Protein AF-0000000083255936 (afdb_homodimer)

Nearest PDB structures (foldseek):
  6nwj-assembly1_B  TM=8.992E-01  e=6.544E-13  Clostridium perfringens str. 13
  6nwo-assembly1_A  TM=8.900E-01  e=3.441E-11  Clostridium perfringens str. 13
  4e2g-assembly2_D  TM=7.682E-01  e=2.817E-06  Sphaerobacter thermophilus DSM 20745
  4e2g-assembly2_C  TM=7.758E-01  e=3.545E-06  Sphaerobacter thermophilus DSM 20745
  9bwf-assembly1_A  TM=7.142E-01  e=1.578E-05  metagenome

Radius of gyration: 27.93 Å; Cα contacts (8 Å, |Δi|>4): 1061; chains: 2; bounding box: 60×82×75 Å

Foldseek 3Di:
DPPDWDKDKFAAPEDDDPQAKWWGIKIKTQDAAFDKDDQDFAQWKKKKAWQAAWKWKDWPRDIDTDGHQKMFMGHGPTGIMMTAHRVTGTIMMMITMGGPCVVVLLVLLVCDSVRGMAGQPVCRVVLVVLSVQLNVLRVVHDNCSGVSNRVSVSVNSVSSNCSVCVVVPPPPCPPPVLVVLLVQLVVVLLVCLLPPDDLCNVCVVVVHDSVVNQVSNCVVPVHGSVVVSLVSLLVQLLVCLQPPVPDDLCRSCNRRNHNDSVVSQVSNCVVPVDGSVVSSVVNVVD/DPPDWDKDKFAAPEDDDPQAKWWGIKIKTQDAAFDKDDQDFAQWKKKKAWQAAWKWKDWPRDIDTDGHQKMFMGHGPTGIMMTAHRVTGTIMMMITMGGPCVVVLLVLLVDDSVRGMAGQPVCRVVLVVLSVQLNVLRVVHDNCSGVSNRVSVSVNSVSSNCSVCVVVPPPPCPDPVLVVLLVQLVVVLLVCLLPPDDLCNVCVVVVHDSVVNQVSNCVVPVHGSVVVSLVSLLVQLLVCLQPPVPDDLCRSCNRRNHNDSVVSQVSNCVVPVDGSVVSSVVNVVD

Organism: NCBI:txid582686

InterPro domains:
  IPR003313 AraC-type arabinose-binding/dimerisation domain [PF02311] (25-136)
  IPR009057 Homedomain-like superfamily [SSF46689] (181-230)
  IPR009057 Homedomain-like superfamily [SSF46689] (232-284)
  IPR018060 AraC-like, DNA binding HTH domain [PF12833] (202-281)
  IPR018060 AraC-like, DNA binding HTH domain [PS01124] (183-282)
  IPR018060 AraC-like, DNA binding HTH domain [SM00342] (196-280)
  IPR018062 HTH domain AraC-type, conserved site [PS00041] (233-276)
  IPR020449 Transcription regulator HTH, AraC- type, HTH domain [PR00032] (249-264)
  IPR020449 Transcription regulator HTH, AraC- type, HTH domain [PR00032] (264-280)
  IPR037923 Transcription regulator HTH-like [SSF51215] (11-160)

Structure (mmCIF, N/CA/C/O backbone):
data_AF-0000000083255936-model_v1
#
loop_
_entity.id
_entity.type
_entity.pdbx_description
1 polymer 'AraC-like protein'
#
loop_
_atom_site.group_PDB
_atom_site.id
_atom_site.type_symbol
_atom_site.label_atom_id
_atom_site.label_alt_id
_atom_site.label_comp_id
_atom_site.label_asym_id
_atom_site.label_entity_id
_atom_site.label_seq_id
_atom_site.pdbx_PDB_ins_code
_atom_site.Cartn_x
_atom_site.Cartn_y
_atom_site.Cartn_z
_atom_site.occupancy
_atom_site.B_iso_or_equiv
_atom_site.auth_seq_id
_atom_site.auth_comp_id
_atom_site.auth_asym_id
_atom_site.auth_atom_id
_atom_site.pdbx_PDB_model_num
ATOM 1 N N . MET A 1 1 ? -10.68 -15.164 -34.875 1 42.31 1 MET A N 1
ATOM 2 C CA . MET A 1 1 ? -9.312 -15.648 -34.969 1 42.31 1 MET A CA 1
ATOM 3 C C . MET A 1 1 ? -8.805 -16.156 -33.625 1 42.31 1 MET A C 1
ATOM 5 O O . MET A 1 1 ? -8.984 -15.484 -32.594 1 42.31 1 MET A O 1
ATOM 9 N N . GLU A 1 2 ? -8.492 -17.516 -33.5 1 59.28 2 GLU A N 1
ATOM 10 C CA . GLU A 1 2 ? -8.109 -18.219 -32.281 1 59.28 2 GLU A CA 1
ATOM 11 C C . GLU A 1 2 ? -6.883 -17.594 -31.641 1 59.28 2 GLU A C 1
ATOM 13 O O . GLU A 1 2 ? -5.875 -17.344 -32.312 1 59.28 2 GLU A O 1
ATOM 18 N N . ARG A 1 3 ? -6.969 -16.906 -30.688 1 68.56 3 ARG A N 1
ATOM 19 C CA . ARG A 1 3 ? -5.805 -16.312 -30.047 1 68.56 3 ARG A CA 1
ATOM 20 C C . ARG A 1 3 ? -4.781 -17.375 -29.672 1 68.56 3 ARG A C 1
ATOM 22 O O . ARG A 1 3 ? -5.129 -18.391 -29.047 1 68.56 3 ARG A O 1
ATOM 29 N N . PRO A 1 4 ? -3.617 -17.188 -30.109 1 80.94 4 PRO A N 1
ATOM 30 C CA . PRO A 1 4 ? -2.588 -18.188 -29.781 1 80.94 4 PRO A CA 1
ATOM 31 C C . PRO A 1 4 ? -2.365 -18.328 -28.281 1 80.94 4 PRO A C 1
ATOM 33 O O . PRO A 1 4 ? -2.477 -17.359 -27.531 1 80.94 4 PRO A O 1
ATOM 36 N N . PHE A 1 5 ? -2.219 -19.625 -27.891 1 82.38 5 PHE A N 1
ATOM 37 C CA . PHE A 1 5 ? -1.904 -19.922 -26.5 1 82.38 5 PHE A CA 1
ATOM 38 C C . PHE A 1 5 ? -0.624 -19.219 -26.062 1 82.38 5 PHE A C 1
ATOM 40 O O . PHE A 1 5 ? 0.341 -19.156 -26.828 1 82.38 5 PHE A O 1
ATOM 47 N N . SER A 1 6 ? -0.711 -18.547 -24.906 1 81.75 6 SER A N 1
ATOM 48 C CA . SER A 1 6 ? 0.437 -17.812 -24.375 1 81.75 6 SER A CA 1
ATOM 49 C C . SER A 1 6 ? 0.506 -17.906 -22.859 1 81.75 6 SER A C 1
ATOM 51 O O . SER A 1 6 ? -0.51 -18.141 -22.203 1 81.75 6 SER A O 1
ATOM 53 N N . TYR A 1 7 ? 1.753 -17.938 -22.359 1 80.31 7 TYR A N 1
ATOM 54 C CA . TYR A 1 7 ? 2.018 -17.938 -20.922 1 80.31 7 TYR A CA 1
ATOM 55 C C . TYR A 1 7 ? 3.227 -17.062 -20.578 1 80.31 7 TYR A C 1
ATOM 57 O O . TYR A 1 7 ? 4.316 -17.281 -21.125 1 80.31 7 TYR A O 1
ATOM 65 N N . THR A 1 8 ? 3 -15.984 -19.828 1 80.81 8 THR A N 1
ATOM 66 C CA . THR A 1 8 ? 4.078 -15.117 -19.359 1 80.81 8 THR A CA 1
ATOM 67 C C . THR A 1 8 ? 3.965 -14.883 -17.859 1 80.81 8 THR A C 1
ATOM 69 O O . THR A 1 8 ? 2.871 -14.648 -17.328 1 80.81 8 THR A O 1
ATOM 72 N N . VAL A 1 9 ? 5.137 -15.031 -17.141 1 78.88 9 VAL A N 1
ATOM 73 C CA . VAL A 1 9 ? 5.191 -14.789 -15.703 1 78.88 9 VAL A CA 1
ATOM 74 C C . VAL A 1 9 ? 6.445 -13.984 -15.359 1 78.88 9 VAL A C 1
ATOM 76 O O . VAL A 1 9 ? 7.512 -14.219 -15.93 1 78.88 9 VAL A O 1
ATOM 79 N N . VAL A 1 10 ? 6.281 -12.945 -14.617 1 78.31 10 VAL A N 1
ATOM 80 C CA . VAL A 1 10 ? 7.391 -12.109 -14.172 1 78.31 10 VAL A CA 1
ATOM 81 C C . VAL A 1 10 ? 7.406 -12.047 -12.641 1 78.31 10 VAL A C 1
ATOM 83 O O . VAL A 1 10 ? 6.348 -12.023 -12.008 1 78.31 10 VAL A O 1
ATOM 86 N N . SER A 1 11 ? 8.648 -11.977 -12.031 1 78.56 11 SER A N 1
ATOM 87 C CA . SER A 1 11 ? 8.805 -11.984 -10.586 1 78.56 11 SER A CA 1
ATOM 88 C C . SER A 1 11 ? 9.203 -10.609 -10.055 1 78.56 11 SER A C 1
ATOM 90 O O . SER A 1 11 ? 9.828 -9.828 -10.773 1 78.56 11 SER A O 1
ATOM 92 N N . ASN A 1 12 ? 8.789 -10.391 -8.805 1 82.62 12 ASN A N 1
ATOM 93 C CA . ASN A 1 12 ? 9.305 -9.234 -8.086 1 82.62 12 ASN A CA 1
ATOM 94 C C . ASN A 1 12 ? 10.828 -9.266 -7.988 1 82.62 12 ASN A C 1
ATOM 96 O O . ASN A 1 12 ? 11.398 -10.219 -7.465 1 82.62 12 ASN A O 1
ATOM 100 N N . PRO A 1 13 ? 11.523 -8.328 -8.523 1 69.94 13 PRO A N 1
ATOM 101 C CA . PRO A 1 13 ? 12.984 -8.352 -8.523 1 69.94 13 PRO A CA 1
ATOM 102 C C . PRO A 1 13 ? 13.586 -7.969 -7.172 1 69.94 13 PRO A C 1
ATOM 104 O O . PRO A 1 13 ? 14.789 -8.094 -6.969 1 69.94 13 PRO A O 1
ATOM 107 N N . VAL A 1 14 ? 12.734 -7.477 -6.246 1 74.94 14 VAL A N 1
ATOM 108 C CA . VAL A 1 14 ? 13.211 -6.996 -4.957 1 74.94 14 VAL A CA 1
ATOM 109 C C . VAL A 1 14 ? 12.758 -7.949 -3.852 1 74.94 14 VAL A C 1
ATOM 111 O O . VAL A 1 14 ? 11.594 -8.344 -3.797 1 74.94 14 VAL A O 1
ATOM 114 N N . PRO A 1 15 ? 13.711 -8.406 -3.051 1 72.88 15 PRO A N 1
ATOM 115 C CA . PRO A 1 15 ? 13.32 -9.305 -1.965 1 72.88 15 PRO A CA 1
ATOM 116 C C . PRO A 1 15 ? 12.344 -8.664 -0.984 1 72.88 15 PRO A C 1
ATOM 118 O O . PRO A 1 15 ? 12.328 -7.438 -0.839 1 72.88 15 PRO A O 1
ATOM 121 N N . ASN A 1 16 ? 11.523 -9.547 -0.411 1 73.25 16 ASN A N 1
ATOM 122 C CA . ASN A 1 16 ? 10.586 -9.086 0.616 1 73.25 16 ASN A CA 1
ATOM 123 C C . ASN A 1 16 ? 11.32 -8.68 1.893 1 73.25 16 ASN A C 1
ATOM 125 O O . ASN A 1 16 ? 11.922 -9.516 2.564 1 73.25 16 ASN A O 1
ATOM 129 N N . SER A 1 17 ? 11.234 -7.469 2.256 1 65.5 17 SER A N 1
ATOM 130 C CA . SER A 1 17 ? 12.016 -7.016 3.402 1 65.5 17 SER A CA 1
ATOM 131 C C . SER A 1 17 ? 11.133 -6.848 4.637 1 65.5 17 SER A C 1
ATOM 133 O O . SER A 1 17 ? 11.602 -7.02 5.766 1 65.5 17 SER A O 1
ATOM 135 N N . HIS A 1 18 ? 9.914 -6.602 4.488 1 64.38 18 HIS A N 1
ATOM 136 C CA . HIS A 1 18 ? 9.18 -6.191 5.68 1 64.38 18 HIS A CA 1
ATOM 137 C C . HIS A 1 18 ? 7.996 -7.113 5.941 1 64.38 18 HIS A C 1
ATOM 139 O O . HIS A 1 18 ? 7.418 -7.094 7.031 1 64.38 18 HIS A O 1
ATOM 145 N N . GLY A 1 19 ? 7.688 -7.891 5.035 1 69.06 19 GLY A N 1
ATOM 146 C CA . GLY A 1 19 ? 6.73 -8.969 5.246 1 69.06 19 GLY A CA 1
ATOM 147 C C . GLY A 1 19 ? 5.297 -8.484 5.324 1 69.06 19 GLY A C 1
ATOM 148 O O . GLY A 1 19 ? 4.402 -9.242 5.707 1 69.06 19 GLY A O 1
ATOM 149 N N . ASP A 1 20 ? 4.941 -7.277 5.141 1 79.06 20 ASP A N 1
ATOM 150 C CA . ASP A 1 20 ? 3.578 -6.785 5.301 1 79.06 20 ASP A CA 1
ATOM 151 C C . ASP A 1 20 ? 2.725 -7.121 4.082 1 79.06 20 ASP A C 1
ATOM 153 O O . ASP A 1 20 ? 1.913 -8.047 4.117 1 79.06 20 ASP A O 1
ATOM 157 N N . LEU A 1 21 ? 2.83 -6.465 2.994 1 87.75 21 LEU A N 1
ATOM 158 C CA . LEU A 1 21 ? 2.199 -6.805 1.723 1 87.75 21 LEU A CA 1
ATOM 159 C C . LEU A 1 21 ? 3.229 -6.848 0.599 1 87.75 21 LEU A C 1
ATOM 161 O O . LEU A 1 21 ? 3.855 -5.832 0.287 1 87.75 21 LEU A O 1
ATOM 165 N N . TYR A 1 22 ? 3.365 -8.016 0.071 1 92.19 22 TYR A N 1
ATOM 166 C CA . TYR A 1 22 ? 4.449 -8.242 -0.88 1 92.19 22 TYR A CA 1
ATOM 167 C C . TYR A 1 22 ? 3.961 -9.047 -2.076 1 92.19 22 TYR A C 1
ATOM 169 O O . TYR A 1 22 ? 3.471 -10.172 -1.918 1 92.19 22 TYR A O 1
ATOM 177 N N . VAL A 1 23 ? 4.129 -8.438 -3.238 1 95.25 23 VAL A N 1
ATOM 178 C CA . VAL A 1 23 ? 3.771 -9.148 -4.465 1 95.25 23 VAL A CA 1
ATOM 179 C C . VAL A 1 23 ? 4.934 -10.031 -4.906 1 95.25 23 VAL A C 1
ATOM 181 O O . VAL A 1 23 ? 6.059 -9.555 -5.07 1 95.25 23 VAL A O 1
ATOM 184 N N . LEU A 1 24 ? 4.645 -11.258 -5.074 1 92.81 24 LEU A N 1
ATOM 185 C CA . LEU A 1 24 ? 5.68 -12.227 -5.422 1 92.81 24 LEU A CA 1
ATOM 186 C C . LEU A 1 24 ? 5.934 -12.234 -6.922 1 92.81 24 LEU A C 1
ATOM 188 O O . LEU A 1 24 ? 7.082 -12.125 -7.363 1 92.81 24 LEU A O 1
ATOM 192 N N . PHE A 1 25 ? 4.941 -12.398 -7.66 1 92 25 PHE A N 1
ATOM 193 C CA . PHE A 1 25 ? 5.023 -12.453 -9.117 1 92 25 PHE A CA 1
ATOM 194 C C . PHE A 1 25 ? 3.662 -12.195 -9.742 1 92 25 PHE A C 1
ATOM 196 O O . PHE A 1 25 ? 2.646 -12.164 -9.047 1 92 25 PHE A O 1
ATOM 203 N N . SER A 1 26 ? 3.654 -11.945 -10.977 1 94.38 26 SER A N 1
ATOM 204 C CA . SER A 1 26 ? 2.449 -11.727 -11.773 1 94.38 26 SER A CA 1
ATOM 205 C C . SER A 1 26 ? 2.584 -12.344 -13.156 1 94.38 26 SER A C 1
ATOM 207 O O . SER A 1 26 ? 3.693 -12.633 -13.609 1 94.38 26 SER A O 1
ATOM 209 N N . GLY A 1 27 ? 1.403 -12.625 -13.742 1 92.94 27 GLY A N 1
ATOM 210 C CA . GLY A 1 27 ? 1.456 -13.242 -15.062 1 92.94 27 GLY A CA 1
ATOM 211 C C . GLY A 1 27 ? 0.159 -13.102 -15.836 1 92.94 27 GLY A C 1
ATOM 212 O O . GLY A 1 27 ? -0.789 -12.477 -15.359 1 92.94 27 GLY A O 1
ATOM 213 N N . GLU A 1 28 ? 0.229 -13.539 -17.016 1 94.06 28 GLU A N 1
ATOM 214 C CA . GLU A 1 28 ? -0.889 -13.562 -17.953 1 94.06 28 GLU A CA 1
ATOM 215 C C . GLU A 1 28 ? -0.847 -14.812 -18.828 1 94.06 28 GLU A C 1
ATOM 217 O O . GLU A 1 28 ? 0.232 -15.289 -19.188 1 94.06 28 GLU A O 1
ATOM 222 N N . SER A 1 29 ? -2.055 -15.383 -19.141 1 94.69 29 SER A N 1
ATOM 223 C CA . SER A 1 29 ? -2.082 -16.578 -19.984 1 94.69 29 SER A CA 1
ATOM 224 C C . SER A 1 29 ? -3.344 -16.609 -20.828 1 94.69 29 SER A C 1
ATOM 226 O O . SER A 1 29 ? -4.438 -16.312 -20.359 1 94.69 29 SER A O 1
ATOM 228 N N . GLN A 1 30 ? -3.15 -16.859 -22.062 1 96.19 30 GLN A N 1
ATOM 229 C CA . GLN A 1 30 ? -4.211 -17.438 -22.875 1 96.19 30 GLN A CA 1
ATOM 230 C C . GLN A 1 30 ? -4.152 -18.969 -22.844 1 96.19 30 GLN A C 1
ATOM 232 O O . GLN A 1 30 ? -3.248 -19.562 -23.422 1 96.19 30 GLN A O 1
ATOM 237 N N . THR A 1 31 ? -5.117 -19.562 -22.219 1 95 31 THR A N 1
ATOM 238 C CA . THR A 1 31 ? -5.023 -21 -21.938 1 95 31 THR A CA 1
ATOM 239 C C . THR A 1 31 ? -5.516 -21.812 -23.125 1 95 31 THR A C 1
ATOM 241 O O . THR A 1 31 ? -6.203 -21.281 -24 1 95 31 THR A O 1
ATOM 244 N N . LYS A 1 32 ? -5.078 -23.047 -23.188 1 94.5 32 LYS A N 1
ATOM 245 C CA . LYS A 1 32 ? -5.605 -24 -24.156 1 94.5 32 LYS A CA 1
ATOM 246 C C . LYS A 1 32 ? -7.012 -24.453 -23.766 1 94.5 32 LYS A C 1
ATOM 248 O O . LYS A 1 32 ? -7.414 -24.328 -22.609 1 94.5 32 LYS A O 1
ATOM 253 N N . PRO A 1 33 ? -7.742 -24.938 -24.797 1 95.19 33 PRO A N 1
ATOM 254 C CA . PRO A 1 33 ? -9.031 -25.547 -24.469 1 95.19 33 PRO A CA 1
ATOM 255 C C . PRO A 1 33 ? -8.93 -26.625 -23.391 1 95.19 33 PRO A C 1
ATOM 257 O O . PRO A 1 33 ? -8.023 -27.469 -23.438 1 95.19 33 PRO A O 1
ATOM 260 N N . ALA A 1 34 ? -9.711 -26.516 -22.375 1 94.31 34 ALA A N 1
ATOM 261 C CA . ALA A 1 34 ? -9.859 -27.531 -21.328 1 94.31 34 ALA A CA 1
ATOM 262 C C . ALA A 1 34 ? -8.594 -27.641 -20.469 1 94.31 34 ALA A C 1
ATOM 264 O O . ALA A 1 34 ? -8.367 -28.641 -19.812 1 94.31 34 ALA A O 1
ATOM 265 N N . HIS A 1 35 ? -7.82 -26.609 -20.578 1 93.69 35 HIS A N 1
ATOM 266 C CA . HIS A 1 35 ? -6.68 -26.547 -19.672 1 93.69 35 HIS A CA 1
ATOM 267 C C . HIS A 1 35 ? -7.125 -26.609 -18.219 1 93.69 35 HIS A C 1
ATOM 269 O O . HIS A 1 35 ? -8.055 -25.891 -17.812 1 93.69 35 HIS A O 1
ATOM 275 N N . ARG A 1 36 ? -6.43 -27.531 -17.453 1 94.12 36 ARG A N 1
ATOM 276 C CA . ARG A 1 36 ? -6.871 -27.734 -16.078 1 94.12 36 ARG A CA 1
ATOM 277 C C . ARG A 1 36 ? -5.699 -27.625 -15.117 1 94.12 36 ARG A C 1
ATOM 279 O O . ARG A 1 36 ? -4.605 -28.125 -15.391 1 94.12 36 ARG A O 1
ATOM 286 N N . ILE A 1 37 ? -5.984 -27 -14.008 1 93.31 37 ILE A N 1
ATOM 287 C CA . ILE A 1 37 ? -5.039 -26.875 -12.906 1 93.31 37 ILE A CA 1
ATOM 288 C C . ILE A 1 37 ? -5.633 -27.484 -11.641 1 93.31 37 ILE A C 1
ATOM 290 O O . ILE A 1 37 ? -6.781 -27.203 -11.289 1 93.31 37 ILE A O 1
ATOM 294 N N . GLY A 1 38 ? -4.715 -28.375 -10.938 1 91.56 38 GLY A N 1
ATOM 295 C CA . GLY A 1 38 ? -5.145 -28.938 -9.664 1 91.56 38 GLY A CA 1
ATOM 296 C C . GLY A 1 38 ? -5.848 -30.266 -9.812 1 91.56 38 GLY A C 1
ATOM 297 O O . GLY A 1 38 ? -5.891 -30.844 -10.906 1 91.56 38 GLY A O 1
ATOM 298 N N . PRO A 1 39 ? -6.371 -30.688 -8.797 1 94.56 39 PRO A N 1
ATOM 299 C CA . PRO A 1 39 ? -6.43 -30.125 -7.453 1 94.56 39 PRO A CA 1
ATOM 300 C C . PRO A 1 39 ? -5.051 -29.891 -6.844 1 94.56 39 PRO A C 1
ATOM 302 O O . PRO A 1 39 ? -4.16 -30.734 -6.992 1 94.56 39 PRO A O 1
ATOM 305 N N . LYS A 1 40 ? -4.852 -28.734 -6.285 1 94.31 40 LYS A N 1
ATOM 306 C CA . LYS A 1 40 ? -3.594 -28.406 -5.617 1 94.31 40 LYS A CA 1
ATOM 307 C C . LYS A 1 40 ? -3.77 -27.266 -4.629 1 94.31 40 LYS A C 1
ATOM 309 O O . LYS A 1 40 ? -4.828 -26.641 -4.578 1 94.31 40 LYS A O 1
ATOM 314 N N . VAL A 1 41 ? -2.775 -27.094 -3.791 1 94.25 41 VAL A N 1
ATOM 315 C CA . VAL A 1 41 ? -2.768 -25.984 -2.832 1 94.25 41 VAL A CA 1
ATOM 316 C C . VAL A 1 41 ? -1.595 -25.062 -3.123 1 94.25 41 VAL A C 1
ATOM 318 O O . VAL A 1 41 ? -0.6 -25.469 -3.723 1 94.25 41 VAL A O 1
ATOM 321 N N . TYR A 1 42 ? -1.748 -23.859 -2.859 1 93.19 42 TYR A N 1
ATOM 322 C CA . TYR A 1 42 ? -0.673 -22.875 -2.869 1 93.19 42 TYR A CA 1
ATOM 323 C C . TYR A 1 42 ? -0.346 -22.422 -1.454 1 93.19 42 TYR A C 1
ATOM 325 O O . TYR A 1 42 ? -1.157 -22.578 -0.539 1 93.19 42 TYR A O 1
ATOM 333 N N . ASP A 1 43 ? 0.874 -21.859 -1.23 1 92 43 ASP A N 1
ATOM 334 C CA . ASP A 1 43 ? 1.243 -21.328 0.083 1 92 43 ASP A CA 1
ATOM 335 C C . ASP A 1 43 ? 1.234 -19.812 0.091 1 92 43 ASP A C 1
ATOM 337 O O . ASP A 1 43 ? 1.776 -19.188 1.006 1 92 43 ASP A O 1
ATOM 341 N N . TYR A 1 44 ? 0.706 -19.203 -0.864 1 93 44 TYR A N 1
ATOM 342 C CA . TYR A 1 44 ? 0.522 -17.766 -1.008 1 93 44 TYR A CA 1
ATOM 343 C C . TYR A 1 44 ? -0.869 -17.453 -1.542 1 93 44 TYR A C 1
ATOM 345 O O . TYR A 1 44 ? -1.595 -18.344 -1.979 1 93 44 TYR A O 1
ATOM 353 N N . PHE A 1 45 ? -1.257 -16.141 -1.427 1 96.31 45 PHE A N 1
ATOM 354 C CA . PHE A 1 45 ? -2.488 -15.695 -2.07 1 96.31 45 PHE A CA 1
ATOM 355 C C . PHE A 1 45 ? -2.309 -15.609 -3.58 1 96.31 45 PHE A C 1
ATOM 357 O O . PHE A 1 45 ? -1.259 -15.18 -4.062 1 96.31 45 PHE A O 1
ATOM 364 N N . LEU A 1 46 ? -3.285 -16.031 -4.273 1 97.06 46 LEU A N 1
ATOM 365 C CA . LEU A 1 46 ? -3.258 -15.969 -5.73 1 97.06 46 LEU A CA 1
ATOM 366 C C . LEU A 1 46 ? -4.578 -15.438 -6.277 1 97.06 46 LEU A C 1
ATOM 368 O O . LEU A 1 46 ? -5.625 -16.062 -6.098 1 97.06 46 LEU A O 1
ATOM 372 N N . MET A 1 47 ? -4.48 -14.25 -6.902 1 97.69 47 MET A N 1
ATOM 373 C CA . MET A 1 47 ? -5.676 -13.602 -7.438 1 97.69 47 MET A CA 1
ATOM 374 C C . MET A 1 47 ? -5.668 -13.617 -8.961 1 97.69 47 MET A C 1
ATOM 376 O O . MET A 1 47 ? -4.688 -13.219 -9.586 1 97.69 47 MET A O 1
ATOM 380 N N . HIS A 1 48 ? -6.75 -14.109 -9.555 1 97.75 48 HIS A N 1
ATOM 381 C CA . HIS A 1 48 ? -6.906 -14.133 -11 1 97.75 48 HIS A CA 1
ATOM 382 C C . HIS A 1 48 ? -7.988 -13.164 -11.461 1 97.75 48 HIS A C 1
ATOM 384 O O . HIS A 1 48 ? -9.008 -13.008 -10.789 1 97.75 48 HIS A O 1
ATOM 390 N N . HIS A 1 49 ? -7.793 -12.516 -12.57 1 97.38 49 HIS A N 1
ATOM 391 C CA . HIS A 1 49 ? -8.805 -11.719 -13.258 1 97.38 49 HIS A CA 1
ATOM 392 C C . HIS A 1 49 ? -9.008 -12.188 -14.688 1 97.38 49 HIS A C 1
ATOM 394 O O . HIS A 1 49 ? -8.062 -12.203 -15.484 1 97.38 49 HIS A O 1
ATOM 400 N N . VAL A 1 50 ? -10.258 -12.539 -14.969 1 97.5 50 VAL A N 1
ATOM 401 C CA . VAL A 1 50 ? -10.57 -13.086 -16.281 1 97.5 50 VAL A CA 1
ATOM 402 C C . VAL A 1 50 ? -10.781 -11.945 -17.281 1 97.5 50 VAL A C 1
ATOM 404 O O . VAL A 1 50 ? -11.664 -11.102 -17.078 1 97.5 50 VAL A O 1
ATOM 407 N N . LEU A 1 51 ? -10 -11.906 -18.312 1 95.94 51 LEU A N 1
ATOM 408 C CA . LEU A 1 51 ? -10.055 -10.852 -19.328 1 95.94 51 LEU A CA 1
ATOM 409 C C . LEU A 1 51 ? -11.039 -11.203 -20.438 1 95.94 51 LEU A C 1
ATOM 411 O O . LEU A 1 51 ? -11.75 -10.336 -20.938 1 95.94 51 LEU A O 1
ATOM 415 N N . SER A 1 52 ? -11.062 -12.375 -20.844 1 96.19 52 SER A N 1
ATOM 416 C CA . SER A 1 52 ? -11.945 -12.914 -21.875 1 96.19 52 SER A CA 1
ATOM 417 C C . SER A 1 52 ? -12.117 -14.422 -21.719 1 96.19 52 SER A C 1
ATOM 419 O O . SER A 1 52 ? -11.352 -15.07 -20.984 1 96.19 52 SER A O 1
ATOM 421 N N . GLY A 1 53 ? -13.203 -14.938 -22.391 1 96.94 53 GLY A N 1
ATOM 422 C CA . GLY A 1 53 ? -13.477 -16.359 -22.297 1 96.94 53 GLY A CA 1
ATOM 423 C C . GLY A 1 53 ? -14.148 -16.766 -21 1 96.94 53 GLY A C 1
ATOM 424 O O . GLY A 1 53 ? -14.742 -15.93 -20.312 1 96.94 53 GLY A O 1
ATOM 425 N N . SER A 1 54 ? -14.109 -18.109 -20.812 1 97.81 54 SER A N 1
ATOM 426 C CA . SER A 1 54 ? -14.805 -18.609 -19.625 1 97.81 54 SER A CA 1
ATOM 427 C C . SER A 1 54 ? -14.133 -19.859 -19.062 1 97.81 54 SER A C 1
ATOM 429 O O . SER A 1 54 ? -13.289 -20.453 -19.734 1 97.81 54 SER A O 1
ATOM 431 N N . GLY A 1 55 ? -14.5 -20.156 -17.844 1 98.12 55 GLY A N 1
ATOM 432 C CA . GLY A 1 55 ? -14.008 -21.328 -17.125 1 98.12 55 GLY A CA 1
ATOM 433 C C . GLY A 1 55 ? -14.711 -21.578 -15.812 1 98.12 55 GLY A C 1
ATOM 434 O O . GLY A 1 55 ? -15.797 -21.047 -15.578 1 98.12 55 GLY A O 1
ATOM 435 N N . THR A 1 56 ? -14.148 -22.531 -15.094 1 98.44 56 THR A N 1
ATOM 436 C CA . THR A 1 56 ? -14.719 -22.875 -13.797 1 98.44 56 THR A CA 1
ATOM 437 C C . THR A 1 56 ? -13.641 -22.859 -12.711 1 98.44 56 THR A C 1
ATOM 439 O O . THR A 1 56 ? -12.477 -23.141 -12.977 1 98.44 56 THR A O 1
ATOM 442 N N . PHE A 1 57 ? -14.008 -22.469 -11.562 1 98.25 57 PHE A N 1
ATOM 443 C CA . PHE A 1 57 ? -13.164 -22.453 -10.375 1 98.25 57 PHE A CA 1
ATOM 444 C C . PHE A 1 57 ? -13.828 -23.234 -9.242 1 98.25 57 PHE A C 1
ATOM 446 O O . PHE A 1 57 ? -14.992 -23 -8.922 1 98.25 57 PHE A O 1
ATOM 453 N N . THR A 1 58 ? -13.125 -24.188 -8.75 1 97.19 58 THR A N 1
ATOM 454 C CA . THR A 1 58 ? -13.656 -25 -7.66 1 97.19 58 THR A CA 1
ATOM 455 C C . THR A 1 58 ? -12.844 -24.797 -6.383 1 97.19 58 THR A C 1
ATOM 457 O O . THR A 1 58 ? -11.625 -24.969 -6.383 1 97.19 58 THR A O 1
ATOM 460 N N . ALA A 1 59 ? -13.484 -24.453 -5.332 1 95.25 59 ALA A N 1
ATOM 461 C CA . ALA A 1 59 ? -12.914 -24.266 -4 1 95.25 59 ALA A CA 1
ATOM 462 C C . ALA A 1 59 ? -13.93 -24.609 -2.918 1 95.25 59 ALA A C 1
ATOM 464 O O . ALA A 1 59 ? -15.109 -24.266 -3.039 1 95.25 59 ALA A O 1
ATOM 465 N N . GLY A 1 60 ? -13.445 -25.25 -1.824 1 88.81 60 GLY A N 1
ATOM 466 C CA . GLY A 1 60 ? -14.312 -25.594 -0.709 1 88.81 60 GLY A CA 1
ATOM 467 C C . GLY A 1 60 ? -15.5 -26.438 -1.115 1 88.81 60 GLY A C 1
ATOM 468 O O . GLY A 1 60 ? -16.609 -26.25 -0.608 1 88.81 60 GLY A O 1
ATOM 469 N N . GLY A 1 61 ? -15.312 -27.172 -2.082 1 88.62 61 GLY A N 1
ATOM 470 C CA . GLY A 1 61 ? -16.375 -28.062 -2.508 1 88.62 61 GLY A CA 1
ATOM 471 C C . GLY A 1 61 ? -17.391 -27.391 -3.42 1 88.62 61 GLY A C 1
ATOM 472 O O . GLY A 1 61 ? -18.344 -28.031 -3.877 1 88.62 61 GLY A O 1
ATOM 473 N N . GLU A 1 62 ? -17.25 -26.172 -3.672 1 95.12 62 GLU A N 1
ATOM 474 C CA . GLU A 1 62 ? -18.141 -25.438 -4.547 1 95.12 62 GLU A CA 1
ATOM 475 C C . GLU A 1 62 ? -17.469 -25.078 -5.867 1 95.12 62 GLU A C 1
ATOM 477 O O . GLU A 1 62 ? -16.266 -24.812 -5.898 1 95.12 62 GLU A O 1
ATOM 482 N N . THR A 1 63 ? -18.297 -25.141 -6.918 1 97.44 63 THR A N 1
ATOM 483 C CA . THR A 1 63 ? -17.781 -24.797 -8.234 1 97.44 63 THR A CA 1
ATOM 484 C C . THR A 1 63 ? -18.438 -23.516 -8.75 1 97.44 63 THR A C 1
ATOM 486 O O . THR A 1 63 ? -19.672 -23.391 -8.727 1 97.44 63 THR A O 1
ATOM 489 N N . TYR A 1 64 ? -17.625 -22.609 -9.281 1 97.38 64 TYR A N 1
ATOM 490 C CA . TYR A 1 64 ? -18.078 -21.312 -9.758 1 97.38 64 TYR A CA 1
ATOM 491 C C . TYR A 1 64 ? -17.812 -21.156 -11.25 1 97.38 64 TYR A C 1
ATOM 493 O O . TYR A 1 64 ? -16.672 -21.156 -11.695 1 97.38 64 TYR A O 1
ATOM 501 N N . PRO A 1 65 ? -18.891 -21.047 -12.016 1 97.81 65 PRO A N 1
ATOM 502 C CA . PRO A 1 65 ? -18.641 -20.641 -13.406 1 97.81 65 PRO A CA 1
ATOM 503 C C . PRO A 1 65 ? -18.156 -19.188 -13.523 1 97.81 65 PRO A C 1
ATOM 505 O O . PRO A 1 65 ? -18.734 -18.297 -12.898 1 97.81 65 PRO A O 1
ATOM 508 N N . LEU A 1 66 ? -17.109 -18.969 -14.266 1 97.5 66 LEU A N 1
ATOM 509 C CA . LEU A 1 66 ? -16.516 -17.641 -14.359 1 97.5 66 LEU A CA 1
ATOM 510 C C . LEU A 1 66 ? -16.391 -17.203 -15.812 1 97.5 66 LEU A C 1
ATOM 512 O O . LEU A 1 66 ? -16.312 -18.031 -16.719 1 97.5 66 LEU A O 1
ATOM 516 N N . GLY A 1 67 ? -16.422 -15.938 -16.047 1 96.38 67 GLY A N 1
ATOM 517 C CA . GLY A 1 67 ? -16.234 -15.297 -17.344 1 96.38 67 GLY A CA 1
ATOM 518 C C . GLY A 1 67 ? -15.562 -13.945 -17.234 1 96.38 67 GLY A C 1
ATOM 519 O O . GLY A 1 67 ? -15.039 -13.578 -16.188 1 96.38 67 GLY A O 1
ATOM 520 N N . ALA A 1 68 ? -15.555 -13.25 -18.422 1 95.69 68 ALA A N 1
ATOM 521 C CA . ALA A 1 68 ? -14.898 -11.945 -18.484 1 95.69 68 ALA A CA 1
ATOM 522 C C . ALA A 1 68 ? -15.414 -11.016 -17.391 1 95.69 68 ALA A C 1
ATOM 524 O O . ALA A 1 68 ? -16.625 -10.898 -17.188 1 95.69 68 ALA A O 1
ATOM 525 N N . GLY A 1 69 ? -14.453 -10.422 -16.641 1 94.56 69 GLY A N 1
ATOM 526 C CA . GLY A 1 69 ? -14.828 -9.477 -15.609 1 94.56 69 GLY A CA 1
ATOM 527 C C . GLY A 1 69 ? -14.844 -10.078 -14.219 1 94.56 69 GLY A C 1
ATOM 528 O O . GLY A 1 69 ? -14.875 -9.359 -13.219 1 94.56 69 GLY A O 1
ATOM 529 N N . HIS A 1 70 ? -14.758 -11.391 -14.164 1 95.88 70 HIS A N 1
ATOM 530 C CA . HIS A 1 70 ? -14.711 -12.039 -12.859 1 95.88 70 HIS A CA 1
ATOM 531 C C . HIS A 1 70 ? -13.289 -12.062 -12.305 1 95.88 70 HIS A C 1
ATOM 533 O O . HIS A 1 70 ? -12.328 -12.242 -13.055 1 95.88 70 HIS A O 1
ATOM 539 N N . THR A 1 71 ? -13.211 -11.789 -11.047 1 96.75 71 THR A N 1
ATOM 54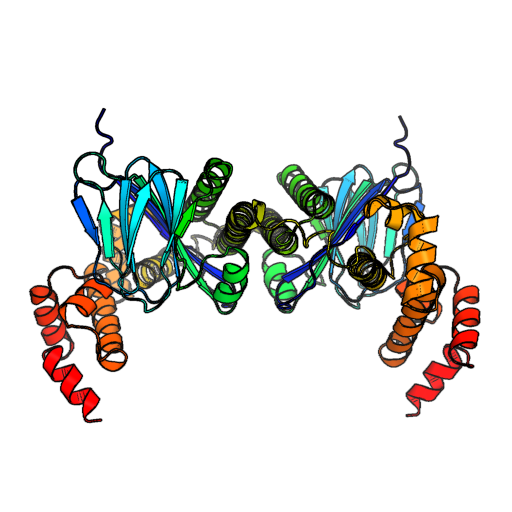0 C CA . THR A 1 71 ? -11.992 -11.984 -10.273 1 96.75 71 THR A CA 1
ATOM 541 C C . THR A 1 71 ? -12.188 -13.07 -9.211 1 96.75 71 THR A C 1
ATOM 543 O O . THR A 1 71 ? -13.227 -13.109 -8.547 1 96.75 71 THR A O 1
ATOM 546 N N . PHE A 1 72 ? -11.242 -14.008 -9.125 1 97.38 72 PHE A N 1
ATOM 547 C CA . PHE A 1 72 ? -11.344 -15.008 -8.07 1 97.38 72 PHE A CA 1
ATOM 548 C C . PHE A 1 72 ? -10.047 -15.102 -7.277 1 97.38 72 PHE A C 1
ATOM 550 O O . PHE A 1 72 ? -8.961 -14.891 -7.828 1 97.38 72 PHE A O 1
ATOM 557 N N . LEU A 1 73 ? -10.203 -15.398 -6.027 1 97.69 73 LEU A N 1
ATOM 558 C CA . LEU A 1 73 ? -9.086 -15.406 -5.094 1 97.69 73 LEU A CA 1
ATOM 559 C C . LEU A 1 73 ? -8.852 -16.812 -4.535 1 97.69 73 LEU A C 1
ATOM 561 O O . LEU A 1 73 ? -9.789 -17.453 -4.055 1 97.69 73 LEU A O 1
ATOM 565 N N . ILE A 1 74 ? -7.668 -17.25 -4.652 1 96.62 74 ILE A N 1
ATOM 566 C CA . ILE A 1 74 ? -7.203 -18.469 -4.023 1 96.62 74 ILE A CA 1
ATOM 567 C C . ILE A 1 74 ? -6.449 -18.141 -2.74 1 96.62 74 ILE A C 1
ATOM 569 O O . ILE A 1 74 ? -5.504 -17.359 -2.754 1 96.62 74 ILE A O 1
ATOM 573 N N . ARG A 1 75 ? -6.832 -18.719 -1.65 1 95.19 75 ARG A N 1
ATOM 574 C CA . ARG A 1 75 ? -6.184 -18.5 -0.359 1 95.19 75 ARG A CA 1
ATOM 575 C C . ARG A 1 75 ? -5.137 -19.578 -0.086 1 95.19 75 ARG A C 1
ATOM 577 O O . ARG A 1 75 ? -5.219 -20.688 -0.622 1 95.19 75 ARG A O 1
ATOM 584 N N . PRO A 1 76 ? -4.129 -19.172 0.737 1 93.69 76 PRO A N 1
ATOM 585 C CA . PRO A 1 76 ? -3.105 -20.156 1.063 1 93.69 76 PRO A CA 1
ATOM 586 C C . PRO A 1 76 ? -3.684 -21.406 1.723 1 93.69 76 PRO A C 1
ATOM 588 O O . PRO A 1 76 ? -4.605 -21.312 2.539 1 93.69 76 PRO A O 1
ATOM 591 N N . GLU A 1 77 ? -3.193 -22.547 1.203 1 91.06 77 GLU A N 1
ATOM 592 C CA . GLU A 1 77 ? -3.436 -23.859 1.821 1 91.06 77 GLU A CA 1
ATOM 593 C C . GLU A 1 77 ? -4.848 -24.359 1.521 1 91.06 77 GLU A C 1
ATOM 595 O O . GLU A 1 77 ? -5.293 -25.344 2.092 1 91.06 77 GLU A O 1
ATOM 600 N N . GLN A 1 78 ? -5.5 -23.688 0.719 1 92.12 78 GLN A N 1
ATOM 601 C CA . GLN A 1 78 ? -6.816 -24.141 0.274 1 92.12 78 GLN A CA 1
ATOM 602 C C . GLN A 1 78 ? -6.703 -25.031 -0.964 1 92.12 78 GLN A C 1
ATOM 604 O O . GLN A 1 78 ? -6.039 -24.656 -1.936 1 92.12 78 GLN A O 1
ATOM 609 N N . LEU A 1 79 ? -7.363 -26.188 -0.864 1 94.5 79 LEU A N 1
ATOM 610 C CA . LEU A 1 79 ? -7.391 -27.062 -2.025 1 94.5 79 LEU A CA 1
ATOM 611 C C . LEU A 1 79 ? -8.297 -26.5 -3.117 1 94.5 79 LEU A C 1
ATOM 613 O O . LEU A 1 79 ? -9.477 -26.234 -2.875 1 94.5 79 LEU A O 1
ATOM 617 N N . ILE A 1 80 ? -7.715 -26.375 -4.348 1 95.88 80 ILE A N 1
ATOM 618 C CA . ILE A 1 80 ? -8.484 -25.719 -5.398 1 95.88 80 ILE A CA 1
ATOM 619 C C . ILE A 1 80 ? -8.25 -26.438 -6.727 1 95.88 80 ILE A C 1
ATOM 621 O O . ILE A 1 80 ? -7.301 -27.219 -6.863 1 95.88 80 ILE A O 1
ATOM 625 N N . SER A 1 81 ? -9.172 -26.219 -7.656 1 96.88 81 SER A N 1
ATOM 626 C CA . SER A 1 81 ? -8.992 -26.531 -9.07 1 96.88 81 SER A CA 1
ATOM 627 C C . SER A 1 81 ? -9.672 -25.5 -9.961 1 96.88 81 SER A C 1
ATOM 629 O O . SER A 1 81 ? -10.641 -24.859 -9.547 1 96.88 81 SER A O 1
ATOM 631 N N . TYR A 1 82 ? -9.117 -25.266 -11.102 1 97 82 TYR A N 1
ATOM 632 C CA . TYR A 1 82 ? -9.812 -24.453 -12.086 1 97 82 TYR A CA 1
ATOM 633 C C . TYR A 1 82 ? -9.469 -24.891 -13.508 1 97 82 TYR A C 1
ATOM 635 O O . TYR A 1 82 ? -8.43 -25.516 -13.734 1 97 82 TYR A O 1
ATOM 643 N N . ALA A 1 83 ? -10.367 -24.656 -14.406 1 97.75 83 ALA A N 1
ATOM 644 C CA . ALA A 1 83 ? -10.242 -25.172 -15.773 1 97.75 83 ALA A CA 1
ATOM 645 C C . ALA A 1 83 ? -10.859 -24.203 -16.781 1 97.75 83 ALA A C 1
ATOM 647 O O . ALA A 1 83 ? -11.875 -23.562 -16.5 1 97.75 83 ALA A O 1
ATOM 648 N N . SER A 1 84 ? -10.203 -24.156 -17.922 1 97.38 84 SER A N 1
ATOM 649 C CA . SER A 1 84 ? -10.719 -23.328 -19.016 1 97.38 84 SER A CA 1
ATOM 650 C C . SER A 1 84 ? -11.852 -24.016 -19.766 1 97.38 84 SER A C 1
ATOM 652 O O . SER A 1 84 ? -11.898 -25.25 -19.812 1 97.38 84 SER A O 1
ATOM 654 N N . ASP A 1 85 ? -12.688 -23.219 -20.312 1 97.31 85 ASP A N 1
ATOM 655 C CA . ASP A 1 85 ? -13.758 -23.75 -21.156 1 97.31 85 ASP A CA 1
ATOM 656 C C . ASP A 1 85 ? -13.195 -24.406 -22.406 1 97.31 85 ASP A C 1
ATOM 658 O O . ASP A 1 85 ? -12.203 -23.938 -22.969 1 97.31 85 ASP A O 1
ATOM 662 N N . GLU A 1 86 ? -13.883 -25.438 -22.859 1 96.5 86 GLU A N 1
ATOM 663 C CA . GLU A 1 86 ? -13.414 -26.203 -24 1 96.5 86 GLU A CA 1
ATOM 664 C C . GLU A 1 86 ? -13.555 -25.406 -25.297 1 96.5 86 GLU A C 1
ATOM 666 O O . GLU A 1 86 ? -12.703 -25.5 -26.188 1 96.5 86 GLU A O 1
ATOM 671 N N . ARG A 1 87 ? -14.562 -24.719 -25.453 1 96 87 ARG A N 1
ATOM 672 C CA . ARG A 1 87 ? -14.859 -24.016 -26.703 1 96 87 ARG A CA 1
ATOM 673 C C . ARG A 1 87 ? -14.32 -22.578 -26.672 1 96 87 ARG A C 1
ATOM 675 O O . ARG A 1 87 ? -13.875 -22.062 -27.688 1 96 87 ARG A O 1
ATOM 682 N N . ASP A 1 88 ? -14.406 -22 -25.547 1 97.12 88 ASP A N 1
ATOM 683 C CA . ASP A 1 88 ? -13.977 -20.609 -25.375 1 97.12 88 ASP A CA 1
ATOM 684 C C . ASP A 1 88 ? -13.031 -20.453 -24.188 1 97.12 88 ASP A C 1
ATOM 686 O O . ASP A 1 88 ? -13.383 -19.844 -23.172 1 97.12 88 ASP A O 1
ATOM 690 N N . PRO A 1 89 ? -11.82 -20.922 -24.359 1 97.44 89 PRO A N 1
ATOM 691 C CA . PRO A 1 89 ? -10.867 -20.891 -23.25 1 97.44 89 PRO A CA 1
ATOM 692 C C . PRO A 1 89 ? -10.539 -19.469 -22.797 1 97.44 89 PRO A C 1
ATOM 694 O O . PRO A 1 89 ? -10.445 -18.562 -23.625 1 97.44 89 PRO A O 1
ATOM 697 N N . TRP A 1 90 ? -10.359 -19.312 -21.469 1 96.94 90 TRP A N 1
ATOM 698 C CA . TRP A 1 90 ? -10.195 -17.969 -20.906 1 96.94 90 TRP A CA 1
ATOM 699 C C . TRP A 1 90 ? -8.766 -17.484 -21.094 1 96.94 90 TRP A C 1
ATOM 701 O O . TRP A 1 90 ? -7.836 -18.281 -21.219 1 96.94 90 TRP A O 1
ATOM 711 N N . ARG A 1 91 ? -8.68 -16.172 -21.234 1 97.38 91 ARG A N 1
ATOM 712 C CA . ARG A 1 91 ? -7.465 -15.398 -20.984 1 97.38 91 ARG A CA 1
ATOM 713 C C . ARG A 1 91 ? -7.531 -14.68 -19.641 1 97.38 91 ARG A C 1
ATOM 715 O O . ARG A 1 91 ? -8.508 -13.992 -19.344 1 97.38 91 ARG A O 1
ATOM 722 N N . TYR A 1 92 ? -6.547 -14.938 -18.781 1 96.44 92 TYR A N 1
ATOM 723 C CA . TYR A 1 92 ? -6.598 -14.273 -17.484 1 96.44 92 TYR A CA 1
ATOM 724 C C . TYR A 1 92 ? -5.215 -13.781 -17.078 1 96.44 92 TYR A C 1
ATOM 726 O O . TYR A 1 92 ? -4.207 -14.172 -17.656 1 96.44 92 TYR A O 1
ATOM 734 N N . ARG A 1 93 ? -5.172 -12.812 -16.203 1 97.31 93 ARG A N 1
ATOM 735 C CA . ARG A 1 93 ? -3.986 -12.352 -15.484 1 97.31 93 ARG A CA 1
ATOM 736 C C . ARG A 1 93 ? -4.039 -12.75 -14.016 1 97.31 93 ARG A C 1
ATOM 738 O O . ARG A 1 93 ? -5.121 -12.938 -13.453 1 97.31 93 ARG A O 1
ATOM 745 N N . TRP A 1 94 ? -2.848 -12.961 -13.445 1 96.75 94 TRP A N 1
ATOM 746 C CA . TRP A 1 94 ? -2.854 -13.312 -12.031 1 96.75 94 TRP A CA 1
ATOM 747 C C . TRP A 1 94 ? -1.738 -12.586 -11.281 1 96.75 94 TRP A C 1
ATOM 749 O O . TRP A 1 94 ? -0.779 -12.117 -11.898 1 96.75 94 TRP A O 1
ATOM 759 N N . ILE A 1 95 ? -1.934 -12.414 -10.008 1 97.19 95 ILE A N 1
ATOM 760 C CA . ILE A 1 95 ? -0.962 -11.867 -9.07 1 97.19 95 ILE A CA 1
ATOM 761 C C . ILE A 1 95 ? -0.857 -12.773 -7.848 1 97.19 95 ILE A C 1
ATOM 763 O O . ILE A 1 95 ? -1.872 -13.148 -7.254 1 97.19 95 ILE A O 1
ATOM 767 N N . ALA A 1 96 ? 0.367 -13.172 -7.551 1 96.31 96 ALA A N 1
ATOM 768 C CA . ALA A 1 96 ? 0.647 -13.875 -6.301 1 96.31 96 ALA A CA 1
ATOM 769 C C . ALA A 1 96 ? 1.213 -12.93 -5.25 1 96.31 96 ALA A C 1
ATOM 771 O O . ALA A 1 96 ? 2.049 -12.07 -5.562 1 96.31 96 ALA A O 1
ATOM 772 N N . PHE A 1 97 ? 0.703 -13 -4.039 1 95.81 97 PHE A N 1
ATOM 773 C CA . PHE A 1 97 ? 1.198 -12.102 -3.004 1 95.81 97 PHE A CA 1
ATOM 774 C C . PHE A 1 97 ? 1.066 -12.734 -1.626 1 95.81 97 PHE A C 1
ATOM 776 O O . PHE A 1 97 ? 0.386 -13.75 -1.467 1 95.81 97 PHE A O 1
ATOM 783 N N . GLU A 1 98 ? 1.806 -12.195 -0.735 1 93.62 98 GLU A N 1
ATOM 784 C CA . GLU A 1 98 ? 1.808 -12.625 0.659 1 93.62 98 GLU A CA 1
ATOM 785 C C . GLU A 1 98 ? 1.972 -11.445 1.604 1 93.62 98 GLU A C 1
ATOM 787 O O . GLU A 1 98 ? 2.109 -10.297 1.157 1 93.62 98 GLU A O 1
ATOM 792 N N . GLY A 1 99 ? 1.896 -11.766 2.893 1 90.62 99 GLY A N 1
ATOM 793 C CA . GLY A 1 99 ? 2.123 -10.75 3.906 1 90.62 99 GLY A CA 1
ATOM 794 C C . GLY A 1 99 ? 1.191 -10.875 5.098 1 90.62 99 GLY A C 1
ATOM 795 O O . GLY A 1 99 ? 0.048 -11.312 4.953 1 90.62 99 GLY A O 1
ATOM 796 N N . ARG A 1 100 ? 1.671 -10.289 6.172 1 86.56 100 ARG A N 1
ATOM 797 C CA . ARG A 1 100 ? 0.942 -10.391 7.43 1 86.56 100 ARG A CA 1
ATOM 798 C C . ARG A 1 100 ? -0.383 -9.641 7.359 1 86.56 100 ARG A C 1
ATOM 800 O O . ARG A 1 100 ? -1.341 -9.992 8.047 1 86.56 100 ARG A O 1
ATOM 807 N N . HIS A 1 101 ? -0.487 -8.672 6.535 1 83.75 101 HIS A N 1
ATOM 808 C CA . HIS A 1 101 ? -1.67 -7.816 6.488 1 83.75 101 HIS A CA 1
ATOM 809 C C . HIS A 1 101 ? -2.549 -8.156 5.289 1 83.75 101 HIS A C 1
ATOM 811 O O . HIS A 1 101 ? -3.572 -7.512 5.062 1 83.75 101 HIS A O 1
ATOM 817 N N . ALA A 1 102 ? -2.133 -9.109 4.547 1 89.75 102 ALA A N 1
ATOM 818 C CA . ALA A 1 102 ? -2.838 -9.422 3.305 1 89.75 102 ALA A CA 1
ATOM 819 C C . ALA A 1 102 ? -4.293 -9.789 3.576 1 89.75 102 ALA A C 1
ATOM 821 O O . ALA A 1 102 ? -5.203 -9.281 2.918 1 89.75 102 ALA A O 1
ATOM 822 N N . ALA A 1 103 ? -4.52 -10.609 4.574 1 87.94 103 ALA A N 1
ATOM 823 C CA . ALA A 1 103 ? -5.875 -11.062 4.871 1 87.94 103 ALA A CA 1
ATOM 824 C C . ALA A 1 103 ? -6.762 -9.898 5.301 1 87.94 103 ALA A C 1
ATOM 826 O O . ALA A 1 103 ? -7.93 -9.82 4.906 1 87.94 103 ALA A O 1
ATOM 827 N N . GLU A 1 104 ? -6.25 -9.062 6.07 1 85.81 104 GLU A N 1
ATOM 828 C CA . GLU A 1 104 ? -7 -7.898 6.543 1 85.81 104 GLU A CA 1
ATOM 829 C C . GLU A 1 104 ? -7.355 -6.965 5.391 1 85.81 104 GLU A C 1
ATOM 831 O O . GLU A 1 104 ? -8.469 -6.434 5.336 1 85.81 104 GLU A O 1
ATOM 836 N N . LEU A 1 105 ? -6.453 -6.742 4.551 1 87.69 105 LEU A N 1
ATOM 837 C CA . LEU A 1 105 ? -6.688 -5.875 3.4 1 87.69 105 LEU A CA 1
ATOM 838 C C . LEU A 1 105 ? -7.719 -6.488 2.459 1 87.69 105 LEU A C 1
ATOM 840 O O . LEU A 1 105 ? -8.523 -5.773 1.865 1 87.69 105 LEU A O 1
ATOM 844 N N . LEU A 1 106 ? -7.684 -7.785 2.414 1 91.25 106 LEU A N 1
ATOM 845 C CA . LEU A 1 106 ? -8.617 -8.492 1.546 1 91.25 106 LEU A CA 1
ATOM 846 C C . LEU A 1 106 ? -10.039 -8.414 2.096 1 91.25 106 LEU A C 1
ATOM 848 O O . LEU A 1 106 ? -11.008 -8.602 1.355 1 91.25 106 LEU A O 1
ATOM 852 N N . ALA A 1 107 ? -10.133 -8.188 3.342 1 86.19 107 ALA A N 1
ATOM 853 C CA . ALA A 1 107 ? -11.445 -8.148 3.986 1 86.19 107 ALA A CA 1
ATOM 854 C C . ALA A 1 107 ? -12.32 -7.059 3.379 1 86.19 107 ALA A C 1
ATOM 856 O O . ALA A 1 107 ? -13.547 -7.203 3.307 1 86.19 107 ALA A O 1
ATOM 857 N N . VAL A 1 108 ? -11.734 -6.008 2.914 1 82.81 108 VAL A N 1
ATOM 858 C CA . VAL A 1 108 ? -12.5 -4.879 2.389 1 82.81 108 VAL A CA 1
ATOM 859 C C . VAL A 1 108 ? -13.094 -5.242 1.028 1 82.81 108 VAL A C 1
ATOM 861 O O . VAL A 1 108 ? -14.039 -4.605 0.564 1 82.81 108 VAL A O 1
ATOM 864 N N . THR A 1 109 ? -12.562 -6.203 0.318 1 86.62 109 THR A N 1
ATOM 865 C CA . THR A 1 109 ? -12.961 -6.562 -1.037 1 86.62 109 THR A CA 1
ATOM 866 C C . THR A 1 109 ? -14.234 -7.406 -1.018 1 86.62 109 THR A C 1
ATOM 868 O O . THR A 1 109 ? -14.891 -7.57 -2.047 1 86.62 109 THR A O 1
ATOM 871 N N . GLY A 1 110 ? -14.531 -7.883 0.121 1 85.06 110 GLY A N 1
ATOM 872 C CA . GLY A 1 110 ? -15.641 -8.82 0.204 1 85.06 110 GLY A CA 1
ATOM 873 C C . GLY A 1 110 ? -15.258 -10.234 -0.184 1 85.06 110 GLY A C 1
ATOM 874 O O . GLY A 1 110 ? -16.078 -11.156 -0.078 1 85.06 110 GLY A O 1
ATOM 875 N N . LEU A 1 111 ? -14.078 -10.445 -0.701 1 90.25 111 LEU A N 1
ATOM 876 C CA . LEU A 1 111 ? -13.594 -11.781 -1.028 1 90.25 111 LEU A CA 1
ATOM 877 C C . LEU A 1 111 ? -13.234 -12.555 0.236 1 90.25 111 LEU A C 1
ATOM 879 O O . LEU A 1 111 ? -12.383 -12.117 1.016 1 90.25 111 LEU A O 1
ATOM 883 N N . THR A 1 112 ? -13.914 -13.578 0.496 1 86.44 112 THR A N 1
ATOM 884 C CA . THR A 1 112 ? -13.695 -14.422 1.666 1 86.44 112 THR A CA 1
ATOM 885 C C . THR A 1 112 ? -13.586 -15.891 1.261 1 86.44 112 THR A C 1
ATOM 887 O O . THR A 1 112 ? -13.727 -16.219 0.084 1 86.44 112 THR A O 1
ATOM 890 N N . GLY A 1 113 ? -13.219 -16.703 2.219 1 85.12 113 GLY A N 1
ATOM 891 C CA . GLY A 1 113 ? -13.227 -18.141 1.954 1 85.12 113 GLY A CA 1
ATOM 892 C C . GLY A 1 113 ? -14.57 -18.656 1.459 1 85.12 113 GLY A C 1
ATOM 893 O O . GLY A 1 113 ? -14.625 -19.516 0.589 1 85.12 113 GLY A O 1
ATOM 894 N N . ALA A 1 114 ? -15.602 -18.047 1.91 1 86.12 114 ALA A N 1
ATOM 895 C CA . ALA A 1 114 ? -16.953 -18.453 1.555 1 86.12 114 ALA A CA 1
ATOM 896 C C . ALA A 1 114 ? -17.406 -17.781 0.26 1 86.12 114 ALA A C 1
ATOM 898 O O . ALA A 1 114 ? -18.328 -18.25 -0.405 1 86.12 114 ALA A O 1
ATOM 899 N N . SER A 1 115 ? -16.797 -16.688 -0.055 1 91.31 115 SER A N 1
ATOM 900 C CA . SER A 1 115 ? -17.094 -15.945 -1.272 1 91.31 115 SER A CA 1
ATOM 901 C C . SER A 1 115 ? -15.812 -15.57 -2.018 1 91.31 115 SER A C 1
ATOM 903 O O . SER A 1 115 ? -15.398 -14.406 -2.012 1 91.31 115 SER A O 1
ATOM 905 N N . PRO A 1 116 ? -15.305 -16.516 -2.727 1 95.06 116 PRO A N 1
ATOM 906 C CA . PRO A 1 116 ? -13.977 -16.297 -3.309 1 95.06 116 PRO A CA 1
ATOM 907 C C . PRO A 1 116 ? -14.031 -15.625 -4.676 1 95.06 116 PRO A C 1
ATOM 909 O O . PRO A 1 116 ? -13 -15.453 -5.328 1 95.06 116 PRO A O 1
ATOM 912 N N . VAL A 1 117 ? -15.25 -15.266 -5.145 1 95.25 117 VAL A N 1
ATOM 913 C CA . VAL A 1 117 ? -15.398 -14.727 -6.492 1 95.25 117 VAL A CA 1
ATOM 914 C C . VAL A 1 117 ? -16.047 -13.352 -6.434 1 95.25 117 VAL A C 1
ATOM 916 O O . VAL A 1 117 ? -17 -13.133 -5.668 1 95.25 117 VAL A O 1
ATOM 919 N N . ALA A 1 118 ? -15.445 -12.43 -7.188 1 92.94 118 ALA A N 1
ATOM 920 C CA . ALA A 1 118 ? -16.016 -11.094 -7.336 1 92.94 118 ALA A CA 1
ATOM 921 C C . ALA A 1 118 ? -16.266 -10.773 -8.805 1 92.94 118 ALA A C 1
ATOM 923 O O . ALA A 1 118 ? -15.57 -11.266 -9.688 1 92.94 118 ALA A O 1
ATOM 924 N N . HIS A 1 119 ? -17.328 -10.055 -9.016 1 88.5 119 HIS A N 1
ATOM 925 C CA . HIS A 1 119 ? -17.625 -9.57 -10.352 1 88.5 119 HIS A CA 1
ATOM 926 C C . HIS A 1 119 ? -17.688 -8.047 -10.391 1 88.5 119 HIS A C 1
ATOM 928 O O . HIS A 1 119 ? -18.562 -7.434 -9.781 1 88.5 119 HIS A O 1
ATOM 934 N N . ALA A 1 120 ? -16.688 -7.508 -10.984 1 79.81 120 ALA A N 1
ATOM 935 C CA . ALA A 1 120 ? -16.641 -6.051 -11.086 1 79.81 120 ALA A CA 1
ATOM 936 C C . ALA A 1 120 ? -16.891 -5.586 -12.516 1 79.81 120 ALA A C 1
ATOM 938 O O . ALA A 1 120 ? -16 -5.055 -13.172 1 79.81 120 ALA A O 1
ATOM 939 N N . ARG A 1 121 ? -18.031 -5.617 -12.969 1 77.44 121 ARG A N 1
ATOM 940 C CA . ARG A 1 121 ? -18.359 -5.324 -14.359 1 77.44 121 ARG A CA 1
ATOM 941 C C . ARG A 1 121 ? -17.891 -3.924 -14.75 1 77.44 121 ARG A C 1
ATOM 943 O O . ARG A 1 121 ? -17.078 -3.764 -15.656 1 77.44 121 ARG A O 1
ATOM 950 N N . GLU A 1 122 ? -18.297 -2.881 -14 1 78 122 GLU A N 1
ATOM 951 C CA . GLU A 1 122 ? -18 -1.496 -14.352 1 78 122 GLU A CA 1
ATOM 952 C C . GLU A 1 122 ? -16.516 -1.185 -14.133 1 78 122 GLU A C 1
ATOM 954 O O . GLU A 1 122 ? -15.922 -0.425 -14.898 1 78 122 GLU A O 1
ATOM 959 N N . ALA A 1 123 ? -15.992 -1.924 -13.172 1 84.69 123 ALA A N 1
ATOM 960 C CA . ALA A 1 123 ? -14.617 -1.613 -12.797 1 84.69 123 ALA A CA 1
ATOM 961 C C . ALA A 1 123 ? -13.633 -2.578 -13.453 1 84.69 123 ALA A C 1
ATOM 963 O O . ALA A 1 123 ? -12.422 -2.484 -13.242 1 84.69 123 ALA A O 1
ATOM 964 N N . SER A 1 124 ? -14.078 -3.41 -14.344 1 88.56 124 SER A N 1
ATOM 965 C CA . SER A 1 124 ? -13.273 -4.5 -14.891 1 88.56 124 SER A CA 1
ATOM 966 C C . SER A 1 124 ? -12.086 -3.973 -15.688 1 88.56 124 SER A C 1
ATOM 968 O O . SER A 1 124 ? -10.977 -4.508 -15.594 1 88.56 124 SER A O 1
ATOM 970 N N . ARG A 1 125 ? -12.328 -2.955 -16.422 1 91.75 125 ARG A N 1
ATOM 971 C CA . ARG A 1 125 ? -11.242 -2.402 -17.219 1 91.75 125 ARG A CA 1
ATOM 972 C C . ARG A 1 125 ? -10.133 -1.84 -16.344 1 91.75 125 ARG A C 1
ATOM 974 O O . ARG A 1 125 ? -8.945 -2.064 -16.594 1 91.75 125 ARG A O 1
ATOM 981 N N . ARG A 1 126 ? -10.547 -1.096 -15.32 1 93.88 126 ARG A N 1
ATOM 982 C CA . ARG A 1 126 ? -9.578 -0.524 -14.398 1 93.88 126 ARG A CA 1
ATOM 983 C C . ARG A 1 126 ? -8.797 -1.62 -13.672 1 93.88 126 ARG A C 1
ATOM 985 O O . ARG A 1 126 ? -7.586 -1.514 -13.492 1 93.88 126 ARG A O 1
ATOM 992 N N . ILE A 1 127 ? -9.508 -2.611 -13.266 1 95.75 127 ILE A N 1
ATOM 993 C CA . ILE A 1 127 ? -8.891 -3.746 -12.594 1 95.75 127 ILE A CA 1
ATOM 994 C C . ILE A 1 127 ? -7.871 -4.406 -13.523 1 95.75 127 ILE A C 1
ATOM 996 O O . ILE A 1 127 ? -6.734 -4.672 -13.125 1 95.75 127 ILE A O 1
ATOM 1000 N N . ALA A 1 128 ? -8.242 -4.605 -14.75 1 96.06 128 ALA A N 1
ATOM 1001 C CA . ALA A 1 128 ? -7.352 -5.211 -15.734 1 96.06 128 ALA A CA 1
ATOM 1002 C C . ALA A 1 128 ? -6.086 -4.375 -15.914 1 96.06 128 ALA A C 1
ATOM 1004 O O . ALA A 1 128 ? -4.988 -4.922 -16.047 1 96.06 128 ALA A O 1
ATOM 1005 N N . VAL A 1 129 ? -6.23 -3.123 -15.914 1 96.88 129 VAL A N 1
ATOM 1006 C CA . VAL A 1 129 ? -5.105 -2.211 -16.078 1 96.88 129 VAL A CA 1
ATOM 1007 C C . VAL A 1 129 ? -4.168 -2.314 -14.883 1 96.88 129 VAL A C 1
ATOM 1009 O O . VAL A 1 129 ? -2.943 -2.279 -15.039 1 96.88 129 VAL A O 1
ATOM 1012 N N . LEU A 1 130 ? -4.703 -2.424 -13.711 1 97.75 130 LEU A N 1
ATOM 1013 C CA . LEU A 1 130 ? -3.889 -2.52 -12.508 1 97.75 130 LEU A CA 1
ATOM 1014 C C . LEU A 1 130 ? -3.08 -3.812 -12.5 1 97.75 130 LEU A C 1
ATOM 1016 O O . LEU A 1 130 ? -1.9 -3.809 -12.141 1 97.75 130 LEU A O 1
ATOM 1020 N N . PHE A 1 131 ? -3.666 -4.906 -12.961 1 97.06 131 PHE A N 1
ATOM 1021 C CA . PHE A 1 131 ? -2.916 -6.141 -13.148 1 97.06 131 PHE A CA 1
ATOM 1022 C C . PHE A 1 131 ? -1.748 -5.922 -14.102 1 97.06 131 PHE A C 1
ATOM 1024 O O . PHE A 1 131 ? -0.623 -6.34 -13.82 1 97.06 131 PHE A O 1
ATOM 1031 N N . ARG A 1 132 ? -2.014 -5.344 -15.156 1 96.5 132 ARG A N 1
ATOM 1032 C CA . ARG A 1 132 ? -0.995 -5.098 -16.172 1 96.5 132 ARG A CA 1
ATOM 1033 C C . ARG A 1 132 ? 0.105 -4.188 -15.641 1 96.5 132 ARG A C 1
ATOM 1035 O O . ARG A 1 132 ? 1.277 -4.352 -15.984 1 96.5 132 ARG A O 1
ATOM 1042 N N . SER A 1 133 ? -0.263 -3.236 -14.867 1 97.5 133 SER A N 1
ATOM 1043 C CA . SER A 1 133 ? 0.703 -2.303 -14.297 1 97.5 133 SER A CA 1
ATOM 1044 C C . SER A 1 133 ? 1.706 -3.021 -13.406 1 97.5 133 SER A C 1
ATOM 1046 O O . SER A 1 133 ? 2.895 -2.693 -13.406 1 97.5 133 SER A O 1
ATOM 1048 N N . ILE A 1 134 ? 1.228 -3.996 -12.664 1 96.56 134 ILE A N 1
ATOM 1049 C CA . ILE A 1 134 ? 2.119 -4.777 -11.812 1 96.56 134 ILE A CA 1
ATOM 1050 C C . ILE A 1 134 ? 3.086 -5.582 -12.672 1 96.56 134 ILE A C 1
ATOM 1052 O O . ILE A 1 134 ? 4.289 -5.617 -12.406 1 96.56 134 ILE A O 1
ATOM 1056 N N . GLU A 1 135 ? 2.537 -6.191 -13.68 1 92.75 135 GLU A N 1
ATOM 1057 C CA . GLU A 1 135 ? 3.389 -6.938 -14.602 1 92.75 135 GLU A CA 1
ATOM 1058 C C . GLU A 1 135 ? 4.457 -6.039 -15.219 1 92.75 135 GLU A C 1
ATOM 1060 O O . GLU A 1 135 ? 5.633 -6.406 -15.266 1 92.75 135 GLU A O 1
ATOM 1065 N N . ARG A 1 136 ? 4.086 -4.918 -15.711 1 93.12 136 ARG A N 1
ATOM 1066 C CA . ARG A 1 136 ? 5.012 -3.98 -16.344 1 93.12 136 ARG A CA 1
ATOM 1067 C C . ARG A 1 136 ? 6.07 -3.508 -15.352 1 93.12 136 ARG A C 1
ATOM 1069 O O . ARG A 1 136 ? 7.234 -3.326 -15.719 1 93.12 136 ARG A O 1
ATOM 1076 N N . THR A 1 137 ? 5.645 -3.281 -14.133 1 93.12 137 THR A N 1
ATOM 1077 C CA . THR A 1 137 ? 6.562 -2.879 -13.07 1 93.12 137 THR A CA 1
ATOM 1078 C C . THR A 1 137 ? 7.695 -3.891 -12.93 1 93.12 137 THR A C 1
ATOM 1080 O O . THR A 1 137 ? 8.867 -3.514 -12.859 1 93.12 137 THR A O 1
ATOM 1083 N N . PHE A 1 138 ? 7.348 -5.129 -12.922 1 87.62 138 PHE A N 1
ATOM 1084 C CA . PHE A 1 138 ? 8.344 -6.172 -12.719 1 87.62 138 PHE A CA 1
ATOM 1085 C C . PHE A 1 138 ? 9.211 -6.34 -13.969 1 87.62 138 PHE A C 1
ATOM 1087 O O . PHE A 1 138 ? 10.398 -6.648 -13.867 1 87.62 138 PHE A O 1
ATOM 1094 N N . ARG A 1 139 ? 8.641 -6.145 -15.117 1 85 139 ARG A N 1
ATOM 1095 C CA . ARG A 1 139 ? 9.422 -6.219 -16.344 1 85 139 ARG A CA 1
ATOM 1096 C C . ARG A 1 139 ? 10.461 -5.105 -16.406 1 85 139 ARG A C 1
ATOM 1098 O O . ARG A 1 139 ? 11.586 -5.32 -16.859 1 85 139 ARG A O 1
ATOM 1105 N N . SER A 1 140 ? 10.07 -3.963 -15.93 1 84.25 140 SER A N 1
ATOM 1106 C CA . SER A 1 140 ? 10.977 -2.82 -15.945 1 84.25 140 SER A CA 1
ATOM 1107 C C . SER A 1 140 ? 12.039 -2.941 -14.859 1 84.25 140 SER A C 1
ATOM 1109 O O . SER A 1 140 ? 13.133 -2.393 -14.984 1 84.25 140 SER A O 1
ATOM 1111 N N . GLY A 1 141 ? 11.656 -3.6 -13.82 1 82.56 141 GLY A N 1
ATOM 1112 C CA . GLY A 1 141 ? 12.586 -3.803 -12.727 1 82.56 141 GLY A CA 1
ATOM 1113 C C . GLY A 1 141 ? 12.828 -2.553 -11.906 1 82.56 141 GLY A C 1
ATOM 1114 O O . GLY A 1 141 ? 11.922 -1.724 -11.75 1 82.56 141 GLY A O 1
ATOM 1115 N N . GLY A 1 142 ? 14.062 -2.561 -11.188 1 82.75 142 GLY A N 1
ATOM 1116 C CA . GLY A 1 142 ? 14.43 -1.422 -10.359 1 82.75 142 GLY A CA 1
ATOM 1117 C C . GLY A 1 142 ? 14.266 -1.69 -8.875 1 82.75 142 GLY A C 1
ATOM 1118 O O . GLY A 1 142 ? 13.562 -2.623 -8.477 1 82.75 142 GLY A O 1
ATOM 1119 N N . GLY A 1 143 ? 14.898 -0.833 -8.109 1 84.25 143 GLY A N 1
ATOM 1120 C CA . GLY A 1 143 ? 14.953 -1.015 -6.672 1 84.25 143 GLY A CA 1
ATOM 1121 C C . GLY A 1 143 ? 13.641 -0.69 -5.977 1 84.25 143 GLY A C 1
ATOM 1122 O O . GLY A 1 143 ? 13.445 -1.035 -4.809 1 84.25 143 GLY A O 1
ATOM 1123 N N . VAL A 1 144 ? 12.703 -0.096 -6.762 1 90.94 144 VAL A N 1
ATOM 1124 C CA . VAL A 1 144 ? 11.461 0.315 -6.113 1 90.94 144 VAL A CA 1
ATOM 1125 C C . VAL A 1 144 ? 10.297 -0.491 -6.68 1 90.94 144 VAL A C 1
ATOM 1127 O O . VAL A 1 144 ? 9.133 -0.171 -6.426 1 90.94 144 VAL A O 1
ATOM 1130 N N . ALA A 1 145 ? 10.57 -1.537 -7.445 1 90.56 145 ALA A N 1
ATOM 1131 C CA . ALA A 1 145 ? 9.531 -2.318 -8.109 1 90.56 145 ALA A CA 1
ATOM 1132 C C . ALA A 1 145 ? 8.578 -2.939 -7.094 1 90.56 145 ALA A C 1
ATOM 1134 O O . ALA A 1 145 ? 7.371 -3.002 -7.32 1 90.56 145 ALA A O 1
ATOM 1135 N N . HIS A 1 146 ? 9.133 -3.367 -6.004 1 91.12 146 HIS A N 1
ATOM 1136 C CA . HIS A 1 146 ? 8.312 -3.996 -4.977 1 91.12 146 HIS A CA 1
ATOM 1137 C C . HIS A 1 146 ? 7.316 -3.006 -4.383 1 91.12 146 HIS A C 1
ATOM 1139 O O . HIS A 1 146 ? 6.164 -3.357 -4.125 1 91.12 146 HIS A O 1
ATOM 1145 N N . LEU A 1 147 ? 7.766 -1.821 -4.215 1 92.62 147 LEU A N 1
ATOM 1146 C CA . LEU A 1 147 ? 6.914 -0.776 -3.656 1 92.62 147 LEU A CA 1
ATOM 1147 C C . LEU A 1 147 ? 5.805 -0.395 -4.633 1 92.62 147 LEU A C 1
ATOM 1149 O O . LEU A 1 147 ? 4.645 -0.26 -4.242 1 92.62 147 LEU A O 1
ATOM 1153 N N . ARG A 1 148 ? 6.129 -0.27 -5.891 1 94.81 148 ARG A N 1
ATOM 1154 C CA . ARG A 1 148 ? 5.145 0.021 -6.926 1 94.81 148 ARG A CA 1
ATOM 1155 C C . ARG A 1 148 ? 4.09 -1.079 -7.004 1 94.81 148 ARG A C 1
ATOM 1157 O O . ARG A 1 148 ? 2.893 -0.796 -7.055 1 94.81 148 ARG A O 1
ATOM 1164 N N . ALA A 1 149 ? 4.578 -2.25 -6.973 1 95.56 149 ALA A N 1
ATOM 1165 C CA . ALA A 1 149 ? 3.674 -3.391 -7.102 1 95.56 149 ALA A CA 1
ATOM 1166 C C . ALA A 1 149 ? 2.709 -3.459 -5.922 1 95.56 149 ALA A C 1
ATOM 1168 O O . ALA A 1 149 ? 1.515 -3.709 -6.102 1 95.56 149 ALA A O 1
ATOM 1169 N N . ALA A 1 150 ? 3.207 -3.238 -4.758 1 94.75 150 ALA A N 1
ATOM 1170 C CA . ALA A 1 150 ? 2.357 -3.227 -3.57 1 94.75 150 ALA A CA 1
ATOM 1171 C C . ALA A 1 150 ? 1.315 -2.115 -3.652 1 94.75 150 ALA A C 1
ATOM 1173 O O . ALA A 1 150 ? 0.164 -2.303 -3.254 1 94.75 150 ALA A O 1
ATOM 1174 N N . GLY A 1 151 ? 1.731 -0.951 -4.121 1 96.38 151 GLY A N 1
ATOM 1175 C CA . GLY A 1 151 ? 0.789 0.135 -4.34 1 96.38 151 GLY A CA 1
ATOM 1176 C C . GLY A 1 151 ? -0.324 -0.225 -5.305 1 96.38 151 GLY A C 1
ATOM 1177 O O . GLY A 1 151 ? -1.502 -0.005 -5.012 1 96.38 151 GLY A O 1
ATOM 1178 N N . TYR A 1 152 ? 0.027 -0.782 -6.422 1 97.81 152 TYR A N 1
ATOM 1179 C CA . TYR A 1 152 ? -0.969 -1.186 -7.41 1 97.81 152 TYR A CA 1
ATOM 1180 C C . TYR A 1 152 ? -1.89 -2.262 -6.848 1 97.81 152 TYR A C 1
ATOM 1182 O O . TYR A 1 152 ? -3.084 -2.287 -7.152 1 97.81 152 TYR A O 1
ATOM 1190 N N . LEU A 1 153 ? -1.312 -3.162 -6.094 1 97.31 153 LEU A N 1
ATOM 1191 C CA . LEU A 1 153 ? -2.145 -4.191 -5.48 1 97.31 153 LEU A CA 1
ATOM 1192 C C . LEU A 1 153 ? -3.186 -3.568 -4.555 1 97.31 153 LEU A C 1
ATOM 1194 O O . LEU A 1 153 ? -4.355 -3.957 -4.582 1 97.31 153 LEU A O 1
ATOM 1198 N N . GLN A 1 154 ? -2.82 -2.629 -3.77 1 95.94 154 GLN A N 1
ATOM 1199 C CA . GLN A 1 154 ? -3.773 -1.983 -2.873 1 95.94 154 GLN A CA 1
ATOM 1200 C C . GLN A 1 154 ? -4.859 -1.251 -3.658 1 95.94 154 GLN A C 1
ATOM 1202 O O . GLN A 1 154 ? -6.031 -1.27 -3.275 1 95.94 154 GLN A O 1
ATOM 1207 N N . LEU A 1 155 ? -4.445 -0.566 -4.703 1 97.12 155 LEU A N 1
ATOM 1208 C CA . LEU A 1 155 ? -5.426 0.084 -5.562 1 97.12 155 LEU A CA 1
ATOM 1209 C C . LEU A 1 155 ? -6.391 -0.938 -6.16 1 97.12 155 LEU A C 1
ATOM 1211 O O . LEU A 1 155 ? -7.59 -0.68 -6.262 1 97.12 155 LEU A O 1
ATOM 1215 N N . LEU A 1 156 ? -5.844 -2.059 -6.527 1 96.69 156 LEU A N 1
ATOM 1216 C CA . LEU A 1 156 ? -6.652 -3.146 -7.07 1 96.69 156 LEU A CA 1
ATOM 1217 C C . LEU A 1 156 ? -7.676 -3.627 -6.047 1 96.69 156 LEU A C 1
ATOM 1219 O O . LEU A 1 156 ? -8.859 -3.773 -6.363 1 96.69 156 LEU A O 1
ATOM 1223 N N . LEU A 1 157 ? -7.246 -3.85 -4.848 1 95.19 157 LEU A N 1
ATOM 1224 C CA . LEU A 1 157 ? -8.133 -4.293 -3.775 1 95.19 157 LEU A CA 1
ATOM 1225 C C . LEU A 1 157 ? -9.211 -3.248 -3.492 1 95.19 157 LEU A C 1
ATOM 1227 O O . LEU A 1 157 ? -10.367 -3.594 -3.234 1 95.19 157 LEU A O 1
ATOM 1231 N N . ALA A 1 158 ? -8.805 -1.99 -3.543 1 93.75 158 ALA A N 1
ATOM 1232 C CA . ALA A 1 158 ? -9.773 -0.912 -3.344 1 93.75 158 ALA A CA 1
ATOM 1233 C C . ALA A 1 158 ? -10.852 -0.935 -4.422 1 93.75 158 ALA A C 1
ATOM 1235 O O . ALA A 1 158 ? -12.031 -0.736 -4.133 1 93.75 158 ALA A O 1
ATOM 1236 N N . GLU A 1 159 ? -10.453 -1.145 -5.664 1 94.44 159 GLU A N 1
ATOM 1237 C CA . GLU A 1 159 ? -11.406 -1.203 -6.773 1 94.44 159 GLU A CA 1
ATOM 1238 C C . GLU A 1 159 ? -12.391 -2.355 -6.598 1 94.44 159 GLU A C 1
ATOM 1240 O O . GLU A 1 159 ? -13.586 -2.203 -6.852 1 94.44 159 GLU A O 1
ATOM 1245 N N . LEU A 1 160 ? -11.898 -3.504 -6.176 1 93.88 160 LEU A N 1
ATOM 1246 C CA . LEU A 1 160 ? -12.758 -4.66 -5.934 1 93.88 160 LEU A CA 1
ATOM 1247 C C . LEU A 1 160 ? -13.742 -4.379 -4.805 1 93.88 160 LEU A C 1
ATOM 1249 O O . LEU A 1 160 ? -14.914 -4.734 -4.898 1 93.88 160 LEU A O 1
ATOM 1253 N N . GLY A 1 161 ? -13.18 -3.779 -3.766 1 90.94 161 GLY A N 1
ATOM 1254 C CA . GLY A 1 161 ? -14.039 -3.439 -2.643 1 90.94 161 GLY A CA 1
ATOM 1255 C C . GLY A 1 161 ? -15.125 -2.445 -3.002 1 90.94 161 GLY A C 1
ATOM 1256 O O . GLY A 1 161 ? -16.25 -2.531 -2.496 1 90.94 161 GLY A O 1
ATOM 1257 N N . ALA A 1 162 ? -14.781 -1.476 -3.797 1 88.81 162 ALA A N 1
ATOM 1258 C CA . ALA A 1 162 ? -15.742 -0.46 -4.219 1 88.81 162 ALA A CA 1
ATOM 1259 C C . ALA A 1 162 ? -16.844 -1.071 -5.082 1 88.81 162 ALA A C 1
ATOM 1261 O O . ALA A 1 162 ? -17.984 -0.616 -5.055 1 88.81 162 ALA A O 1
ATOM 1262 N N . ALA A 1 163 ? -16.5 -2.041 -5.855 1 83.75 163 ALA A N 1
ATOM 1263 C CA . ALA A 1 163 ? -17.453 -2.703 -6.742 1 83.75 163 ALA A CA 1
ATOM 1264 C C . ALA A 1 163 ? -18.438 -3.547 -5.941 1 83.75 163 ALA A C 1
ATOM 1266 O O . ALA A 1 163 ? -19.594 -3.713 -6.348 1 83.75 163 ALA A O 1
ATOM 1267 N N . ASP A 1 164 ? -17.828 -4.223 -4.93 1 71.81 164 ASP A N 1
ATOM 1268 C CA . ASP A 1 164 ? -18.688 -5.039 -4.074 1 71.81 164 ASP A CA 1
ATOM 1269 C C . ASP A 1 164 ? -19.672 -4.172 -3.291 1 71.81 164 ASP A C 1
ATOM 1271 O O . ASP A 1 164 ? -20.812 -4.578 -3.039 1 71.81 164 ASP A O 1
ATOM 1275 N N . GLY A 1 165 ? -19.125 -3.188 -2.645 1 60.34 165 GLY A N 1
ATOM 1276 C CA . GLY A 1 165 ? -19.906 -2.307 -1.787 1 60.34 165 GLY A CA 1
ATOM 1277 C C . GLY A 1 165 ? -20.859 -1.406 -2.559 1 60.34 165 GLY A C 1
ATOM 1278 O O . GLY A 1 165 ? -21.641 -0.669 -1.961 1 60.34 165 GLY A O 1
ATOM 1279 N N . GLU A 1 166 ? -20.453 -1.056 -3.773 1 51.94 166 GLU A N 1
ATOM 1280 C CA . GLU A 1 166 ? -21.516 -0.304 -4.426 1 51.94 166 GLU A CA 1
ATOM 1281 C C . GLU A 1 166 ? -22.891 -0.885 -4.086 1 51.94 166 GLU A C 1
ATOM 1283 O O . GLU A 1 166 ? -23.906 -0.184 -4.152 1 51.94 166 GLU A O 1
ATOM 1288 N N . GLY A 1 167 ? -23.109 -2.193 -3.879 1 41.38 167 GLY A N 1
ATOM 1289 C CA . GLY A 1 167 ? -24.344 -2.398 -3.133 1 41.38 167 GLY A CA 1
ATOM 1290 C C . GLY A 1 167 ? -24.297 -1.844 -1.722 1 41.38 167 GLY A C 1
ATOM 1291 O O . GLY A 1 167 ? -25.281 -1.882 -0.993 1 41.38 167 GLY A O 1
ATOM 1292 N N . GLY A 1 168 ? -23.234 -2.064 -1.018 1 37.66 168 GLY A N 1
ATOM 1293 C CA . GLY A 1 168 ? -23.188 -1.565 0.347 1 37.66 168 GLY A CA 1
ATOM 1294 C C . GLY A 1 168 ? -22.969 -0.066 0.425 1 37.66 168 GLY A C 1
ATOM 1295 O O . GLY A 1 168 ? -21.938 0.442 -0.002 1 37.66 168 GLY A O 1
ATOM 1296 N N . ARG A 1 169 ? -23.984 0.589 0.387 1 36.44 169 ARG A N 1
ATOM 1297 C CA . ARG A 1 169 ? -24.172 2.018 0.616 1 36.44 169 ARG A CA 1
ATOM 1298 C C . ARG A 1 169 ? -23.141 2.559 1.597 1 36.44 169 ARG A C 1
ATOM 1300 O O . ARG A 1 169 ? -22.688 1.84 2.492 1 36.44 169 ARG A O 1
ATOM 1307 N N . ALA A 1 170 ? -22.312 3.484 1.264 1 39.28 170 ALA A N 1
ATOM 1308 C CA . ALA A 1 170 ? -21.703 4.273 2.334 1 39.28 170 ALA A CA 1
ATOM 1309 C C . ALA A 1 170 ? -22.375 3.982 3.674 1 39.28 170 ALA A C 1
ATOM 1311 O O . ALA A 1 170 ? -23.547 3.639 3.725 1 39.28 170 ALA A O 1
ATOM 1312 N N . PRO A 1 171 ? -21.703 3.484 4.793 1 37.47 171 PRO A N 1
ATOM 1313 C CA . PRO A 1 171 ? -22.672 3.391 5.891 1 37.47 171 PRO A CA 1
ATOM 1314 C C . PRO A 1 171 ? -23.984 4.105 5.586 1 37.47 171 PRO A C 1
ATOM 1316 O O . PRO A 1 171 ? -23.984 5.176 4.977 1 37.47 171 PRO A O 1
ATOM 1319 N N . ASP A 1 172 ? -24.969 3.312 5.41 1 34.94 172 ASP A N 1
ATOM 1320 C CA . ASP A 1 172 ? -26.328 3.857 5.402 1 34.94 172 ASP A CA 1
ATOM 1321 C C . ASP A 1 172 ? -26.391 5.188 6.148 1 34.94 172 ASP A C 1
ATOM 1323 O O . ASP A 1 172 ? -26.047 5.254 7.332 1 34.94 172 ASP A O 1
ATOM 1327 N N . ARG A 1 173 ? -26.234 6.219 5.48 1 37.16 173 ARG A N 1
ATOM 1328 C CA . ARG A 1 173 ? -26.766 7.465 6.012 1 37.16 173 ARG A CA 1
ATOM 1329 C C . ARG A 1 173 ? -27.906 7.191 6.992 1 37.16 173 ARG A C 1
ATOM 1331 O O . ARG A 1 173 ? -28.531 8.125 7.504 1 37.16 173 ARG A O 1
ATOM 1338 N N . GLN A 1 174 ? -28.359 5.891 6.922 1 36.66 174 GLN A N 1
ATOM 1339 C CA . GLN A 1 174 ? -29.578 5.68 7.699 1 36.66 174 GLN A CA 1
ATOM 1340 C C . GLN A 1 174 ? -29.25 5.512 9.188 1 36.66 174 GLN A C 1
ATOM 1342 O O . GLN A 1 174 ? -30.156 5.473 10.016 1 36.66 174 GLN A O 1
ATOM 1347 N N . GLY A 1 175 ? -28.312 4.617 9.617 1 40.56 175 GLY A N 1
ATOM 1348 C CA . GLY A 1 175 ? -28.359 4.777 11.062 1 40.56 175 GLY A CA 1
ATOM 1349 C C . GLY A 1 175 ? -28.203 6.219 11.508 1 40.56 175 GLY A C 1
ATOM 1350 O O . GLY A 1 175 ? -27.844 7.086 10.711 1 40.56 175 GLY A O 1
ATOM 1351 N N . GLY A 1 176 ? -28.641 6.727 12.719 1 48.78 176 GLY A N 1
ATOM 1352 C CA . GLY A 1 176 ? -28.953 8.133 12.93 1 48.78 176 GLY A CA 1
ATOM 1353 C C . GLY A 1 176 ? -27.875 9.062 12.398 1 48.78 176 GLY A C 1
ATOM 1354 O O . GLY A 1 176 ? -26.719 8.969 12.805 1 48.78 176 GLY A O 1
ATOM 1355 N N . ASP A 1 177 ? -27.922 9.617 11.039 1 61.22 177 ASP A N 1
ATOM 1356 C CA . ASP A 1 177 ? -27.234 10.68 10.305 1 61.22 177 ASP A CA 1
ATOM 1357 C C . ASP A 1 177 ? -26.391 11.531 11.242 1 61.22 177 ASP A C 1
ATOM 1359 O O . ASP A 1 177 ? -25.25 11.875 10.906 1 61.22 177 ASP A O 1
ATOM 1363 N N . GLY A 1 178 ? -26.844 11.328 12.383 1 76.19 178 GLY A N 1
ATOM 1364 C CA . GLY A 1 178 ? -26.234 12.242 13.328 1 76.19 178 GLY A CA 1
ATOM 1365 C C . GLY A 1 178 ? -24.969 11.695 13.961 1 76.19 178 GLY A C 1
ATOM 1366 O O . GLY A 1 178 ? -23.969 12.391 14.055 1 76.19 178 GLY A O 1
ATOM 1367 N N . GLU A 1 179 ? -24.984 10.297 14.273 1 82.19 179 GLU A N 1
ATOM 1368 C CA . GLU A 1 179 ? -23.828 9.703 14.953 1 82.19 179 GLU A CA 1
ATOM 1369 C C . GLU A 1 179 ? -22.641 9.578 14.008 1 82.19 179 GLU A C 1
ATOM 1371 O O . GLU A 1 179 ? -21.5 9.828 14.398 1 82.19 179 GLU A O 1
ATOM 1376 N N . ALA A 1 180 ? -22.938 9.141 12.852 1 81.25 180 ALA A N 1
ATOM 1377 C CA . ALA A 1 180 ? -21.891 9.023 11.844 1 81.25 180 ALA A CA 1
ATOM 1378 C C . ALA A 1 180 ? -21.25 10.375 11.555 1 81.25 180 ALA A C 1
ATOM 1380 O O . ALA A 1 180 ? -20.031 10.484 11.438 1 81.25 180 ALA A O 1
ATOM 1381 N N . LEU A 1 181 ? -22.125 11.273 11.516 1 84.62 181 LEU A N 1
ATOM 1382 C CA . LEU A 1 181 ? -21.625 12.625 11.273 1 84.62 181 LEU A CA 1
ATOM 1383 C C . LEU A 1 181 ? -20.734 13.094 12.414 1 84.62 181 LEU A C 1
ATOM 1385 O O . LEU A 1 181 ? -19.656 13.648 12.18 1 84.62 181 LEU A O 1
ATOM 1389 N N . ILE A 1 182 ? -21.125 12.789 13.57 1 89.94 182 ILE A N 1
ATOM 1390 C CA . ILE A 1 182 ? -20.359 13.227 14.742 1 89.94 182 ILE A CA 1
ATOM 1391 C C . ILE A 1 182 ? -19 12.523 14.766 1 89.94 182 ILE A C 1
ATOM 1393 O O . ILE A 1 182 ? -17.984 13.148 15.047 1 89.94 182 ILE A O 1
ATOM 1397 N N . SER A 1 183 ? -19.047 11.297 14.438 1 86.88 183 SER A N 1
ATOM 1398 C CA . SER A 1 183 ? -17.797 10.547 14.383 1 86.88 183 SER A CA 1
ATOM 1399 C C . SER A 1 183 ? -16.844 11.141 13.344 1 86.88 183 SER A C 1
ATOM 1401 O O . SER A 1 183 ? -15.641 11.227 13.57 1 86.88 183 SER A O 1
ATOM 1403 N N . GLN A 1 184 ? -17.375 11.523 12.297 1 84.06 184 GLN A N 1
ATOM 1404 C CA . GLN A 1 184 ? -16.578 12.125 11.234 1 84.06 184 GLN A CA 1
ATOM 1405 C C . GLN A 1 184 ? -15.992 13.461 11.68 1 84.06 184 GLN A C 1
ATOM 1407 O O . GLN A 1 184 ? -14.828 13.766 11.391 1 84.06 184 GLN A O 1
ATOM 1412 N N . VAL A 1 185 ? -16.797 14.188 12.32 1 88.81 185 VAL A N 1
ATOM 1413 C CA . VAL A 1 185 ? -16.344 15.492 12.805 1 88.81 185 VAL A CA 1
ATOM 1414 C C . VAL A 1 185 ? -15.219 15.312 13.812 1 88.81 185 VAL A C 1
ATOM 1416 O O . VAL A 1 185 ? -14.195 15.992 13.734 1 88.81 185 VAL A O 1
ATOM 1419 N N . ILE A 1 186 ? -15.406 14.398 14.703 1 90.25 186 ILE A N 1
ATOM 1420 C CA . ILE A 1 186 ? -14.398 14.133 15.727 1 90.25 186 ILE A CA 1
ATOM 1421 C C . ILE A 1 186 ? -13.102 13.688 15.062 1 90.25 186 ILE A C 1
ATOM 1423 O O . ILE A 1 186 ? -12.016 14.156 15.43 1 90.25 186 ILE A O 1
ATOM 1427 N N . ARG A 1 187 ? -13.219 12.891 14.125 1 86 187 ARG A N 1
ATOM 1428 C CA . ARG A 1 187 ? -12.039 12.422 13.406 1 86 187 ARG A CA 1
ATOM 1429 C C . ARG A 1 187 ? -11.344 13.57 12.68 1 86 187 ARG A C 1
ATOM 1431 O O . ARG A 1 187 ? -10.117 13.695 12.734 1 86 187 ARG A O 1
ATOM 1438 N N . TYR A 1 188 ? -12.172 14.312 12.062 1 86.88 188 TYR A N 1
ATOM 1439 C CA . TYR A 1 188 ? -11.648 15.469 11.352 1 86.88 188 TYR A CA 1
ATOM 1440 C C . TYR A 1 188 ? -10.859 16.375 12.289 1 86.88 188 TYR A C 1
ATOM 1442 O O . TYR A 1 188 ? -9.711 16.719 12.008 1 86.88 188 TYR A O 1
ATOM 1450 N N . LEU A 1 189 ? -11.391 16.672 13.312 1 90.81 189 LEU A N 1
ATOM 1451 C CA . LEU A 1 189 ? -10.781 17.594 14.25 1 90.81 189 LEU A CA 1
ATOM 1452 C C . LEU A 1 189 ? -9.562 16.969 14.93 1 90.81 189 LEU A C 1
ATOM 1454 O O . LEU A 1 189 ? -8.562 17.641 15.156 1 90.81 189 LEU A O 1
ATOM 1458 N N . SER A 1 190 ? -9.641 15.695 15.18 1 90.38 190 SER A N 1
ATOM 1459 C CA . SER A 1 190 ? -8.57 15 15.883 1 90.38 190 SER A CA 1
ATOM 1460 C C . SER A 1 190 ? -7.344 14.828 14.992 1 90.38 190 SER A C 1
ATOM 1462 O O . SER A 1 190 ? -6.211 14.812 15.477 1 90.38 190 SER A O 1
ATOM 1464 N N . THR A 1 191 ? -7.602 14.742 13.742 1 87.69 191 THR A N 1
ATOM 1465 C CA . THR A 1 191 ? -6.5 14.477 12.82 1 87.69 191 THR A CA 1
ATOM 1466 C C . THR A 1 191 ? -5.898 15.781 12.305 1 87.69 191 THR A C 1
ATOM 1468 O O . THR A 1 191 ? -4.727 15.828 11.922 1 87.69 191 THR A O 1
ATOM 1471 N N . GLN A 1 192 ? -6.652 16.859 12.359 1 88.62 192 GLN A N 1
ATOM 1472 C CA . GLN A 1 192 ? -6.207 18.109 11.766 1 88.62 192 GLN A CA 1
ATOM 1473 C C . GLN A 1 192 ? -6.09 19.203 12.82 1 88.62 192 GLN A C 1
ATOM 1475 O O . GLN A 1 192 ? -6.145 20.391 12.492 1 88.62 192 GLN A O 1
ATOM 1480 N N . TYR A 1 193 ? -5.969 18.828 14.055 1 90.56 193 TYR A N 1
ATOM 1481 C CA . TYR A 1 193 ? -6.043 19.781 15.148 1 90.56 193 TYR A CA 1
ATOM 1482 C C . TYR A 1 193 ? -4.953 20.844 15.016 1 90.56 193 TYR A C 1
ATOM 1484 O O . TYR A 1 193 ? -5.117 21.969 15.477 1 90.56 193 TYR A O 1
ATOM 1492 N N . ALA A 1 194 ? -3.834 20.469 14.344 1 91 194 ALA A N 1
ATOM 1493 C CA . ALA A 1 194 ? -2.695 21.375 14.281 1 91 194 ALA A CA 1
ATOM 1494 C C . ALA A 1 194 ? -2.775 22.281 13.047 1 91 194 ALA A C 1
ATOM 1496 O O . ALA A 1 194 ? -1.952 23.172 12.875 1 91 194 ALA A O 1
ATOM 1497 N N . GLU A 1 195 ? -3.756 22.031 12.227 1 87.44 195 GLU A N 1
ATOM 1498 C CA . GLU A 1 195 ? -3.951 22.797 11 1 87.44 195 GLU A CA 1
ATOM 1499 C C . GLU A 1 195 ? -4.922 23.953 11.227 1 87.44 195 GLU A C 1
ATOM 1501 O O . GLU A 1 195 ? -5.691 23.953 12.188 1 87.44 195 GLU A O 1
ATOM 1506 N N . PRO A 1 196 ? -4.777 24.969 10.414 1 82.81 196 PRO A N 1
ATOM 1507 C CA . PRO A 1 196 ? -5.73 26.078 10.523 1 82.81 196 PRO A CA 1
ATOM 1508 C C . PRO A 1 196 ? -7.094 25.75 9.914 1 82.81 196 PRO A C 1
ATOM 1510 O O . PRO A 1 196 ? -7.508 26.375 8.945 1 82.81 196 PRO A O 1
ATOM 1513 N N . VAL A 1 197 ? -7.844 24.938 10.562 1 79.5 197 VAL A N 1
ATOM 1514 C CA . VAL A 1 197 ? -9.125 24.5 10.023 1 79.5 197 VAL A CA 1
ATOM 1515 C C . VAL A 1 197 ? -10.258 25.312 10.648 1 79.5 197 VAL A C 1
ATOM 1517 O O . VAL A 1 197 ? -10.211 25.625 11.836 1 79.5 197 VAL A O 1
ATOM 1520 N N . SER A 1 198 ? -11.109 25.766 9.727 1 81.44 198 SER A N 1
ATOM 1521 C CA . SER A 1 198 ? -12.32 26.422 10.234 1 81.44 198 SER A CA 1
ATOM 1522 C C . SER A 1 198 ? -13.5 25.453 10.227 1 81.44 198 SER A C 1
ATOM 1524 O O . SER A 1 198 ? -13.547 24.516 9.43 1 81.44 198 SER A O 1
ATOM 1526 N N . ILE A 1 199 ? -14.312 25.703 11.172 1 83.44 199 ILE A N 1
ATOM 1527 C CA . ILE A 1 199 ? -15.516 24.891 11.258 1 83.44 199 ILE A CA 1
ATOM 1528 C C . ILE A 1 199 ? -16.297 24.984 9.953 1 83.44 199 ILE A C 1
ATOM 1530 O O . ILE A 1 199 ? -16.906 24.016 9.516 1 83.44 199 ILE A O 1
ATOM 1534 N N . GLU A 1 200 ? -16.172 26.156 9.391 1 83.44 200 GLU A N 1
ATOM 1535 C CA . GLU A 1 200 ? -16.828 26.375 8.109 1 83.44 200 GLU A CA 1
ATOM 1536 C C . GLU A 1 200 ? -16.266 25.453 7.035 1 83.44 200 GLU A C 1
ATOM 1538 O O . GLU A 1 200 ? -17.016 24.812 6.285 1 83.44 200 GLU A O 1
ATOM 1543 N N . MET A 1 201 ? -15.047 25.406 6.992 1 81.5 201 MET A N 1
ATOM 1544 C CA . MET A 1 201 ? -14.375 24.547 6.023 1 81.5 201 MET A CA 1
ATOM 1545 C C . MET A 1 201 ? -14.703 23.078 6.266 1 81.5 201 MET A C 1
ATOM 1547 O O . MET A 1 201 ? -14.914 22.328 5.32 1 81.5 201 MET A O 1
ATOM 1551 N N . MET A 1 202 ? -14.695 22.75 7.484 1 84.31 202 MET A N 1
ATOM 1552 C CA . MET A 1 202 ? -15.031 21.375 7.852 1 84.31 202 MET A CA 1
ATOM 1553 C C . MET A 1 202 ? -16.453 21.031 7.418 1 84.31 202 MET A C 1
ATOM 1555 O O . MET A 1 202 ? -16.672 19.969 6.82 1 84.31 202 MET A O 1
ATOM 1559 N N . ALA A 1 203 ? -17.375 21.953 7.723 1 84.75 203 ALA A N 1
ATOM 1560 C CA . ALA A 1 203 ? -18.766 21.719 7.352 1 84.75 203 ALA A CA 1
ATOM 1561 C C . ALA A 1 203 ? -18.922 21.578 5.84 1 84.75 203 ALA A C 1
ATOM 1563 O O . ALA A 1 203 ? -19.609 20.672 5.359 1 84.75 203 ALA A O 1
ATOM 1564 N N . ASP A 1 204 ? -18.234 22.422 5.148 1 79.75 204 ASP A N 1
ATOM 1565 C CA . ASP A 1 204 ? -18.297 22.391 3.689 1 79.75 204 ASP A CA 1
ATOM 1566 C C . ASP A 1 204 ? -17.75 21.078 3.143 1 79.75 204 ASP A C 1
ATOM 1568 O O . ASP A 1 204 ? -18.344 20.484 2.236 1 79.75 204 ASP A O 1
ATOM 1572 N N . THR A 1 205 ? -16.719 20.703 3.689 1 75.62 205 THR A N 1
ATOM 1573 C CA . THR A 1 205 ? -16.078 19.469 3.254 1 75.62 205 THR A CA 1
ATOM 1574 C C . THR A 1 205 ? -16.969 18.266 3.512 1 75.62 205 THR A C 1
ATOM 1576 O O . THR A 1 205 ? -16.984 17.328 2.721 1 75.62 205 THR A O 1
ATOM 1579 N N . LEU A 1 206 ? -17.688 18.312 4.57 1 78.5 206 LEU A N 1
ATOM 1580 C CA . LEU A 1 206 ? -18.531 17.188 4.957 1 78.5 206 LEU A CA 1
ATOM 1581 C C . LEU A 1 206 ? -19.922 17.312 4.316 1 78.5 206 LEU A C 1
ATOM 1583 O O . LEU A 1 206 ? -20.719 16.375 4.371 1 78.5 206 LEU A O 1
ATOM 1587 N N . GLY A 1 207 ? -20.172 18.469 3.744 1 79.44 207 GLY A N 1
ATOM 1588 C CA . GLY A 1 207 ? -21.422 18.672 3.029 1 79.44 207 GLY A CA 1
ATOM 1589 C C . GLY A 1 207 ? -22.578 19.062 3.941 1 79.44 207 GLY A C 1
ATOM 1590 O O . GLY A 1 207 ? -23.719 18.672 3.695 1 79.44 207 GLY A O 1
ATOM 1591 N N . TYR A 1 208 ? -22.344 19.703 4.996 1 84.94 208 TYR A N 1
ATOM 1592 C CA . TYR A 1 208 ? -23.391 20.094 5.941 1 84.94 208 TYR A CA 1
ATOM 1593 C C . TYR A 1 208 ? -23.359 21.594 6.195 1 84.94 208 TYR A C 1
ATOM 1595 O O . TYR A 1 208 ? -22.359 22.25 5.934 1 84.94 208 TYR A O 1
ATOM 1603 N N . ASN A 1 209 ? -24.453 21.984 6.652 1 88.69 209 ASN A N 1
ATOM 1604 C CA . ASN A 1 209 ? -24.547 23.359 7.121 1 88.69 209 ASN A CA 1
ATOM 1605 C C . ASN A 1 209 ? -23.844 23.547 8.461 1 88.69 209 ASN A C 1
ATOM 1607 O O . ASN A 1 209 ? -23.969 22.719 9.359 1 88.69 209 ASN A O 1
ATOM 1611 N N . ARG A 1 210 ? -23.109 24.688 8.5 1 89.25 210 ARG A N 1
ATOM 1612 C CA . ARG A 1 210 ? -22.312 24.953 9.695 1 89.25 210 ARG A CA 1
ATOM 1613 C C . ARG A 1 210 ? -23.188 25 10.938 1 89.25 210 ARG A C 1
ATOM 1615 O O . ARG A 1 210 ? -22.844 24.406 11.969 1 89.25 210 ARG A O 1
ATOM 1622 N N . ALA A 1 211 ? -24.266 25.641 10.789 1 92.06 211 ALA A N 1
ATOM 1623 C CA . ALA A 1 211 ? -25.156 25.781 11.938 1 92.06 211 ALA A CA 1
ATOM 1624 C C . ALA A 1 211 ? -25.703 24.438 12.375 1 92.06 211 ALA A C 1
ATOM 1626 O O . ALA A 1 211 ? -25.75 24.125 13.57 1 92.06 211 ALA A O 1
ATOM 1627 N N . TYR A 1 212 ? -26.141 23.734 11.492 1 90.56 212 TYR A N 1
ATOM 1628 C CA . TYR A 1 212 ? -26.672 22.406 11.766 1 90.56 212 TYR A CA 1
ATOM 1629 C C . TYR A 1 212 ? -25.609 21.516 12.422 1 90.56 212 TYR A C 1
ATOM 1631 O O . TYR A 1 212 ? -25.875 20.859 13.43 1 90.56 212 TYR A O 1
ATOM 1639 N N . LEU A 1 213 ? -24.5 21.531 11.82 1 90.69 213 LEU A N 1
ATOM 1640 C CA . LEU A 1 213 ? -23.406 20.703 12.312 1 90.69 213 LEU A CA 1
ATOM 1641 C C . LEU A 1 213 ? -23.047 21.094 13.742 1 90.69 213 LEU A C 1
ATOM 1643 O O . LEU A 1 213 ? -22.859 20.219 14.602 1 90.69 213 LEU A O 1
ATOM 1647 N N . SER A 1 214 ? -22.953 22.297 13.969 1 93.25 214 SER A N 1
ATOM 1648 C CA . SER A 1 214 ? -22.594 22.797 15.289 1 93.25 214 SER A CA 1
ATOM 1649 C C . SER A 1 214 ? -23.641 22.422 16.328 1 93.25 214 SER A C 1
ATOM 1651 O O . SER A 1 214 ? -23.312 22 17.438 1 93.25 214 SER A O 1
ATOM 1653 N N . ARG A 1 215 ? -24.844 22.547 15.922 1 93.75 215 ARG A N 1
ATOM 1654 C CA . ARG A 1 215 ? -25.938 22.219 16.828 1 93.75 215 ARG A CA 1
ATOM 1655 C C . ARG A 1 215 ? -25.938 20.734 17.156 1 93.75 215 ARG A C 1
ATOM 1657 O O . ARG A 1 215 ? -26.047 20.344 18.328 1 93.75 215 ARG A O 1
ATOM 1664 N N . LEU A 1 216 ? -25.859 19.984 16.203 1 93.5 216 LEU A N 1
ATOM 1665 C CA . LEU A 1 216 ? -25.875 18.547 16.375 1 93.5 216 LEU A CA 1
ATOM 1666 C C . LEU A 1 216 ? -24.688 18.078 17.219 1 93.5 216 LEU A C 1
ATOM 1668 O O . LEU A 1 216 ? -24.844 17.219 18.078 1 93.5 216 LEU A O 1
ATOM 1672 N N . PHE A 1 217 ? -23.578 18.578 16.891 1 95.12 217 PHE A N 1
ATOM 1673 C CA . PHE A 1 217 ? -22.375 18.219 17.625 1 95.12 217 PHE A CA 1
ATOM 1674 C C . PHE A 1 217 ? -22.516 18.562 19.109 1 95.12 217 PHE A C 1
ATOM 1676 O O . PHE A 1 217 ? -22.203 17.734 19.969 1 95.12 217 PHE A O 1
ATOM 1683 N N . LYS A 1 218 ? -23 19.703 19.406 1 95.69 218 LYS A N 1
ATOM 1684 C CA . LYS A 1 218 ? -23.203 20.141 20.781 1 95.69 218 LYS A CA 1
ATOM 1685 C C . LYS A 1 218 ? -24.219 19.25 21.484 1 95.69 218 LYS A C 1
ATOM 1687 O O . LYS A 1 218 ? -24.031 18.891 22.656 1 95.69 218 LYS A O 1
ATOM 1692 N N . GLN A 1 219 ? -25.188 18.938 20.781 1 95.06 219 GLN A N 1
ATOM 1693 C CA . GLN A 1 219 ? -26.234 18.078 21.328 1 95.06 219 GLN A CA 1
ATOM 1694 C C . GLN A 1 219 ? -25.656 16.719 21.734 1 95.06 219 GLN A C 1
ATOM 1696 O O . GLN A 1 219 ? -26.031 16.156 22.766 1 95.06 219 GLN A O 1
ATOM 1701 N N . ARG A 1 220 ? -24.75 16.297 20.984 1 93.88 220 ARG A N 1
ATOM 1702 C CA . ARG A 1 220 ? -24.266 14.93 21.156 1 93.88 220 ARG A CA 1
ATOM 1703 C C . ARG A 1 220 ? -23.078 14.891 22.094 1 93.88 220 ARG A C 1
ATOM 1705 O O . ARG A 1 220 ? -22.859 13.906 22.812 1 93.88 220 ARG A O 1
ATOM 1712 N N . THR A 1 221 ? -22.234 15.906 22.125 1 93.94 221 THR A N 1
ATOM 1713 C CA . THR A 1 221 ? -20.984 15.836 22.859 1 93.94 221 THR A CA 1
ATOM 1714 C C . THR A 1 221 ? -21.016 16.781 24.062 1 93.94 221 THR A C 1
ATOM 1716 O O . THR A 1 221 ? -20.156 16.688 24.953 1 93.94 221 THR A O 1
ATOM 1719 N N . GLY A 1 222 ? -21.922 17.703 24.031 1 95.12 222 GLY A N 1
ATOM 1720 C CA . GLY A 1 222 ? -22.047 18.641 25.141 1 95.12 222 GLY A CA 1
ATOM 1721 C C . GLY A 1 222 ? -21.234 19.922 24.938 1 95.12 222 GLY A C 1
ATOM 1722 O O . GLY A 1 222 ? -21.312 20.844 25.75 1 95.12 222 GLY A O 1
ATOM 1723 N N . MET A 1 223 ? -20.484 19.984 23.859 1 94.44 223 MET A N 1
ATOM 1724 C CA . MET A 1 223 ? -19.719 21.203 23.562 1 94.44 223 MET A CA 1
ATOM 1725 C C . MET A 1 223 ? -19.703 21.484 22.078 1 94.44 223 MET A C 1
ATOM 1727 O O . MET A 1 223 ? -20.016 20.625 21.266 1 94.44 223 MET A O 1
ATOM 1731 N N . THR A 1 224 ? -19.391 22.719 21.719 1 94.56 224 THR A N 1
ATOM 1732 C CA . THR A 1 224 ? -19.312 23.109 20.312 1 94.56 224 THR A CA 1
ATOM 1733 C C . THR A 1 224 ? -18.047 22.562 19.672 1 94.56 224 THR A C 1
ATOM 1735 O O . THR A 1 224 ? -17.078 22.234 20.359 1 94.56 224 THR A O 1
ATOM 1738 N N . PRO A 1 225 ? -18.031 22.5 18.328 1 94.19 225 PRO A N 1
ATOM 1739 C CA . PRO A 1 225 ? -16.828 22.047 17.641 1 94.19 225 PRO A CA 1
ATOM 1740 C C . PRO A 1 225 ? -15.602 22.891 17.953 1 94.19 225 PRO A C 1
ATOM 1742 O O . PRO A 1 225 ? -14.492 22.359 18.109 1 94.19 225 PRO A O 1
ATOM 1745 N N . VAL A 1 226 ? -15.82 24.156 18.078 1 93.19 226 VAL A N 1
ATOM 1746 C CA . VAL A 1 226 ? -14.719 25.062 18.359 1 93.19 226 VAL A CA 1
ATOM 1747 C C . VAL A 1 226 ? -14.133 24.781 19.734 1 93.19 226 VAL A C 1
ATOM 1749 O O . VAL A 1 226 ? -12.914 24.734 19.906 1 93.19 226 VAL A O 1
ATOM 1752 N N . THR A 1 227 ? -14.992 24.609 20.656 1 94.44 227 THR A N 1
ATOM 1753 C CA . THR A 1 227 ? -14.547 24.312 22 1 94.44 227 THR A CA 1
ATOM 1754 C C . THR A 1 227 ? -13.852 22.953 22.047 1 94.44 227 THR A C 1
ATOM 1756 O O . THR A 1 227 ? -12.836 22.797 22.734 1 94.44 227 THR A O 1
ATOM 1759 N N . PHE A 1 228 ? -14.477 22.031 21.391 1 95.75 228 PHE A N 1
ATOM 1760 C CA . PHE A 1 228 ? -13.883 20.703 21.312 1 95.75 228 PHE A CA 1
ATOM 1761 C C . PHE A 1 228 ? -12.477 20.781 20.734 1 95.75 228 PHE A C 1
ATOM 1763 O O . PHE A 1 228 ? -11.547 20.172 21.266 1 95.75 228 PHE A O 1
ATOM 1770 N N . LEU A 1 229 ? -12.289 21.484 19.672 1 94.88 229 LEU A N 1
ATOM 1771 C CA . LEU A 1 229 ? -10.992 21.656 19.016 1 94.88 229 LEU A CA 1
ATOM 1772 C C . LEU A 1 229 ? -9.992 22.297 19.969 1 94.88 229 LEU A C 1
ATOM 1774 O O . LEU A 1 229 ? -8.852 21.844 20.078 1 94.88 229 LEU A O 1
ATOM 1778 N N . LEU A 1 230 ? -10.43 23.297 20.609 1 95.31 230 LEU A N 1
ATOM 1779 C CA . LEU A 1 230 ? -9.555 23.984 21.562 1 95.31 230 LEU A CA 1
ATOM 1780 C C . LEU A 1 230 ? -9.102 23.031 22.672 1 95.31 230 LEU A C 1
ATOM 1782 O O . LEU A 1 230 ? -7.926 23.016 23.031 1 95.31 230 LEU A O 1
ATOM 1786 N N . LYS A 1 231 ? -10.016 22.312 23.172 1 95.44 231 LYS A N 1
ATOM 1787 C CA . LYS A 1 231 ? -9.68 21.344 24.219 1 95.44 231 LYS A CA 1
ATOM 1788 C C . LYS A 1 231 ? -8.656 20.328 23.703 1 95.44 231 LYS A C 1
ATOM 1790 O O . LYS A 1 231 ? -7.711 19.984 24.422 1 95.44 231 LYS A O 1
ATOM 1795 N N . LEU A 1 232 ? -8.906 19.859 22.578 1 94.81 232 LEU A N 1
ATOM 1796 C CA . LEU A 1 232 ? -7.992 18.906 21.953 1 94.81 232 LEU A CA 1
ATOM 1797 C C . LEU A 1 232 ? -6.594 19.5 21.844 1 94.81 232 LEU A C 1
ATOM 1799 O O . LEU A 1 232 ? -5.602 18.828 22.141 1 94.81 232 LEU A O 1
ATOM 1803 N N . ARG A 1 233 ? -6.492 20.672 21.375 1 96.19 233 ARG A N 1
ATOM 1804 C CA . ARG A 1 233 ? -5.215 21.359 21.219 1 96.19 233 ARG A CA 1
ATOM 1805 C C . ARG A 1 233 ? -4.508 21.531 22.562 1 96.19 233 ARG A C 1
ATOM 1807 O O . ARG A 1 233 ? -3.301 21.281 22.656 1 96.19 233 ARG A O 1
ATOM 1814 N N . ILE A 1 234 ? -5.266 21.875 23.516 1 96.75 234 ILE A N 1
ATOM 1815 C CA . ILE A 1 234 ? -4.691 22.078 24.844 1 96.75 234 ILE A CA 1
ATOM 1816 C C . ILE A 1 234 ? -4.227 20.734 25.406 1 96.75 234 ILE A C 1
ATOM 1818 O O . ILE A 1 234 ? -3.166 20.656 26.031 1 96.75 234 ILE A O 1
ATOM 1822 N N . ASP A 1 235 ? -4.988 19.75 25.234 1 95.88 235 ASP A N 1
ATOM 1823 C CA . ASP A 1 235 ? -4.605 18.422 25.703 1 95.88 235 ASP A CA 1
ATOM 1824 C C . ASP A 1 235 ? -3.305 17.969 25.031 1 95.88 235 ASP A C 1
ATOM 1826 O O . ASP A 1 235 ? -2.434 17.391 25.703 1 95.88 235 ASP A O 1
ATOM 1830 N N . LYS A 1 236 ? -3.223 18.188 23.812 1 95.94 236 LYS A N 1
ATOM 1831 C CA . LYS A 1 236 ? -2.002 17.844 23.078 1 95.94 236 LYS A CA 1
ATOM 1832 C C . LYS A 1 236 ? -0.814 18.656 23.594 1 95.94 236 LYS A C 1
ATOM 1834 O O . LYS A 1 236 ? 0.304 18.156 23.672 1 95.94 236 LYS A O 1
ATOM 1839 N N . ALA A 1 237 ? -1.071 19.844 23.844 1 96.31 237 ALA A N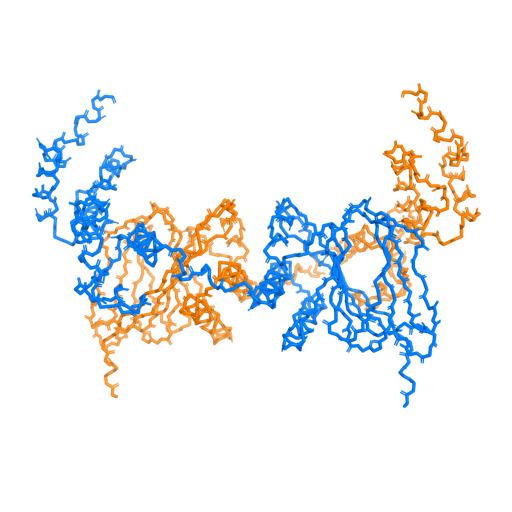 1
ATOM 1840 C CA . ALA A 1 237 ? -0.022 20.703 24.391 1 96.31 237 ALA A CA 1
ATOM 1841 C C . ALA A 1 237 ? 0.48 20.156 25.734 1 96.31 237 ALA A C 1
ATOM 1843 O O . ALA A 1 237 ? 1.681 20.188 26.016 1 96.3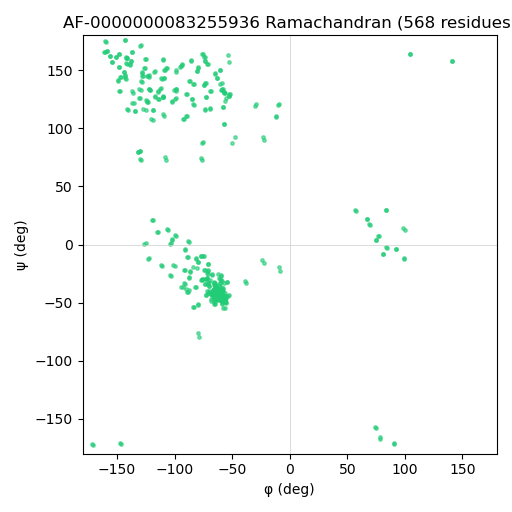1 237 ALA A O 1
ATOM 1844 N N . ARG A 1 238 ? -0.46 19.719 26.469 1 95 238 ARG A N 1
ATOM 1845 C CA . ARG A 1 238 ? -0.094 19.125 27.75 1 95 238 ARG A CA 1
ATOM 1846 C C . ARG A 1 238 ? 0.876 17.969 27.562 1 95 238 ARG A C 1
ATOM 1848 O O . ARG A 1 238 ? 1.856 17.844 28.297 1 95 238 ARG A O 1
ATOM 1855 N N . GLN A 1 239 ? 0.634 17.203 26.688 1 94.12 239 GLN A N 1
ATOM 1856 C CA . GLN A 1 239 ? 1.492 16.062 26.391 1 94.12 239 GLN A CA 1
ATOM 1857 C C . GLN A 1 239 ? 2.881 16.516 25.953 1 94.12 239 GLN A C 1
ATOM 1859 O O . GLN A 1 239 ? 3.891 15.969 26.406 1 94.12 239 GLN A O 1
ATOM 1864 N N . LEU A 1 240 ? 2.904 17.5 25.125 1 94.88 240 LEU A N 1
ATOM 1865 C CA . LEU A 1 240 ? 4.172 18.016 24.641 1 94.88 240 LEU A CA 1
ATOM 1866 C C . LEU A 1 240 ? 4.996 18.625 25.766 1 94.88 240 LEU A C 1
ATOM 1868 O O . LEU A 1 240 ? 6.219 18.469 25.797 1 94.88 240 LEU A O 1
ATOM 1872 N N . LEU A 1 241 ? 4.312 19.281 26.625 1 95.25 241 LEU A N 1
ATOM 1873 C CA . LEU A 1 241 ? 4.984 19.906 27.766 1 95.25 241 LEU A CA 1
ATOM 1874 C C . LEU A 1 241 ? 5.684 18.859 28.625 1 95.25 241 LEU A C 1
ATOM 1876 O O . LEU A 1 241 ? 6.762 19.125 29.172 1 95.25 241 LEU A O 1
ATOM 1880 N N . ARG A 1 242 ? 5.09 17.734 28.656 1 92.5 242 ARG A N 1
ATOM 1881 C CA . ARG A 1 242 ? 5.629 16.641 29.484 1 92.5 242 ARG A CA 1
ATOM 1882 C C . ARG A 1 242 ? 6.75 15.914 28.75 1 92.5 242 ARG A C 1
ATOM 1884 O O . ARG A 1 242 ? 7.77 15.578 29.359 1 92.5 242 ARG A O 1
ATOM 1891 N N . GLU A 1 243 ? 6.645 15.758 27.531 1 92.56 243 GLU A N 1
ATOM 1892 C CA . GLU A 1 243 ? 7.492 14.82 26.781 1 92.56 243 GLU A CA 1
ATOM 1893 C C . GLU A 1 243 ? 8.633 15.547 26.078 1 92.56 243 GLU A C 1
ATOM 1895 O O . GLU A 1 243 ? 9.633 14.93 25.719 1 92.56 243 GLU A O 1
ATOM 1900 N N . ARG A 1 244 ? 8.406 16.844 25.969 1 93.06 244 ARG A N 1
ATOM 1901 C CA . ARG A 1 244 ? 9.383 17.594 25.172 1 93.06 244 ARG A CA 1
ATOM 1902 C C . ARG A 1 244 ? 9.867 18.812 25.938 1 93.06 244 ARG A C 1
ATOM 1904 O O . ARG A 1 244 ? 9.531 19.953 25.578 1 93.06 244 ARG A O 1
ATOM 1911 N N . PRO A 1 245 ? 10.789 18.562 26.828 1 91.75 245 PRO A N 1
ATOM 1912 C CA . PRO A 1 245 ? 11.242 19.672 27.672 1 91.75 245 PRO A CA 1
ATOM 1913 C C . PRO A 1 245 ? 12.078 20.688 26.906 1 91.75 245 PRO A C 1
ATOM 1915 O O . PRO A 1 245 ? 12.242 21.828 27.359 1 91.75 245 PRO A O 1
ATOM 1918 N N . GLU A 1 246 ? 12.539 20.266 25.766 1 92.06 246 GLU A N 1
ATOM 1919 C CA . GLU A 1 246 ? 13.43 21.141 25.016 1 92.06 246 GLU A CA 1
ATOM 1920 C C . GLU A 1 246 ? 12.633 22.188 24.234 1 92.06 246 GLU A C 1
ATOM 1922 O O . GLU A 1 246 ? 13.203 23.172 23.766 1 92.06 246 GLU A O 1
ATOM 1927 N N . LEU A 1 247 ? 11.344 22.047 24.109 1 95.25 247 LEU A N 1
ATOM 1928 C CA . LEU A 1 247 ? 10.539 22.984 23.328 1 95.25 247 LEU A CA 1
ATOM 1929 C C . LEU A 1 247 ? 10.102 24.172 24.188 1 95.25 247 LEU A C 1
ATOM 1931 O O . LEU A 1 247 ? 9.75 24 25.359 1 95.25 247 LEU A O 1
ATOM 1935 N N . THR A 1 248 ? 10.133 25.359 23.547 1 95.69 248 THR A N 1
ATOM 1936 C CA . THR A 1 248 ? 9.617 26.531 24.234 1 95.69 248 THR A CA 1
ATOM 1937 C C . THR A 1 248 ? 8.086 26.516 24.25 1 95.69 248 THR A C 1
ATOM 1939 O O . THR A 1 248 ? 7.457 25.766 23.516 1 95.69 248 THR A O 1
ATOM 1942 N N . ILE A 1 249 ? 7.508 27.328 25.109 1 95.31 249 ILE A N 1
ATOM 1943 C CA . ILE A 1 249 ? 6.055 27.438 25.203 1 95.31 249 ILE A CA 1
ATOM 1944 C C . ILE A 1 249 ? 5.496 27.906 23.859 1 95.31 249 ILE A C 1
ATOM 1946 O O . ILE A 1 249 ? 4.445 27.438 23.422 1 95.31 249 ILE A O 1
ATOM 1950 N N . GLU A 1 250 ? 6.215 28.828 23.25 1 95.69 250 GLU A N 1
ATOM 1951 C CA . GLU A 1 250 ? 5.797 29.344 21.953 1 95.69 250 GLU A CA 1
ATOM 1952 C C . GLU A 1 250 ? 5.793 28.25 20.891 1 95.69 250 GLU A C 1
ATOM 1954 O O . GLU A 1 250 ? 4.871 28.156 20.078 1 95.69 250 GLU A O 1
ATOM 1959 N N . GLN A 1 251 ? 6.789 27.453 20.938 1 95.44 251 GLN A N 1
ATOM 1960 C CA . GLN A 1 251 ? 6.895 26.344 19.984 1 95.44 251 GLN A CA 1
ATOM 1961 C C . GLN A 1 251 ? 5.801 25.312 20.219 1 95.44 251 GLN A C 1
ATOM 1963 O O . GLN A 1 251 ? 5.258 24.75 19.281 1 95.44 251 GLN A O 1
ATOM 1968 N N . ILE A 1 252 ? 5.496 25.047 21.422 1 96.62 252 ILE A N 1
ATOM 1969 C CA . ILE A 1 252 ? 4.434 24.109 21.766 1 96.62 252 ILE A CA 1
ATOM 1970 C C . ILE A 1 252 ? 3.086 24.656 21.312 1 96.62 252 ILE A C 1
ATOM 1972 O O . ILE A 1 252 ? 2.291 23.938 20.703 1 96.62 252 ILE A O 1
ATOM 1976 N N . ALA A 1 253 ? 2.834 25.953 21.578 1 96.31 253 ALA A N 1
ATOM 1977 C CA . ALA A 1 253 ? 1.601 26.594 21.125 1 96.31 253 ALA A CA 1
ATOM 1978 C C . ALA A 1 253 ? 1.438 26.469 19.609 1 96.31 253 ALA A C 1
ATOM 1980 O O . ALA A 1 253 ? 0.381 26.047 19.125 1 96.31 253 ALA A O 1
ATOM 1981 N N . SER A 1 254 ? 2.492 26.719 18.938 1 94.94 254 SER A N 1
ATOM 1982 C CA . SER A 1 254 ? 2.492 26.625 17.469 1 94.94 254 SER A CA 1
ATOM 1983 C C . SER A 1 254 ? 2.25 25.188 17.016 1 94.94 254 SER A C 1
ATOM 1985 O O . SER A 1 254 ? 1.568 24.969 16.016 1 94.94 254 SER A O 1
ATOM 1987 N N . SER A 1 255 ? 2.734 24.25 17.734 1 95.56 255 SER A N 1
ATOM 1988 C CA . SER A 1 255 ? 2.676 22.828 17.359 1 95.56 255 SER A CA 1
ATOM 1989 C C . SER A 1 255 ? 1.258 22.281 17.484 1 95.56 255 SER A C 1
ATOM 1991 O O . SER A 1 255 ? 0.901 21.312 16.828 1 95.56 255 SER A O 1
ATOM 1993 N N . VAL A 1 256 ? 0.504 22.922 18.328 1 95.19 256 VAL A N 1
ATOM 1994 C CA . VAL A 1 256 ? -0.849 22.406 18.516 1 95.19 256 VAL A CA 1
ATOM 1995 C C . VAL A 1 256 ? -1.841 23.281 17.734 1 95.19 256 VAL A C 1
ATOM 1997 O O . VAL A 1 256 ? -3.055 23.109 17.875 1 95.19 256 VAL A O 1
ATOM 2000 N N . GLY A 1 257 ? -1.355 24.203 17 1 93.44 257 GLY A N 1
ATOM 2001 C CA . GLY A 1 257 ? -2.195 24.969 16.078 1 93.44 257 GLY A CA 1
ATOM 2002 C C . GLY A 1 257 ? -2.627 26.312 16.641 1 93.44 257 GLY A C 1
ATOM 2003 O O . GLY A 1 257 ? -3.559 26.922 16.125 1 93.44 257 GLY A O 1
ATOM 2004 N N . ILE A 1 258 ? -2.02 26.781 17.703 1 94 258 ILE A N 1
ATOM 2005 C CA . ILE A 1 258 ? -2.34 28.094 18.281 1 94 258 ILE A CA 1
ATOM 2006 C C . ILE A 1 258 ? -1.185 29.062 18.047 1 94 258 ILE A C 1
ATOM 2008 O O . ILE A 1 258 ? -0.102 28.891 18.609 1 94 258 ILE A O 1
ATOM 2012 N N . GLN A 1 259 ? -1.456 30 17.25 1 89.62 259 GLN A N 1
ATOM 2013 C CA . GLN A 1 259 ? -0.391 30.906 16.828 1 89.62 259 GLN A CA 1
ATOM 2014 C C . GLN A 1 259 ? -0.074 31.922 17.922 1 89.62 259 GLN A C 1
ATOM 2016 O O . GLN A 1 259 ? 1.07 32.375 18.062 1 89.62 259 GLN A O 1
ATOM 2021 N N . ASP A 1 260 ? -1.081 32.25 18.688 1 93.12 260 ASP A N 1
ATOM 2022 C CA . ASP A 1 260 ? -0.915 33.25 19.75 1 93.12 260 ASP A CA 1
ATOM 2023 C C . ASP A 1 260 ? -0.562 32.594 21.078 1 93.12 260 ASP A C 1
ATOM 2025 O O . ASP A 1 260 ? -1.434 32.031 21.75 1 93.12 260 ASP A O 1
ATOM 2029 N N . ALA A 1 261 ? 0.734 32.781 21.484 1 93.88 261 ALA A N 1
ATOM 2030 C CA . ALA A 1 261 ? 1.226 32.125 22.703 1 93.88 261 ALA A CA 1
ATOM 2031 C C . ALA A 1 261 ? 0.503 32.656 23.938 1 93.88 261 ALA A C 1
ATOM 2033 O O . ALA A 1 261 ? 0.285 31.922 24.891 1 93.88 261 ALA A O 1
ATOM 2034 N N . LEU A 1 262 ? 0.174 33.906 23.844 1 95.06 262 LEU A N 1
ATOM 2035 C CA . LEU A 1 262 ? -0.554 34.469 24.969 1 95.06 262 LEU A CA 1
ATOM 2036 C C . LEU A 1 262 ? -1.948 33.875 25.078 1 95.06 262 LEU A C 1
ATOM 2038 O O . LEU A 1 262 ? -2.4 33.531 26.172 1 95.06 262 LEU A O 1
ATOM 2042 N N . TYR A 1 263 ? -2.561 33.844 23.984 1 95.88 263 TYR A N 1
ATOM 2043 C CA . TYR A 1 263 ? -3.865 33.219 23.938 1 95.88 263 TYR A CA 1
ATOM 2044 C C . TYR A 1 263 ? -3.768 31.75 24.406 1 95.88 263 TYR A C 1
ATOM 2046 O O . TYR A 1 263 ? -4.609 31.297 25.188 1 95.88 263 TYR A O 1
ATOM 2054 N N . PHE A 1 264 ? -2.756 31.094 24 1 96.94 264 PHE A N 1
ATOM 2055 C CA . PHE A 1 264 ? -2.514 29.703 24.406 1 96.94 264 PHE A CA 1
ATOM 2056 C C . PHE A 1 264 ? -2.393 29.594 25.906 1 96.94 264 PHE A C 1
ATOM 2058 O O . PHE A 1 264 ? -3.041 28.734 26.531 1 96.94 264 PHE A O 1
ATOM 2065 N N . SER A 1 265 ? -1.572 30.391 26.469 1 96.62 265 SER A N 1
ATOM 2066 C CA . SER A 1 265 ? -1.328 30.328 27.906 1 96.62 265 SER A CA 1
ATOM 2067 C C . SER A 1 265 ? -2.605 30.594 28.688 1 96.62 265 SER A C 1
ATOM 2069 O O . SER A 1 265 ? -2.863 29.938 29.703 1 96.62 265 SER A O 1
ATOM 2071 N N . LYS A 1 266 ? -3.383 31.531 28.203 1 97.19 266 LYS A N 1
ATOM 2072 C CA . LYS A 1 266 ? -4.645 31.859 28.859 1 97.19 266 LYS A CA 1
ATOM 2073 C C . LYS A 1 266 ? -5.609 30.672 28.812 1 97.19 266 LYS A C 1
ATOM 2075 O O . LYS A 1 266 ? -6.238 30.344 29.812 1 97.19 266 LYS A O 1
ATOM 2080 N N . GLN A 1 267 ? -5.703 30.125 27.672 1 96.88 267 GLN A N 1
ATOM 2081 C CA . GLN A 1 267 ? -6.602 28.984 27.5 1 96.88 267 GLN A CA 1
ATOM 2082 C C . GLN A 1 267 ? -6.121 27.781 28.297 1 96.88 267 GLN A C 1
ATOM 2084 O O . GLN A 1 267 ? -6.93 27.047 28.875 1 96.88 267 GLN A O 1
ATOM 2089 N N . PHE A 1 268 ? -4.844 27.562 28.344 1 97.5 268 PHE A N 1
ATOM 2090 C CA . PHE A 1 268 ? -4.273 26.469 29.125 1 97.5 268 PHE A CA 1
ATOM 2091 C C . PHE A 1 268 ? -4.629 26.625 30.609 1 97.5 268 PHE A C 1
ATOM 2093 O O . PHE A 1 268 ? -5.055 25.656 31.25 1 97.5 268 PHE A O 1
ATOM 2100 N N . LYS A 1 269 ? -4.465 27.781 31.062 1 96.69 269 LYS A N 1
ATOM 2101 C CA . LYS A 1 269 ? -4.789 28.047 32.469 1 96.69 269 LYS A CA 1
ATOM 2102 C C . LYS A 1 269 ? -6.277 27.828 32.719 1 96.69 269 LYS A C 1
ATOM 2104 O O . LYS A 1 269 ? -6.652 27.328 33.781 1 96.69 269 LYS A O 1
ATOM 2109 N N . ARG A 1 270 ? -7.066 28.25 31.828 1 95.75 270 ARG A N 1
ATOM 2110 C CA . ARG A 1 270 ? -8.508 28.078 31.953 1 95.75 270 ARG A CA 1
ATOM 2111 C C . ARG A 1 270 ? -8.875 26.609 32.094 1 95.75 270 ARG A C 1
ATOM 2113 O O . ARG A 1 270 ? -9.711 26.25 32.938 1 95.75 270 ARG A O 1
ATOM 2120 N N . PHE A 1 271 ? -8.188 25.734 31.359 1 94.19 271 PHE A N 1
ATOM 2121 C CA . PHE A 1 271 ? -8.547 24.328 31.312 1 94.19 271 PHE A CA 1
ATOM 2122 C C . PHE A 1 271 ? -7.863 23.562 32.438 1 94.19 271 PHE A C 1
ATOM 2124 O O . PHE A 1 271 ? -8.414 22.594 32.969 1 94.19 271 PHE A O 1
ATOM 2131 N N . TYR A 1 272 ? -6.699 23.984 32.906 1 93 272 TYR A N 1
ATOM 2132 C CA . TYR A 1 272 ? -5.93 23.141 33.812 1 93 272 TYR A CA 1
ATOM 2133 C C . TYR A 1 272 ? -5.582 23.906 35.094 1 93 272 TYR A C 1
ATOM 2135 O O . TYR A 1 272 ? -4.852 23.391 35.938 1 93 272 TYR A O 1
ATOM 2143 N N . ASP A 1 273 ? -5.969 25.062 35.219 1 93.81 273 ASP A N 1
ATOM 2144 C CA . ASP A 1 273 ? -5.898 25.875 36.406 1 93.81 273 ASP A CA 1
ATOM 2145 C C . ASP A 1 273 ? -4.453 26.203 36.781 1 93.81 273 ASP A C 1
ATOM 2147 O O . ASP A 1 273 ? -4.121 26.359 37.969 1 93.81 273 ASP A O 1
ATOM 2151 N N . MET A 1 274 ? -3.602 26.125 35.844 1 94.25 274 MET A N 1
ATOM 2152 C CA . MET A 1 274 ? -2.211 26.547 36 1 94.25 274 MET A CA 1
ATOM 2153 C C . MET A 1 274 ? -1.615 26.938 34.625 1 94.25 274 MET A C 1
ATOM 2155 O O . MET A 1 274 ? -2.111 26.516 33.594 1 94.25 274 MET A O 1
ATOM 2159 N N . SER A 1 275 ? -0.577 27.75 34.719 1 95.94 275 SER A N 1
ATOM 2160 C CA . SER A 1 275 ? 0.083 28.156 33.5 1 95.94 275 SER A CA 1
ATOM 2161 C C . SER A 1 275 ? 0.859 27 32.875 1 95.94 275 SER A C 1
ATOM 2163 O O . SER A 1 275 ? 1.194 26.031 33.562 1 95.94 275 SER A O 1
ATOM 2165 N N . PRO A 1 276 ? 1.074 27.078 31.547 1 96.19 276 PRO A N 1
ATOM 2166 C CA . PRO A 1 276 ? 1.88 26.031 30.906 1 96.19 276 PRO A CA 1
ATOM 2167 C C . PRO A 1 276 ? 3.24 25.844 31.578 1 96.19 276 PRO A C 1
ATOM 2169 O O . PRO A 1 276 ? 3.688 24.703 31.766 1 96.19 276 PRO A O 1
ATOM 2172 N N . SER A 1 277 ? 3.898 26.938 31.891 1 95.12 277 SER A N 1
ATOM 2173 C CA . SER A 1 277 ? 5.211 26.891 32.531 1 95.12 277 SER A CA 1
ATOM 2174 C C . SER A 1 277 ? 5.133 26.203 33.906 1 95.12 277 SER A C 1
ATOM 2176 O O . SER A 1 277 ? 6.004 25.406 34.25 1 95.12 277 SER A O 1
ATOM 2178 N N . ALA A 1 278 ? 4.18 26.562 34.625 1 94.94 278 ALA A N 1
ATOM 2179 C CA . ALA A 1 278 ? 3.986 25.953 35.938 1 94.94 278 ALA A CA 1
ATOM 2180 C C . ALA A 1 278 ? 3.727 24.453 35.812 1 94.94 278 ALA A C 1
ATOM 2182 O O . ALA A 1 278 ? 4.238 23.656 36.594 1 94.94 278 ALA A O 1
ATOM 2183 N N . TYR A 1 279 ? 2.865 24.156 34.906 1 94.81 279 TYR A N 1
ATOM 2184 C CA . TYR A 1 279 ? 2.566 22.75 34.656 1 94.81 279 TYR A CA 1
ATOM 2185 C C . TYR A 1 279 ? 3.84 21.969 34.344 1 94.81 279 TYR A C 1
ATOM 2187 O O . TYR A 1 279 ? 4.051 20.875 34.875 1 94.81 279 TYR A O 1
ATOM 2195 N N . ARG A 1 280 ? 4.688 22.438 33.438 1 93.88 280 ARG A N 1
ATOM 2196 C CA . ARG A 1 280 ? 5.945 21.812 33.031 1 93.88 280 ARG A CA 1
ATOM 2197 C C . ARG A 1 280 ? 6.84 21.594 34.25 1 93.88 280 ARG A C 1
ATOM 2199 O O . ARG A 1 280 ? 7.441 20.531 34.406 1 93.88 280 ARG A O 1
ATOM 2206 N N . GLU A 1 281 ? 6.91 22.578 35.062 1 92.31 281 GLU A N 1
ATOM 2207 C CA . GLU A 1 281 ? 7.73 22.484 36.281 1 92.31 281 GLU A CA 1
ATOM 2208 C C . GLU A 1 281 ? 7.203 21.406 37.219 1 92.31 281 GLU A C 1
ATOM 2210 O O . GLU A 1 281 ? 7.984 20.688 37.844 1 92.31 281 GLU A O 1
ATOM 2215 N N . GLU A 1 282 ? 5.957 21.391 37.281 1 90.81 282 GLU A N 1
ATOM 2216 C CA . GLU A 1 282 ? 5.336 20.391 38.156 1 90.81 282 GLU A CA 1
ATOM 2217 C C . GLU A 1 282 ? 5.605 18.969 37.656 1 90.81 282 GLU A C 1
ATOM 2219 O O . GLU A 1 282 ? 5.809 18.062 38.438 1 90.81 282 GLU A O 1
ATOM 2224 N N . MET A 1 283 ? 5.531 18.797 36.438 1 84.69 283 MET A N 1
ATOM 2225 C CA . MET A 1 283 ? 5.711 17.469 35.844 1 84.69 283 MET A CA 1
ATOM 2226 C C . MET A 1 283 ? 7.168 17.031 35.938 1 84.69 283 MET A C 1
ATOM 2228 O O . MET A 1 283 ? 7.461 15.836 35.969 1 84.69 283 MET A O 1
ATOM 2232 N N . ARG A 1 284 ? 8.086 17.953 35.844 1 83.19 284 ARG A N 1
ATOM 2233 C CA . ARG A 1 284 ? 9.508 17.656 36.031 1 83.19 284 ARG A CA 1
ATOM 2234 C C . ARG A 1 284 ? 9.781 17.125 37.438 1 83.19 284 ARG A C 1
ATOM 2236 O O . ARG A 1 284 ? 10.727 16.359 37.625 1 83.19 284 ARG A O 1
ATOM 2243 N N . ARG A 1 285 ? 8.977 17.562 38.281 1 78.31 285 ARG A N 1
ATOM 2244 C CA . ARG A 1 285 ? 9.164 17.156 39.688 1 78.31 285 ARG A CA 1
ATOM 2245 C C . ARG A 1 285 ? 8.594 15.758 39.938 1 78.31 285 ARG A C 1
ATOM 2247 O O . ARG A 1 285 ? 9 1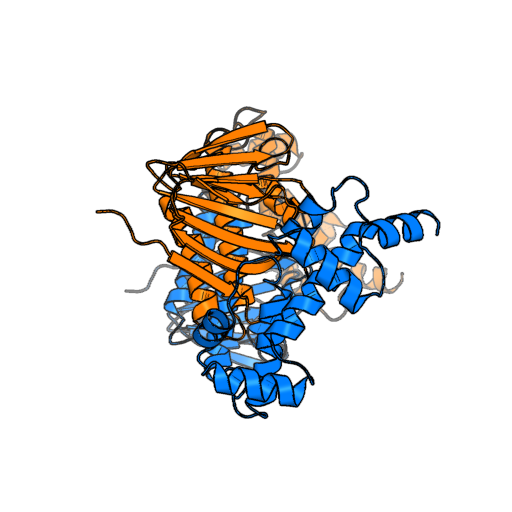5.078 40.875 1 78.31 285 ARG A O 1
ATOM 2254 N N . VAL A 1 286 ? 7.766 15.367 39.125 1 70.88 286 VAL A N 1
ATOM 2255 C CA . VAL A 1 286 ? 7.188 14.047 39.344 1 70.88 286 VAL A CA 1
ATOM 2256 C C . VAL A 1 286 ? 8.008 12.992 38.594 1 70.88 286 VAL A C 1
ATOM 2258 O O . VAL A 1 286 ? 8.383 13.195 37.438 1 70.88 286 VAL A O 1
ATOM 2261 N N . MET B 1 1 ? -0.981 36.969 -13.633 1 43.28 1 MET B N 1
ATOM 2262 C CA . MET B 1 1 ? -2.156 37.156 -12.781 1 43.28 1 MET B CA 1
ATOM 2263 C C . MET B 1 1 ? -1.984 36.438 -11.453 1 43.28 1 MET B C 1
ATOM 2265 O O . MET B 1 1 ? -1.525 35.312 -11.414 1 43.28 1 MET B O 1
ATOM 2269 N N . GLU B 1 2 ? -1.989 37.219 -10.266 1 60.06 2 GLU B N 1
ATOM 2270 C CA . GLU B 1 2 ? -1.729 36.781 -8.914 1 60.06 2 GLU B CA 1
ATOM 2271 C C . GLU B 1 2 ? -2.691 35.656 -8.516 1 60.06 2 GLU B C 1
ATOM 2273 O O . GLU B 1 2 ? -3.906 35.781 -8.672 1 60.06 2 GLU B O 1
ATOM 2278 N N . ARG B 1 3 ? -2.346 34.531 -8.477 1 69.19 3 ARG B N 1
ATOM 2279 C CA . ARG B 1 3 ? -3.238 33.438 -8.078 1 69.19 3 ARG B CA 1
ATOM 2280 C C . ARG B 1 3 ? -3.822 33.688 -6.688 1 69.19 3 ARG B C 1
ATOM 2282 O O . ARG B 1 3 ? -3.086 34 -5.746 1 69.19 3 ARG B O 1
ATOM 2289 N N . PRO B 1 4 ? -5.09 33.688 -6.617 1 81.88 4 PRO B N 1
ATOM 2290 C CA . PRO B 1 4 ? -5.711 33.938 -5.316 1 81.88 4 PRO B CA 1
ATOM 2291 C C . PRO B 1 4 ? -5.289 32.906 -4.258 1 81.88 4 PRO B C 1
ATOM 2293 O O . PRO B 1 4 ? -5.066 31.734 -4.574 1 81.88 4 PRO B O 1
ATOM 2296 N N . PHE B 1 5 ? -5.059 33.469 -3.049 1 83.5 5 PHE B N 1
ATOM 2297 C CA . PHE B 1 5 ? -4.742 32.625 -1.907 1 83.5 5 PHE B CA 1
ATOM 2298 C C . PHE B 1 5 ? -5.84 31.594 -1.676 1 83.5 5 PHE B C 1
ATOM 2300 O O . PHE B 1 5 ? -7.027 31.906 -1.787 1 83.5 5 PHE B O 1
ATOM 2307 N N . SER B 1 6 ? -5.418 30.328 -1.53 1 83.5 6 SER B N 1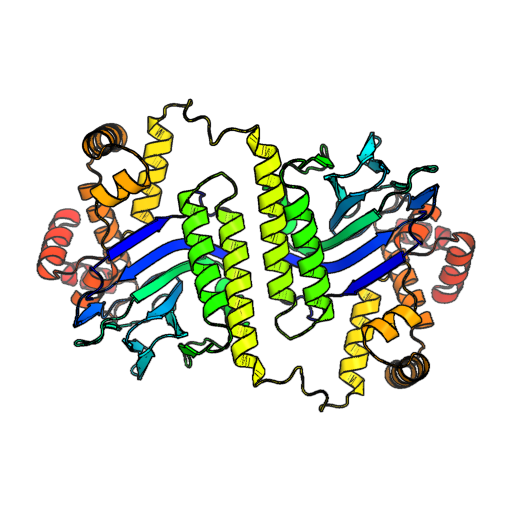
ATOM 2308 C CA . SER B 1 6 ? -6.359 29.234 -1.298 1 83.5 6 SER B CA 1
ATOM 2309 C C . SER B 1 6 ? -5.789 28.203 -0.326 1 83.5 6 SER B C 1
ATOM 2311 O O . SER B 1 6 ? -4.57 28.078 -0.193 1 83.5 6 SER B O 1
ATOM 2313 N N . TYR B 1 7 ? -6.695 27.641 0.476 1 81.88 7 TYR B N 1
ATOM 2314 C CA . TYR B 1 7 ? -6.352 26.578 1.408 1 81.88 7 TYR B CA 1
ATOM 2315 C C . TYR B 1 7 ? -7.457 25.531 1.475 1 81.88 7 TYR B C 1
ATOM 2317 O O . TYR B 1 7 ? -8.609 25.859 1.757 1 81.88 7 TYR B O 1
ATOM 2325 N N . THR B 1 8 ? -7.129 24.297 1.067 1 81.81 8 THR B N 1
ATOM 2326 C CA . THR B 1 8 ? -8.062 23.172 1.155 1 81.81 8 THR B CA 1
ATOM 2327 C C . THR B 1 8 ? -7.395 21.969 1.806 1 81.81 8 THR B C 1
ATOM 2329 O O . THR B 1 8 ? -6.242 21.641 1.506 1 81.81 8 THR B O 1
ATOM 2332 N N . VAL B 1 9 ? -8.141 21.344 2.779 1 81.12 9 VAL B N 1
ATOM 2333 C CA . VAL B 1 9 ? -7.652 20.141 3.449 1 81.12 9 VAL B CA 1
ATOM 2334 C C . VAL B 1 9 ? -8.781 19.125 3.582 1 81.12 9 VAL B C 1
ATOM 2336 O O . VAL B 1 9 ? -9.93 19.5 3.848 1 81.12 9 VAL B O 1
ATOM 2339 N N . VAL B 1 10 ? -8.523 17.906 3.227 1 79.44 10 VAL B N 1
ATOM 2340 C CA . VAL B 1 10 ? -9.492 16.828 3.342 1 79.44 10 VAL B CA 1
ATOM 2341 C C . VAL B 1 10 ? -8.898 15.688 4.172 1 79.44 10 VAL B C 1
ATOM 2343 O O . VAL B 1 10 ? -7.699 15.406 4.082 1 79.44 10 VAL B O 1
ATOM 2346 N N . SER B 1 11 ? -9.781 14.992 4.98 1 80.25 11 SER B N 1
ATOM 2347 C CA . SER B 1 11 ? -9.328 13.938 5.875 1 80.25 11 SER B CA 1
ATOM 2348 C C . SER B 1 11 ? -9.727 12.562 5.352 1 80.25 11 SER B C 1
ATOM 2350 O O . SER B 1 11 ? -10.727 12.43 4.641 1 80.25 11 SER B O 1
ATOM 2352 N N . ASN B 1 12 ? -8.883 11.586 5.738 1 83.88 12 ASN B N 1
ATOM 2353 C CA . ASN B 1 12 ? -9.266 10.195 5.527 1 83.88 12 ASN B CA 1
ATOM 2354 C C . ASN B 1 12 ? -10.586 9.867 6.223 1 83.88 12 ASN B C 1
ATOM 2356 O O . ASN B 1 12 ? -10.703 10.031 7.438 1 83.88 12 ASN B O 1
ATOM 2360 N N . PRO B 1 13 ? -11.594 9.492 5.547 1 70.75 13 PRO B N 1
ATOM 2361 C CA . PRO B 1 13 ? -12.898 9.234 6.16 1 70.75 13 PRO B CA 1
ATOM 2362 C C . PRO B 1 13 ? -12.961 7.902 6.898 1 70.75 13 PRO B C 1
ATOM 2364 O O . PRO B 1 13 ? -13.938 7.621 7.594 1 70.75 13 PRO B O 1
ATOM 2367 N N . VAL B 1 14 ? -11.914 7.066 6.727 1 75.75 14 VAL B N 1
ATOM 2368 C CA . VAL B 1 14 ? -11.906 5.73 7.316 1 75.75 14 VAL B CA 1
ATOM 2369 C C . VAL B 1 14 ? -10.875 5.66 8.438 1 75.75 14 VAL B C 1
ATOM 2371 O O . VAL B 1 14 ? -9.734 6.098 8.266 1 75.75 14 VAL B O 1
ATOM 2374 N N . PRO B 1 15 ? -11.312 5.23 9.602 1 73.69 15 PRO B N 1
ATOM 2375 C CA . PRO B 1 15 ? -10.352 5.133 10.703 1 73.69 15 PRO B CA 1
ATOM 2376 C C . PRO B 1 15 ? -9.203 4.168 10.398 1 73.69 15 PRO B C 1
ATOM 2378 O O . PRO B 1 15 ? -9.367 3.238 9.602 1 73.69 15 PRO B O 1
ATOM 2381 N N . ASN B 1 16 ? -8.078 4.504 11.016 1 73.44 16 ASN B N 1
ATOM 2382 C CA . ASN B 1 16 ? -6.918 3.627 10.891 1 73.44 16 ASN B CA 1
ATOM 2383 C C . ASN B 1 16 ? -7.129 2.311 11.633 1 73.44 16 ASN B C 1
ATOM 2385 O O . ASN B 1 16 ? -7.219 2.291 12.859 1 73.44 16 ASN B O 1
ATOM 2389 N N . SER B 1 17 ? -7.152 1.256 10.953 1 65.56 17 SER B N 1
ATOM 2390 C CA . SER B 1 17 ? -7.473 -0.005 11.617 1 65.56 17 SER B CA 1
ATOM 2391 C C . SER B 1 17 ? -6.219 -0.844 11.844 1 65.56 17 SER B C 1
ATOM 2393 O O . SER B 1 17 ? -6.145 -1.608 12.805 1 65.56 17 SER B O 1
ATOM 2395 N N . HIS B 1 18 ? -5.25 -0.685 11.055 1 63.94 18 HIS B N 1
ATOM 2396 C CA . HIS B 1 18 ? -4.188 -1.678 11.156 1 63.94 18 HIS B CA 1
ATOM 2397 C C . HIS B 1 18 ? -2.848 -1.02 11.469 1 63.94 18 HIS B C 1
ATOM 2399 O O . HIS B 1 18 ? -1.893 -1.698 11.852 1 63.94 18 HIS B O 1
ATOM 2405 N N . GLY B 1 19 ? -2.775 0.207 11.383 1 68.69 19 GLY B N 1
ATOM 2406 C CA . GLY B 1 19 ? -1.641 0.969 11.883 1 68.69 19 GLY B CA 1
ATOM 2407 C C . GLY B 1 19 ? -0.415 0.856 10.992 1 68.69 19 GLY B C 1
ATOM 2408 O O . GLY B 1 19 ? 0.68 1.267 11.383 1 68.69 19 GLY B O 1
ATOM 2409 N N . ASP B 1 20 ? -0.394 0.242 9.898 1 78.56 20 ASP B N 1
ATOM 2410 C CA . ASP B 1 20 ? 0.804 0.058 9.086 1 78.56 20 ASP B CA 1
ATOM 2411 C C . ASP B 1 20 ? 1.127 1.321 8.289 1 78.56 20 ASP B C 1
ATOM 2413 O O . ASP B 1 20 ? 1.812 2.217 8.789 1 78.56 20 ASP B O 1
ATOM 2417 N N . LEU B 1 21 ? 0.507 1.607 7.211 1 87.75 21 LEU B N 1
ATOM 2418 C CA . LEU B 1 21 ? 0.626 2.863 6.477 1 87.75 21 LEU B CA 1
ATOM 2419 C C . LEU B 1 21 ? -0.742 3.51 6.281 1 87.75 21 LEU B C 1
ATOM 2421 O O . LEU B 1 21 ? -1.613 2.939 5.621 1 87.75 21 LEU B O 1
ATOM 2425 N N . TYR B 1 22 ? -0.864 4.648 6.895 1 92.19 22 TYR B N 1
ATOM 2426 C CA . TYR B 1 22 ? -2.176 5.281 6.953 1 92.19 22 TYR B CA 1
ATOM 2427 C C . TYR B 1 22 ? -2.076 6.773 6.652 1 92.19 22 TYR B C 1
ATOM 2429 O O . TYR B 1 22 ? -1.365 7.508 7.344 1 92.19 22 TYR B O 1
ATOM 2437 N N . VAL B 1 23 ? -2.816 7.16 5.621 1 95.19 23 VAL B N 1
ATOM 2438 C CA . VAL B 1 23 ? -2.857 8.578 5.285 1 95.19 23 VAL B CA 1
ATOM 2439 C C . VAL B 1 23 ? -3.916 9.281 6.129 1 95.19 23 VAL B C 1
ATOM 2441 O O . VAL B 1 23 ? -5.078 8.867 6.148 1 95.19 23 VAL B O 1
ATOM 2444 N N . LEU B 1 24 ? -3.5 10.281 6.805 1 92.81 24 LEU B N 1
ATOM 2445 C CA . LEU B 1 24 ? -4.391 10.992 7.715 1 92.81 24 LEU B CA 1
ATOM 2446 C C . LEU B 1 24 ? -5.23 12.016 6.965 1 92.81 24 LEU B C 1
ATOM 2448 O O . LEU B 1 24 ? -6.453 12.039 7.098 1 92.81 24 LEU B O 1
ATOM 2452 N N . PHE B 1 25 ? -4.602 12.844 6.258 1 92.06 25 PHE B N 1
ATOM 2453 C CA . PHE B 1 25 ? -5.258 13.898 5.5 1 92.06 25 PHE B CA 1
ATOM 2454 C C . PHE B 1 25 ? -4.34 14.43 4.398 1 92.06 25 PHE B C 1
ATOM 2456 O O . PHE B 1 25 ? -3.154 14.094 4.359 1 92.06 25 PHE B O 1
ATOM 2463 N N . SER B 1 26 ? -4.891 15.125 3.516 1 94.38 26 SER B N 1
ATOM 2464 C CA . SER B 1 26 ? -4.176 15.766 2.414 1 94.38 26 SER B CA 1
ATOM 2465 C C . SER B 1 26 ? -4.742 17.156 2.115 1 94.38 26 SER B C 1
ATOM 2467 O O . SER B 1 26 ? -5.867 17.469 2.506 1 94.38 26 SER B O 1
ATOM 2469 N N . GLY B 1 27 ? -3.855 17.984 1.511 1 92.94 27 GLY B N 1
ATOM 2470 C CA . GLY B 1 27 ? -4.32 19.328 1.216 1 92.94 27 GLY B CA 1
ATOM 2471 C C . GLY B 1 27 ? -3.5 20.016 0.145 1 92.94 27 GLY B C 1
ATOM 2472 O O . GLY B 1 27 ? -2.578 19.422 -0.418 1 92.94 27 GLY B O 1
ATOM 2473 N N . GLU B 1 28 ? -3.971 21.141 -0.207 1 94 28 GLU B N 1
ATOM 2474 C CA . GLU B 1 28 ? -3.348 22.031 -1.18 1 94 28 GLU B CA 1
ATOM 2475 C C . GLU B 1 28 ? -3.512 23.5 -0.773 1 94 28 GLU B C 1
ATOM 2477 O O . GLU B 1 28 ? -4.535 23.875 -0.201 1 94 28 GLU B O 1
ATOM 2482 N N . SER B 1 29 ? -2.447 24.328 -1.024 1 94.62 29 SER B N 1
ATOM 2483 C CA . SER B 1 29 ? -2.549 25.734 -0.674 1 94.62 29 SER B CA 1
ATOM 2484 C C . SER B 1 29 ? -1.759 26.609 -1.646 1 94.62 29 SER B C 1
ATOM 2486 O O . SER B 1 29 ? -0.642 26.25 -2.035 1 94.62 29 SER B O 1
ATOM 2488 N N . GLN B 1 30 ? -2.381 27.609 -2.096 1 96.12 30 GLN B N 1
ATOM 2489 C CA . GLN B 1 30 ? -1.654 28.781 -2.574 1 96.12 30 GLN B CA 1
ATOM 2490 C C . GLN B 1 30 ? -1.417 29.766 -1.444 1 96.12 30 GLN B C 1
ATOM 2492 O O . GLN B 1 30 ? -2.352 30.438 -0.988 1 96.12 30 GLN B O 1
ATOM 2497 N N . THR B 1 31 ? -0.188 29.906 -1.044 1 94.94 31 THR B N 1
ATOM 2498 C CA . THR B 1 31 ? 0.099 30.656 0.174 1 94.94 31 THR B CA 1
ATOM 2499 C C . THR B 1 31 ? 0.216 32.156 -0.125 1 94.94 31 THR B C 1
ATOM 2501 O O . THR B 1 31 ? 0.384 32.531 -1.28 1 94.94 31 THR B O 1
ATOM 2504 N N . LYS B 1 32 ? 0.037 32.938 0.907 1 94.44 32 LYS B N 1
ATOM 2505 C CA . LYS B 1 32 ? 0.292 34.375 0.822 1 94.44 32 LYS B CA 1
ATOM 2506 C C . LYS B 1 32 ? 1.79 34.656 0.794 1 94.44 32 LYS B C 1
ATOM 2508 O O . LYS B 1 32 ? 2.598 33.812 1.206 1 94.44 32 LYS B O 1
ATOM 2513 N N . PRO B 1 33 ? 2.107 35.875 0.241 1 95.19 33 PRO B N 1
ATOM 2514 C CA . PRO B 1 33 ? 3.512 36.281 0.333 1 95.19 33 PRO B CA 1
ATOM 2515 C C . PRO B 1 33 ? 4.051 36.219 1.761 1 95.19 33 PRO B C 1
ATOM 2517 O O . PRO B 1 33 ? 3.377 36.656 2.695 1 95.19 33 PRO B O 1
ATOM 2520 N N . ALA B 1 34 ? 5.152 35.562 1.957 1 94.38 34 ALA B N 1
ATOM 2521 C CA . ALA B 1 34 ? 5.898 35.531 3.211 1 94.38 34 ALA B CA 1
ATOM 2522 C C . ALA B 1 34 ? 5.133 34.75 4.285 1 94.38 34 ALA B C 1
ATOM 2524 O O . ALA B 1 34 ? 5.395 34.938 5.48 1 94.38 34 ALA B O 1
ATOM 2525 N N . HIS B 1 35 ? 4.199 34 3.805 1 93.56 35 HIS B N 1
ATOM 2526 C CA . HIS B 1 35 ? 3.533 33.094 4.746 1 93.56 35 HIS B CA 1
ATOM 2527 C C . HIS B 1 35 ? 4.535 32.188 5.438 1 93.56 35 HIS B C 1
ATOM 2529 O O . HIS B 1 35 ? 5.398 31.594 4.785 1 93.56 35 HIS B O 1
ATOM 2535 N N . ARG B 1 36 ? 4.387 32.156 6.809 1 94.12 36 ARG B N 1
ATOM 2536 C CA . ARG B 1 36 ? 5.375 31.391 7.566 1 94.12 36 ARG B CA 1
ATOM 2537 C C . ARG B 1 36 ? 4.699 30.406 8.523 1 94.12 36 ARG B C 1
ATOM 2539 O O . ARG B 1 36 ? 3.703 30.75 9.156 1 94.12 36 ARG B O 1
ATOM 2546 N N . ILE B 1 37 ? 5.289 29.25 8.594 1 93.31 37 ILE B N 1
ATOM 2547 C CA . ILE B 1 37 ? 4.863 28.203 9.516 1 93.31 37 ILE B CA 1
ATOM 2548 C C . ILE B 1 37 ? 6.023 27.828 10.438 1 93.31 37 ILE B C 1
ATOM 2550 O O . ILE B 1 37 ? 7.141 27.578 9.969 1 93.31 37 ILE B O 1
ATOM 2554 N N . GLY B 1 38 ? 5.656 27.75 11.844 1 91.69 38 GLY B N 1
ATOM 2555 C CA . GLY B 1 38 ? 6.664 27.297 12.797 1 91.69 38 GLY B CA 1
ATOM 2556 C C . GLY B 1 38 ? 7.484 28.438 1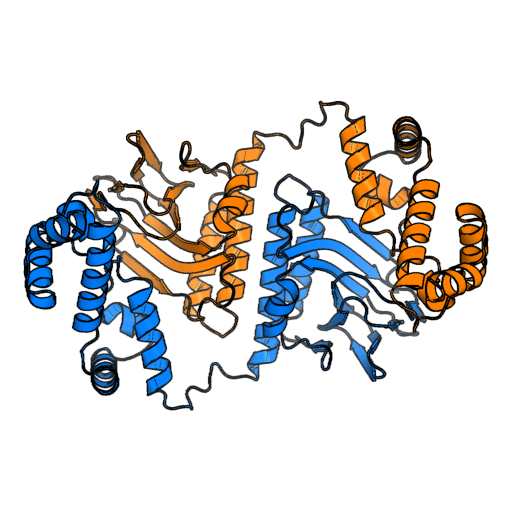3.375 1 91.69 38 GLY B C 1
ATOM 2557 O O . GLY B 1 38 ? 7.188 29.609 13.141 1 91.69 38 GLY B O 1
ATOM 2558 N N . PRO B 1 39 ? 8.438 28.109 14.047 1 94.69 39 PRO B N 1
ATOM 2559 C CA . PRO B 1 39 ? 8.938 26.766 14.383 1 94.69 39 PRO B CA 1
ATOM 2560 C C . PRO B 1 39 ? 7.906 25.922 15.133 1 94.69 39 PRO B C 1
ATOM 2562 O O . PRO B 1 39 ? 7.207 26.438 16.016 1 94.69 39 PRO B O 1
ATOM 2565 N N . LYS B 1 40 ? 7.746 24.703 14.695 1 94.5 40 LYS B N 1
ATOM 2566 C CA . LYS B 1 40 ? 6.828 23.781 15.359 1 94.5 40 LYS B CA 1
ATOM 2567 C C . LYS B 1 40 ? 7.176 22.328 15.039 1 94.5 40 LYS B C 1
ATOM 2569 O O . LYS B 1 40 ? 8.031 22.062 14.188 1 94.5 40 LYS B O 1
ATOM 2574 N N . VAL B 1 41 ? 6.586 21.438 15.797 1 94.38 41 VAL B N 1
ATOM 2575 C CA . VAL B 1 41 ? 6.766 20 15.57 1 94.38 41 VAL B CA 1
ATOM 2576 C C . VAL B 1 41 ? 5.422 19.359 15.219 1 94.38 41 VAL B C 1
ATOM 2578 O O . VAL B 1 41 ? 4.367 19.891 15.578 1 94.38 41 VAL B O 1
ATOM 2581 N N . TYR B 1 42 ? 5.445 18.391 14.461 1 93.38 42 TYR B N 1
ATOM 2582 C CA . TYR B 1 42 ? 4.297 17.531 14.195 1 93.38 42 TYR B CA 1
ATOM 2583 C C . TYR B 1 42 ? 4.496 16.156 14.805 1 93.38 42 TYR B C 1
ATOM 2585 O O . TYR B 1 42 ? 5.625 15.758 15.109 1 93.38 42 TYR B O 1
ATOM 2593 N N . ASP B 1 43 ? 3.387 15.391 15.031 1 92.38 43 ASP B N 1
ATOM 2594 C CA . ASP B 1 43 ? 3.496 14.039 15.562 1 92.38 43 ASP B CA 1
ATOM 2595 C C . ASP B 1 43 ? 3.221 13 14.477 1 92.38 43 ASP B C 1
ATOM 2597 O O . ASP B 1 43 ? 2.99 11.828 14.773 1 92.38 43 ASP B O 1
ATOM 2601 N N . TYR B 1 44 ? 3.199 13.367 13.281 1 93.06 44 TYR B N 1
ATOM 2602 C CA . TYR B 1 44 ? 3.035 12.523 12.102 1 93.06 44 TYR B CA 1
ATOM 2603 C C . TYR B 1 44 ? 4.004 12.945 11 1 93.06 44 TYR B C 1
ATOM 2605 O O . TYR B 1 44 ? 4.637 14 11.086 1 93.06 44 TYR B O 1
ATOM 2613 N N . PHE B 1 45 ? 4.16 12.055 9.969 1 96.38 45 PHE B N 1
ATOM 2614 C CA . PHE B 1 45 ? 4.918 12.438 8.789 1 96.38 45 PHE B CA 1
ATOM 2615 C C . PHE B 1 45 ? 4.129 13.422 7.934 1 96.38 45 PHE B C 1
ATOM 2617 O O . PHE B 1 45 ? 2.914 13.289 7.781 1 96.38 45 PHE B O 1
ATOM 2624 N N . LEU B 1 46 ? 4.801 14.375 7.445 1 97.12 46 LEU B N 1
ATOM 2625 C CA . LEU B 1 46 ? 4.176 15.375 6.582 1 97.12 46 LEU B CA 1
ATOM 2626 C C . LEU B 1 46 ? 5.039 15.648 5.352 1 97.12 46 LEU B C 1
ATOM 2628 O O . LEU B 1 46 ? 6.168 16.125 5.477 1 97.12 46 LEU B O 1
ATOM 2632 N N . MET B 1 47 ? 4.473 15.273 4.184 1 97.75 47 MET B N 1
ATOM 2633 C CA . MET B 1 47 ? 5.207 15.43 2.934 1 97.75 47 MET B CA 1
ATOM 2634 C C . MET B 1 47 ? 4.586 16.531 2.076 1 97.75 47 MET B C 1
ATOM 2636 O O . MET B 1 47 ? 3.377 16.531 1.834 1 97.75 47 MET B O 1
ATOM 2640 N N . HIS B 1 48 ? 5.41 17.469 1.638 1 97.75 48 HIS B N 1
ATOM 2641 C CA . HIS B 1 48 ? 4.965 18.562 0.767 1 97.75 48 HIS B CA 1
ATOM 2642 C C . HIS B 1 48 ? 5.57 18.422 -0.627 1 97.75 48 HIS B C 1
ATOM 2644 O O . HIS B 1 48 ? 6.73 18.031 -0.77 1 97.75 48 HIS B O 1
ATOM 2650 N N . HIS B 1 49 ? 4.828 18.75 -1.643 1 97.38 49 HIS B N 1
ATOM 2651 C CA . HIS B 1 49 ? 5.309 18.875 -3.014 1 97.38 49 HIS B CA 1
ATOM 2652 C C . HIS B 1 49 ? 4.992 20.266 -3.578 1 97.38 49 HIS B C 1
ATOM 2654 O O . HIS B 1 49 ? 3.828 20.656 -3.639 1 97.38 49 HIS B O 1
ATOM 2660 N N . VAL B 1 50 ? 6.066 20.922 -3.994 1 97.5 50 VAL B N 1
ATOM 2661 C CA . VAL B 1 50 ? 5.91 22.297 -4.488 1 97.5 50 VAL B CA 1
ATOM 2662 C C . VAL B 1 50 ? 5.492 22.266 -5.957 1 97.5 50 VAL B C 1
ATOM 2664 O O . VAL B 1 50 ? 6.207 21.734 -6.801 1 97.5 50 VAL B O 1
ATOM 2667 N N . LEU B 1 51 ? 4.363 22.844 -6.254 1 95.94 51 LEU B N 1
ATOM 2668 C CA . LEU B 1 51 ? 3.814 22.859 -7.605 1 95.94 51 LEU B CA 1
ATOM 2669 C C . LEU B 1 51 ? 4.309 24.062 -8.383 1 95.94 51 LEU B C 1
ATOM 2671 O O . LEU B 1 51 ? 4.59 23.969 -9.578 1 95.94 51 LEU B O 1
ATOM 2675 N N . SER B 1 52 ? 4.379 25.156 -7.797 1 96.19 52 SER B N 1
ATOM 2676 C CA . SER B 1 52 ? 4.848 26.422 -8.352 1 96.19 52 SER B CA 1
ATOM 2677 C C . SER B 1 52 ? 5.336 27.359 -7.254 1 96.19 52 SER B C 1
ATOM 2679 O O . SER B 1 52 ? 5.062 27.141 -6.074 1 96.19 52 SER B O 1
ATOM 2681 N N . GLY B 1 53 ? 6.133 28.391 -7.719 1 96.94 53 GLY B N 1
ATOM 2682 C CA . GLY B 1 53 ? 6.672 29.328 -6.758 1 96.94 53 GLY B CA 1
ATOM 2683 C C . GLY B 1 53 ? 7.871 28.797 -6 1 96.94 53 GLY B C 1
ATOM 2684 O O . GLY B 1 53 ? 8.531 27.859 -6.445 1 96.94 53 GLY B O 1
ATOM 2685 N N . SER B 1 54 ? 8.172 29.578 -4.922 1 97.81 54 SER B N 1
ATOM 2686 C CA . SER B 1 54 ? 9.359 29.188 -4.176 1 97.81 54 SER B CA 1
ATOM 2687 C C . SER B 1 54 ? 9.219 29.516 -2.691 1 97.81 54 SER B C 1
ATOM 2689 O O . SER B 1 54 ? 8.305 30.234 -2.299 1 97.81 54 SER B O 1
ATOM 2691 N N . GLY B 1 55 ? 10.094 28.906 -1.919 1 98.19 55 GLY B N 1
ATOM 2692 C CA . GLY B 1 55 ? 10.156 29.109 -0.48 1 98.19 55 GLY B CA 1
ATOM 2693 C C . GLY B 1 55 ? 11.367 28.469 0.163 1 98.19 55 GLY B C 1
ATOM 2694 O O . GLY B 1 55 ? 12.336 28.141 -0.524 1 98.19 55 GLY B O 1
ATOM 2695 N N . THR B 1 56 ? 11.328 28.516 1.485 1 98.44 56 THR B N 1
ATOM 2696 C CA . THR B 1 56 ? 12.43 27.922 2.238 1 98.44 56 THR B CA 1
ATOM 2697 C C . THR B 1 56 ? 11.906 26.938 3.277 1 98.44 56 THR B C 1
ATOM 2699 O O . THR B 1 56 ? 10.805 27.109 3.807 1 98.44 56 THR B O 1
ATOM 2702 N N . PHE B 1 57 ? 12.617 25.906 3.498 1 98.25 57 PHE B N 1
ATOM 2703 C CA . PHE B 1 57 ? 12.352 24.891 4.512 1 98.25 57 PHE B CA 1
ATOM 2704 C C . PHE B 1 57 ? 13.547 24.734 5.445 1 98.25 57 PHE B C 1
ATOM 2706 O O . PHE B 1 57 ? 14.68 24.562 4.992 1 98.25 57 PHE B O 1
ATOM 2713 N N . THR B 1 58 ? 13.297 24.906 6.703 1 97.25 58 THR B N 1
ATOM 2714 C CA . THR B 1 58 ? 14.359 24.781 7.688 1 97.25 58 THR B CA 1
ATOM 2715 C C . THR B 1 58 ? 14.117 23.578 8.602 1 97.25 58 THR B C 1
ATOM 2717 O O . THR B 1 58 ? 13.062 23.469 9.219 1 97.25 58 THR B O 1
ATOM 2720 N N . ALA B 1 59 ? 15.062 22.719 8.688 1 95.31 59 ALA B N 1
ATOM 2721 C CA . ALA B 1 59 ? 15.062 21.531 9.555 1 95.31 59 ALA B CA 1
ATOM 2722 C C . ALA B 1 59 ? 16.484 21.172 9.992 1 95.31 59 ALA B C 1
ATOM 2724 O O . ALA B 1 59 ? 17.422 21.25 9.203 1 95.31 59 ALA B O 1
ATOM 2725 N N . GLY B 1 60 ? 16.609 20.75 11.273 1 88.81 60 GLY B N 1
ATOM 2726 C CA . GLY B 1 60 ? 17.906 20.344 11.789 1 88.81 60 GLY B CA 1
ATOM 2727 C C . GLY B 1 60 ? 18.969 21.422 11.68 1 88.81 60 GLY B C 1
ATOM 2728 O O . GLY B 1 60 ? 20.125 21.141 11.383 1 88.81 60 GLY B O 1
ATOM 2729 N N . GLY B 1 61 ? 18.531 22.578 11.727 1 88.75 61 GLY B N 1
ATOM 2730 C CA . GLY B 1 61 ? 19.484 23.672 11.688 1 88.75 61 GLY B CA 1
ATOM 2731 C C . GLY B 1 61 ? 19.891 24.062 10.281 1 88.75 61 GLY B C 1
ATOM 2732 O O . GLY B 1 61 ? 20.672 24.984 10.086 1 88.75 61 GLY B O 1
ATOM 2733 N N . GLU B 1 62 ? 19.422 23.375 9.328 1 95.12 62 GLU B N 1
ATOM 2734 C CA . GLU B 1 62 ? 19.734 23.672 7.934 1 95.12 62 GLU B CA 1
ATOM 2735 C C . GLU B 1 62 ? 18.516 24.25 7.207 1 95.12 62 GLU B C 1
ATOM 2737 O O . GLU B 1 62 ? 17.375 23.875 7.492 1 95.12 62 GLU B O 1
ATOM 2742 N N . THR B 1 63 ? 18.844 25.203 6.324 1 97.5 63 THR B N 1
ATOM 2743 C CA . THR B 1 63 ? 17.781 25.812 5.531 1 97.5 63 THR B CA 1
ATOM 2744 C C . THR B 1 63 ? 17.922 25.422 4.059 1 97.5 63 THR B C 1
ATOM 2746 O O . THR B 1 63 ? 19 25.547 3.479 1 97.5 63 THR B O 1
ATOM 2749 N N . TYR B 1 64 ? 16.797 25.047 3.445 1 97.38 64 TYR B N 1
ATOM 2750 C CA . TYR B 1 64 ? 16.781 24.578 2.062 1 97.38 64 TYR B CA 1
ATOM 2751 C C . TYR B 1 64 ? 15.914 25.5 1.2 1 97.38 64 TYR B C 1
ATOM 2753 O O . TYR B 1 64 ? 14.703 25.609 1.423 1 97.38 64 TYR B O 1
ATOM 2761 N N . PRO B 1 65 ? 16.547 26.156 0.254 1 97.81 65 PRO B N 1
ATOM 2762 C CA . PRO B 1 65 ? 15.688 26.828 -0.728 1 97.81 65 PRO B CA 1
ATOM 2763 C C . PRO B 1 65 ? 14.945 25.844 -1.628 1 97.81 65 PRO B C 1
ATOM 2765 O O . PRO B 1 65 ? 15.547 24.906 -2.145 1 97.81 65 PRO B O 1
ATOM 2768 N N . LEU B 1 66 ? 13.656 26.047 -1.779 1 97.5 66 LEU B N 1
ATOM 2769 C CA . LEU B 1 66 ? 12.844 25.109 -2.537 1 97.5 66 LEU B CA 1
ATOM 2770 C C . LEU B 1 66 ? 12.07 25.812 -3.639 1 97.5 66 LEU B C 1
ATOM 2772 O O . LEU B 1 66 ? 11.773 27.016 -3.523 1 97.5 66 LEU B O 1
ATOM 2776 N N . GLY B 1 67 ? 11.781 25.125 -4.688 1 96.38 67 GLY B N 1
ATOM 2777 C CA . GLY B 1 67 ? 10.961 25.578 -5.805 1 96.38 67 GLY B CA 1
ATOM 2778 C C . GLY B 1 67 ? 10.156 24.469 -6.445 1 96.38 67 GLY B C 1
ATOM 2779 O O . GLY B 1 67 ? 10.055 23.375 -5.895 1 96.38 67 GLY B O 1
ATOM 2780 N N . ALA B 1 68 ? 9.531 24.844 -7.605 1 95.69 68 ALA B N 1
ATOM 2781 C CA . ALA B 1 68 ? 8.68 23.875 -8.305 1 95.69 68 ALA B CA 1
ATOM 2782 C C . ALA B 1 68 ? 9.414 22.562 -8.547 1 95.69 68 ALA B C 1
ATOM 2784 O O . ALA B 1 68 ? 10.562 22.562 -9.008 1 95.69 68 ALA B O 1
ATOM 2785 N N . GLY B 1 69 ? 8.75 21.469 -8.156 1 94.56 69 GLY B N 1
ATOM 2786 C CA . GLY B 1 69 ? 9.328 20.156 -8.398 1 94.56 69 GLY B CA 1
ATOM 2787 C C . GLY B 1 69 ? 10.016 19.578 -7.172 1 94.56 69 GLY B C 1
ATOM 2788 O O . GLY B 1 69 ? 10.32 18.375 -7.133 1 94.56 69 GLY B O 1
ATOM 2789 N N . HIS B 1 70 ? 10.211 20.406 -6.184 1 95.94 70 HIS B N 1
ATOM 2790 C CA . HIS B 1 70 ? 10.812 19.906 -4.953 1 95.94 70 HIS B CA 1
ATOM 2791 C C . HIS B 1 70 ? 9.773 19.266 -4.047 1 95.94 70 HIS B C 1
ATOM 2793 O O . HIS B 1 70 ? 8.641 19.75 -3.955 1 95.94 70 HIS B O 1
ATOM 2799 N N . THR B 1 71 ? 10.156 18.172 -3.48 1 96.81 71 THR B N 1
ATOM 2800 C CA . THR B 1 71 ? 9.422 17.516 -2.404 1 96.81 71 THR B CA 1
ATOM 2801 C C . THR B 1 71 ? 10.227 17.531 -1.108 1 96.81 71 THR B C 1
ATOM 2803 O O . THR B 1 71 ? 11.43 17.266 -1.119 1 96.81 71 THR B O 1
ATOM 2806 N N . PHE B 1 72 ? 9.586 17.938 -0.003 1 97.38 72 PHE B N 1
ATOM 2807 C CA . PHE B 1 72 ? 10.297 17.875 1.271 1 97.38 72 PHE B CA 1
ATOM 2808 C C . PHE B 1 72 ? 9.469 17.141 2.314 1 97.38 72 PHE B C 1
ATOM 2810 O O . PHE B 1 72 ? 8.234 17.188 2.289 1 97.38 72 PHE B O 1
ATOM 2817 N N . LEU B 1 73 ? 10.164 16.484 3.178 1 97.75 73 LEU B N 1
ATOM 2818 C CA . LEU B 1 73 ? 9.539 15.617 4.172 1 97.75 73 LEU B CA 1
ATOM 2819 C C . LEU B 1 73 ? 9.82 16.125 5.582 1 97.75 73 LEU B C 1
ATOM 2821 O O . LEU B 1 73 ? 10.969 16.391 5.938 1 97.75 73 LEU B O 1
ATOM 2825 N N . ILE B 1 74 ? 8.797 16.281 6.312 1 96.69 74 ILE B N 1
ATOM 2826 C CA . ILE B 1 74 ? 8.859 16.578 7.738 1 96.69 74 ILE B CA 1
ATOM 2827 C C . ILE B 1 74 ? 8.641 15.305 8.547 1 96.69 74 ILE B C 1
ATOM 2829 O O . ILE B 1 74 ? 7.641 14.609 8.359 1 96.69 74 ILE B O 1
ATOM 2833 N N . ARG B 1 75 ? 9.531 14.984 9.422 1 95.31 75 ARG B N 1
ATOM 2834 C CA . ARG B 1 75 ? 9.438 13.805 10.266 1 95.31 75 ARG B CA 1
ATOM 2835 C C . ARG B 1 75 ? 8.805 14.141 11.609 1 95.31 75 ARG B C 1
ATOM 2837 O O . ARG B 1 75 ? 8.859 15.281 12.062 1 95.31 75 ARG B O 1
ATOM 2844 N N . PRO B 1 76 ? 8.172 13.094 12.203 1 93.81 76 PRO B N 1
ATOM 2845 C CA . PRO B 1 76 ? 7.566 13.344 13.508 1 93.81 76 PRO B CA 1
ATOM 2846 C C . PRO B 1 76 ? 8.586 13.82 14.547 1 93.81 76 PRO B C 1
ATOM 2848 O O . PRO B 1 76 ? 9.719 13.344 14.57 1 93.81 76 PRO B O 1
ATOM 2851 N N . GLU B 1 77 ? 8.148 14.883 15.266 1 91.38 77 GLU B N 1
ATOM 2852 C CA . GLU B 1 77 ? 8.859 15.359 16.453 1 91.38 77 GLU B CA 1
ATOM 2853 C C . GLU B 1 77 ? 10.094 16.172 16.062 1 91.38 77 GLU B C 1
ATOM 2855 O O . GLU B 1 77 ? 10.906 16.516 16.922 1 91.38 77 GLU B O 1
ATOM 2860 N N . GLN B 1 78 ? 10.227 16.422 14.859 1 92.25 78 GLN B N 1
ATOM 2861 C CA . GLN B 1 78 ? 11.305 17.281 14.391 1 92.25 78 GLN B CA 1
ATOM 2862 C C . GLN B 1 78 ? 10.867 18.734 14.359 1 92.25 78 GLN B C 1
ATOM 2864 O O . GLN B 1 78 ? 9.812 19.062 13.812 1 92.25 78 GLN B O 1
ATOM 2869 N N . LEU B 1 79 ? 11.719 19.578 14.977 1 94.62 79 LEU B N 1
ATOM 2870 C CA . LEU B 1 79 ? 11.43 21 14.93 1 94.62 79 LEU B CA 1
ATOM 2871 C C . LEU B 1 79 ? 11.703 21.562 13.539 1 94.62 79 LEU B C 1
ATOM 2873 O O . LEU B 1 79 ? 12.805 21.438 13.008 1 94.62 79 LEU B O 1
ATOM 2877 N N . ILE B 1 80 ? 10.648 22.25 12.977 1 96 80 ILE B N 1
ATOM 2878 C CA . ILE B 1 80 ? 10.797 22.719 11.594 1 96 80 ILE B CA 1
ATOM 2879 C C . ILE B 1 80 ? 10.172 24.094 11.438 1 96 80 ILE B C 1
ATOM 2881 O O . ILE B 1 80 ? 9.414 24.547 12.305 1 96 80 ILE B O 1
ATOM 2885 N N . SER B 1 81 ? 10.586 24.766 10.383 1 96.94 81 SER B N 1
ATOM 2886 C CA . SER B 1 81 ? 9.906 25.953 9.875 1 96.94 81 SER B CA 1
ATOM 2887 C C . SER B 1 81 ? 9.961 26.016 8.352 1 96.94 81 SER B C 1
ATOM 2889 O O . SER B 1 81 ? 10.867 25.453 7.738 1 96.94 81 SER B O 1
ATOM 2891 N N . TYR B 1 82 ? 8.953 26.578 7.762 1 97 82 TYR B N 1
ATOM 2892 C CA . TYR B 1 82 ? 9.023 26.859 6.328 1 97 82 TYR B CA 1
ATOM 2893 C C . TYR B 1 82 ? 8.219 28.109 5.977 1 97 82 TYR B C 1
ATOM 2895 O O . TYR B 1 82 ? 7.312 28.5 6.715 1 97 82 TYR B O 1
ATOM 2903 N N . ALA B 1 83 ? 8.625 28.766 4.918 1 97.75 83 ALA B N 1
ATOM 2904 C CA . ALA B 1 83 ? 8.055 30.047 4.559 1 97.75 83 ALA B CA 1
ATOM 2905 C C . ALA B 1 83 ? 8.016 30.234 3.041 1 97.75 83 ALA B C 1
ATOM 2907 O O . ALA B 1 83 ? 8.922 29.797 2.336 1 97.75 83 ALA B O 1
ATOM 2908 N N . SER B 1 84 ? 6.945 30.891 2.613 1 97.38 84 SER B N 1
ATOM 2909 C CA . SER B 1 84 ? 6.812 31.188 1.191 1 97.38 84 SER B CA 1
ATOM 2910 C C . SER B 1 84 ? 7.645 32.406 0.801 1 97.38 84 SER B C 1
ATOM 2912 O O . SER B 1 84 ? 7.895 33.281 1.63 1 97.38 84 SER B O 1
ATOM 2914 N N . ASP B 1 85 ? 8.031 32.406 -0.42 1 97.31 85 ASP B N 1
ATOM 2915 C CA . ASP B 1 85 ? 8.742 33.562 -0.966 1 97.31 85 ASP B CA 1
ATOM 2916 C C . ASP B 1 85 ? 7.848 34.812 -0.986 1 97.31 85 ASP B C 1
ATOM 2918 O O . ASP B 1 85 ? 6.645 34.719 -1.229 1 97.31 85 ASP B O 1
ATOM 2922 N N . GLU B 1 86 ? 8.484 35.938 -0.786 1 96.5 86 GLU B N 1
ATOM 2923 C CA . GLU B 1 86 ? 7.742 37.219 -0.707 1 96.5 86 GLU B CA 1
ATOM 2924 C C . GLU B 1 86 ? 7.191 37.625 -2.072 1 96.5 86 GLU B C 1
ATOM 2926 O O . GLU B 1 86 ? 6.094 38.156 -2.17 1 96.5 86 GLU B O 1
ATOM 2931 N N . ARG B 1 87 ? 7.898 37.438 -3.07 1 96 87 ARG B N 1
ATOM 2932 C CA . ARG B 1 87 ? 7.527 37.906 -4.402 1 96 87 ARG B CA 1
ATOM 2933 C C . ARG B 1 87 ? 6.801 36.812 -5.184 1 96 87 ARG B C 1
ATOM 2935 O O . ARG B 1 87 ? 5.887 37.094 -5.961 1 96 87 ARG B O 1
ATOM 2942 N N . ASP B 1 88 ? 7.215 35.625 -4.996 1 97.12 88 ASP B N 1
ATOM 2943 C CA . ASP B 1 88 ? 6.641 34.5 -5.715 1 97.12 88 ASP B CA 1
ATOM 2944 C C . ASP B 1 88 ? 6.258 33.375 -4.754 1 97.12 88 ASP B C 1
ATOM 2946 O O . ASP B 1 88 ? 6.871 32.281 -4.758 1 97.12 88 ASP B O 1
ATOM 2950 N N . PRO B 1 89 ? 5.195 33.594 -4.02 1 97.38 89 PRO B N 1
ATOM 2951 C CA . PRO B 1 89 ? 4.793 32.594 -3.018 1 97.38 89 PRO B CA 1
ATOM 2952 C C . PRO B 1 89 ? 4.422 31.25 -3.637 1 97.38 89 PRO B C 1
ATOM 2954 O O . PRO B 1 89 ? 3.83 31.203 -4.719 1 97.38 89 PRO B O 1
ATOM 2957 N N . TRP B 1 90 ? 4.777 30.156 -2.924 1 96.94 90 TRP B N 1
ATOM 2958 C CA . TRP B 1 90 ? 4.605 28.828 -3.5 1 96.94 90 TRP B CA 1
ATOM 2959 C C . TRP B 1 90 ? 3.158 28.359 -3.377 1 96.94 90 TRP B C 1
ATOM 2961 O O . TRP B 1 90 ? 2.424 28.828 -2.502 1 96.94 90 TRP B O 1
ATOM 2971 N N . ARG B 1 91 ? 2.775 27.562 -4.348 1 97.38 91 ARG B N 1
ATOM 2972 C CA . ARG B 1 91 ? 1.646 26.641 -4.273 1 97.38 91 ARG B CA 1
ATOM 2973 C C . ARG B 1 91 ? 2.117 25.203 -4.047 1 97.38 91 ARG B C 1
ATOM 2975 O O . ARG B 1 91 ? 2.988 24.719 -4.762 1 97.38 91 ARG B O 1
ATOM 2982 N N . TYR B 1 92 ? 1.637 24.578 -2.967 1 96.5 92 TYR B N 1
ATOM 2983 C CA . TYR B 1 92 ? 2.086 23.219 -2.715 1 96.5 92 TYR B CA 1
ATOM 2984 C C . TYR B 1 92 ? 0.923 22.328 -2.277 1 96.5 92 TYR B C 1
ATOM 2986 O O . TYR B 1 92 ? -0.147 22.844 -1.925 1 96.5 92 TYR B O 1
ATOM 2994 N N . ARG B 1 93 ? 1.074 21.047 -2.441 1 97.38 93 ARG B N 1
ATOM 2995 C CA . ARG B 1 93 ? 0.216 20.016 -1.886 1 97.38 93 ARG B CA 1
ATOM 2996 C C . ARG B 1 93 ? 0.931 19.25 -0.776 1 97.38 93 ARG B C 1
ATOM 2998 O O . ARG B 1 93 ? 2.162 19.172 -0.762 1 97.38 93 ARG B O 1
ATOM 3005 N N . TRP B 1 94 ? 0.135 18.766 0.186 1 96.75 94 TRP B N 1
ATOM 3006 C CA . TRP B 1 94 ? 0.776 18 1.245 1 96.75 94 TRP B CA 1
ATOM 3007 C C . TRP B 1 94 ? -0.055 16.781 1.606 1 96.75 94 TRP B C 1
ATOM 3009 O O . TRP B 1 94 ? -1.249 16.719 1.305 1 96.75 94 TRP B O 1
ATOM 3019 N N . ILE B 1 95 ? 0.604 15.773 2.135 1 97.19 95 ILE B N 1
ATOM 3020 C CA . ILE B 1 95 ? 0.011 14.555 2.68 1 97.19 95 ILE B CA 1
ATOM 3021 C C . ILE B 1 95 ? 0.58 14.281 4.07 1 97.19 95 ILE B C 1
ATOM 3023 O O . ILE B 1 95 ? 1.798 14.297 4.262 1 97.19 95 ILE B O 1
ATOM 3027 N N . ALA B 1 96 ? -0.324 14.125 5.016 1 96.31 96 ALA B N 1
ATOM 3028 C CA . ALA B 1 96 ? 0.061 13.656 6.348 1 96.31 96 ALA B CA 1
ATOM 3029 C C . ALA B 1 96 ? -0.196 12.164 6.5 1 96.31 96 ALA B C 1
ATOM 3031 O O . ALA B 1 96 ? -1.229 11.656 6.055 1 96.31 96 ALA B O 1
ATOM 3032 N N . PHE B 1 97 ? 0.764 11.43 7.035 1 95.75 97 PHE B N 1
ATOM 3033 C CA . PHE B 1 97 ? 0.572 9.992 7.184 1 95.75 97 PHE B CA 1
ATOM 3034 C C . PHE B 1 97 ? 1.364 9.461 8.375 1 95.75 97 PHE B C 1
ATOM 3036 O O . PHE B 1 97 ? 2.227 10.156 8.914 1 95.75 97 PHE B O 1
ATOM 3043 N N . GLU B 1 98 ? 0.967 8.336 8.797 1 93.56 98 GLU B N 1
ATOM 3044 C CA . GLU B 1 98 ? 1.608 7.625 9.898 1 93.56 98 GLU B CA 1
ATOM 3045 C C . GLU B 1 98 ? 1.622 6.121 9.656 1 93.56 98 GLU B C 1
ATOM 3047 O O . GLU B 1 98 ? 1.114 5.645 8.633 1 93.56 98 GLU B O 1
ATOM 3052 N N . GLY B 1 99 ? 2.268 5.422 10.602 1 90.56 99 GLY B N 1
ATOM 3053 C CA . GLY B 1 99 ? 2.283 3.969 10.539 1 90.56 99 GLY B CA 1
ATOM 3054 C C . GLY B 1 99 ? 3.619 3.369 10.93 1 90.56 99 GLY B C 1
ATOM 3055 O O . GLY B 1 99 ? 4.668 3.977 10.711 1 90.56 99 GLY B O 1
ATOM 3056 N N . ARG B 1 100 ? 3.516 2.125 11.312 1 86.62 100 ARG B N 1
ATOM 3057 C CA . ARG B 1 100 ? 4.691 1.416 11.805 1 86.62 100 ARG B CA 1
ATOM 3058 C C . ARG B 1 100 ? 5.711 1.204 10.695 1 86.62 100 ARG B C 1
ATOM 3060 O O . ARG B 1 100 ? 6.914 1.121 10.953 1 86.62 100 ARG B O 1
ATOM 3067 N N . HIS B 1 101 ? 5.293 1.154 9.477 1 84 101 HIS B N 1
ATOM 3068 C CA . HIS B 1 101 ? 6.176 0.833 8.359 1 84 101 HIS B CA 1
ATOM 3069 C C . HIS B 1 101 ? 6.547 2.086 7.574 1 84 101 HIS B C 1
ATOM 3071 O O . HIS B 1 101 ? 7.254 2.004 6.566 1 84 101 HIS B O 1
ATOM 3077 N N . ALA B 1 102 ? 6.062 3.193 8.008 1 89.94 102 ALA B N 1
ATOM 3078 C CA . ALA B 1 102 ? 6.25 4.422 7.242 1 89.94 102 ALA B CA 1
ATOM 3079 C C . ALA B 1 102 ? 7.73 4.742 7.074 1 89.94 102 ALA B C 1
ATOM 3081 O O . ALA B 1 102 ? 8.188 5.035 5.965 1 89.94 102 ALA B O 1
ATOM 3082 N N . ALA B 1 103 ? 8.477 4.621 8.148 1 88.06 103 ALA B N 1
ATOM 3083 C CA . ALA B 1 103 ? 9.898 4.965 8.094 1 88.06 103 ALA B CA 1
ATOM 3084 C C . ALA B 1 103 ? 10.656 4.035 7.148 1 88.06 103 ALA B C 1
ATOM 3086 O O . ALA B 1 103 ? 11.531 4.48 6.402 1 88.06 103 ALA B O 1
ATOM 3087 N N . GLU B 1 104 ? 10.344 2.83 7.188 1 86 104 GLU B N 1
ATOM 3088 C CA . GLU B 1 104 ? 10.992 1.846 6.332 1 86 104 GLU B CA 1
ATOM 3089 C C . GLU B 1 104 ? 10.68 2.1 4.859 1 86 104 GLU B C 1
ATOM 3091 O O . GLU B 1 104 ? 11.555 1.986 4 1 86 104 GLU B O 1
ATOM 3096 N N . LEU B 1 105 ? 9.492 2.377 4.586 1 87.94 105 LEU B N 1
ATOM 3097 C CA . LEU B 1 105 ? 9.078 2.652 3.215 1 87.94 105 LEU B CA 1
ATOM 3098 C C . LEU B 1 105 ? 9.734 3.928 2.695 1 87.94 105 LEU B C 1
ATOM 3100 O O . LEU B 1 105 ? 10.094 4.012 1.518 1 87.94 105 LEU B O 1
ATOM 3104 N N . LEU B 1 106 ? 9.922 4.836 3.613 1 91.38 106 LEU B N 1
ATOM 3105 C CA . LEU B 1 106 ? 10.539 6.105 3.244 1 91.38 106 LEU B CA 1
ATOM 3106 C C . LEU B 1 106 ? 12.016 5.922 2.928 1 91.38 106 LEU B C 1
ATOM 3108 O O . LEU B 1 106 ? 12.625 6.758 2.25 1 91.38 106 LEU B O 1
ATOM 3112 N N . ALA B 1 107 ? 12.562 4.887 3.432 1 86.38 107 ALA B N 1
ATOM 3113 C CA . ALA B 1 107 ? 13.992 4.645 3.248 1 86.38 107 ALA B CA 1
ATOM 3114 C C . ALA B 1 107 ? 14.344 4.508 1.769 1 86.38 107 ALA B C 1
ATOM 3116 O O . ALA B 1 107 ? 15.438 4.887 1.344 1 86.38 107 ALA B O 1
ATOM 3117 N N . VAL B 1 108 ? 13.43 4.031 0.977 1 83.06 108 VAL B N 1
ATOM 3118 C CA . VAL B 1 108 ? 13.703 3.787 -0.436 1 83.06 108 VAL B CA 1
ATOM 3119 C C . VAL B 1 108 ? 13.75 5.113 -1.189 1 83.06 108 VAL B C 1
ATOM 3121 O O . VAL B 1 108 ? 14.297 5.191 -2.293 1 83.06 108 VAL B O 1
ATOM 3124 N N . THR B 1 109 ? 13.164 6.176 -0.696 1 86.94 109 THR B N 1
ATOM 3125 C CA . THR B 1 109 ? 13.039 7.457 -1.379 1 86.94 109 THR B CA 1
ATOM 3126 C C . THR B 1 109 ? 14.336 8.25 -1.284 1 86.94 109 THR B C 1
ATOM 3128 O O . THR B 1 109 ? 14.539 9.219 -2.023 1 86.94 109 THR B O 1
ATOM 3131 N N . GLY B 1 110 ? 15.156 7.816 -0.416 1 85.12 110 GLY B N 1
ATOM 3132 C CA . GLY B 1 110 ? 16.359 8.594 -0.152 1 85.12 110 GLY B CA 1
ATOM 3133 C C . GLY B 1 110 ? 16.109 9.758 0.792 1 85.12 110 GLY B C 1
ATOM 3134 O O . GLY B 1 110 ? 17.062 10.453 1.177 1 85.12 110 GLY B O 1
ATOM 3135 N N . LEU B 1 111 ? 14.883 10.047 1.126 1 90.31 111 LEU B N 1
ATOM 3136 C CA . LEU B 1 111 ? 14.57 11.094 2.088 1 90.31 111 LEU B CA 1
ATOM 3137 C C . LEU B 1 111 ? 14.898 10.648 3.508 1 90.31 111 LEU B C 1
ATOM 3139 O O . LEU B 1 111 ? 14.391 9.633 3.98 1 90.31 111 LEU B O 1
ATOM 3143 N N . THR B 1 112 ? 15.797 11.297 4.109 1 86.69 112 THR B N 1
ATOM 3144 C CA . THR B 1 112 ? 16.234 10.992 5.469 1 86.69 112 THR B CA 1
ATOM 3145 C C . THR B 1 112 ? 16.234 12.258 6.328 1 86.69 112 THR B C 1
ATOM 3147 O O . THR B 1 112 ? 15.953 13.352 5.84 1 86.69 112 THR B O 1
ATOM 3150 N N . GLY B 1 113 ? 16.438 12.055 7.613 1 85.38 113 GLY B N 1
ATOM 3151 C CA . GLY B 1 113 ? 16.594 13.211 8.484 1 85.38 113 GLY B CA 1
ATOM 3152 C C . GLY B 1 113 ? 17.688 14.156 8.023 1 85.38 113 GLY B C 1
ATOM 3153 O O . GLY B 1 113 ? 17.531 15.383 8.125 1 85.38 113 GLY B O 1
ATOM 3154 N N . ALA B 1 114 ? 18.688 13.625 7.441 1 86.19 114 ALA B N 1
ATOM 3155 C CA . ALA B 1 114 ? 19.844 14.406 6.98 1 86.19 114 ALA B CA 1
ATOM 3156 C C . ALA B 1 114 ? 19.594 14.953 5.578 1 86.19 114 ALA B C 1
ATOM 3158 O O . ALA B 1 114 ? 20.234 15.922 5.168 1 86.19 114 ALA B O 1
ATOM 3159 N N . SER B 1 115 ? 18.719 14.312 4.859 1 91.31 115 SER B N 1
ATOM 3160 C CA . SER B 1 115 ? 18.359 14.734 3.508 1 91.31 115 SER B CA 1
ATOM 3161 C C . SER B 1 115 ? 16.844 14.773 3.33 1 91.31 115 SER B C 1
ATOM 3163 O O . SER B 1 115 ? 16.266 13.906 2.67 1 91.31 115 SER B O 1
ATOM 3165 N N . PRO B 1 116 ? 16.281 15.82 3.807 1 95.12 116 PRO B N 1
ATOM 3166 C CA . PRO B 1 116 ? 14.812 15.844 3.855 1 95.12 116 PRO B CA 1
ATOM 3167 C C . PRO B 1 116 ? 14.188 16.359 2.566 1 95.12 116 PRO B C 1
ATOM 3169 O O . PRO B 1 116 ? 12.961 16.531 2.488 1 95.12 116 PRO B O 1
ATOM 3172 N N . VAL B 1 117 ? 15.023 16.688 1.546 1 95.25 117 VAL B N 1
ATOM 3173 C CA . VAL B 1 117 ? 14.508 17.312 0.333 1 95.25 117 VAL B CA 1
ATOM 3174 C C . VAL B 1 117 ? 14.867 16.453 -0.882 1 95.25 117 VAL B C 1
ATOM 3176 O O . VAL B 1 117 ? 15.984 15.945 -0.979 1 95.25 117 VAL B O 1
ATOM 3179 N N . ALA B 1 118 ? 13.836 16.266 -1.721 1 92.88 118 ALA B N 1
ATOM 3180 C CA . ALA B 1 118 ? 14.039 15.57 -2.99 1 92.88 118 ALA B CA 1
ATOM 3181 C C . ALA B 1 118 ? 13.617 16.438 -4.168 1 92.88 118 ALA B C 1
ATOM 3183 O O . ALA B 1 118 ? 12.719 17.281 -4.039 1 92.88 118 ALA B O 1
ATOM 3184 N N . HIS B 1 119 ? 14.344 16.312 -5.23 1 88.31 119 HIS B N 1
ATOM 3185 C CA . HIS B 1 119 ? 13.984 16.984 -6.473 1 88.31 119 HIS B CA 1
ATOM 3186 C C . HIS B 1 119 ? 13.734 15.992 -7.594 1 88.31 119 HIS B C 1
ATOM 3188 O O . HIS B 1 119 ? 14.656 15.297 -8.039 1 88.31 119 HIS B O 1
ATOM 3194 N N . ALA B 1 120 ? 12.516 15.867 -7.906 1 79.44 120 ALA B N 1
ATOM 3195 C CA . ALA B 1 120 ? 12.156 14.938 -8.969 1 79.44 120 ALA B CA 1
ATOM 3196 C C . ALA B 1 120 ? 11.742 15.688 -10.234 1 79.44 120 ALA B C 1
ATOM 3198 O O . ALA B 1 120 ? 10.586 15.602 -10.664 1 79.44 120 ALA B O 1
ATOM 3199 N N . ARG B 1 121 ? 12.57 16.266 -10.93 1 77.75 121 ARG B N 1
ATOM 3200 C CA . ARG B 1 121 ? 12.258 17.109 -12.07 1 77.75 121 ARG B CA 1
ATOM 3201 C C . ARG B 1 121 ? 11.43 16.359 -13.102 1 77.75 121 ARG B C 1
ATOM 3203 O O . ARG B 1 121 ? 10.289 16.734 -13.391 1 77.75 121 ARG B O 1
ATOM 3210 N N . GLU B 1 122 ? 11.898 15.195 -13.586 1 77.81 122 GLU B N 1
ATOM 3211 C CA . GLU B 1 122 ? 11.219 14.453 -14.648 1 77.81 122 GLU B CA 1
ATOM 3212 C C . GLU B 1 122 ? 9.93 13.812 -14.141 1 77.81 122 GLU B C 1
ATOM 3214 O O . GLU B 1 122 ? 8.945 13.727 -14.875 1 77.81 122 GLU B O 1
ATOM 3219 N N . ALA B 1 123 ? 9.984 13.523 -12.859 1 85.06 123 ALA B N 1
ATOM 3220 C CA . ALA B 1 123 ? 8.852 12.789 -12.305 1 85.06 123 ALA B CA 1
ATOM 3221 C C . ALA B 1 123 ? 7.883 13.727 -11.594 1 85.06 123 ALA B C 1
ATOM 3223 O O . ALA B 1 123 ? 6.867 13.289 -11.047 1 85.06 123 ALA B O 1
ATOM 3224 N N . SER B 1 124 ? 8.062 15.016 -11.68 1 88.81 124 SER B N 1
ATOM 3225 C CA . SER B 1 124 ? 7.328 15.992 -10.891 1 88.81 124 SER B CA 1
ATOM 3226 C C . SER B 1 124 ? 5.844 15.992 -11.242 1 88.81 124 SER B C 1
ATOM 3228 O O . SER B 1 124 ? 4.988 16.078 -10.359 1 88.81 124 SER B O 1
ATOM 3230 N N . ARG B 1 125 ? 5.574 15.867 -12.484 1 91.81 125 ARG B N 1
ATOM 3231 C CA . ARG B 1 125 ? 4.176 15.867 -12.898 1 91.81 125 ARG B CA 1
ATOM 3232 C C . ARG B 1 125 ? 3.439 14.656 -12.344 1 91.81 125 ARG B C 1
ATOM 3234 O O . ARG B 1 125 ? 2.316 14.773 -11.852 1 91.81 125 ARG B O 1
ATOM 3241 N N . ARG B 1 126 ? 4.078 13.508 -12.469 1 93.94 126 ARG B N 1
ATOM 3242 C CA . ARG B 1 126 ? 3.477 12.281 -11.961 1 93.94 126 ARG B CA 1
ATOM 3243 C C . ARG B 1 126 ? 3.275 12.359 -10.445 1 93.94 126 ARG B C 1
ATOM 3245 O O . ARG B 1 126 ? 2.238 11.938 -9.93 1 93.94 126 ARG B O 1
ATOM 3252 N N . ILE B 1 127 ? 4.262 12.867 -9.797 1 95.81 127 ILE B N 1
ATOM 3253 C CA . ILE B 1 127 ? 4.188 13.039 -8.352 1 95.81 127 ILE B CA 1
ATOM 3254 C C . ILE B 1 127 ? 3.025 13.961 -7.996 1 95.81 127 ILE B C 1
ATOM 3256 O O . ILE B 1 127 ? 2.219 13.648 -7.117 1 95.81 127 ILE B O 1
ATOM 3260 N N . ALA B 1 128 ? 2.908 15.039 -8.695 1 96.12 128 ALA B N 1
ATOM 3261 C CA . ALA B 1 128 ? 1.82 15.984 -8.469 1 96.12 128 ALA B CA 1
ATOM 3262 C C . ALA B 1 128 ? 0.461 15.32 -8.656 1 96.12 128 ALA B C 1
ATOM 3264 O O . ALA B 1 128 ? -0.475 15.578 -7.895 1 96.12 128 ALA B O 1
ATOM 3265 N N . VAL B 1 129 ? 0.359 14.492 -9.609 1 96.88 129 VAL B N 1
ATOM 3266 C CA . VAL B 1 129 ? -0.887 13.797 -9.898 1 96.88 129 VAL B CA 1
ATOM 3267 C C . VAL B 1 129 ? -1.222 12.836 -8.766 1 96.88 129 VAL B C 1
ATOM 3269 O O . VAL B 1 129 ? -2.387 12.695 -8.383 1 96.88 129 VAL B O 1
ATOM 3272 N N . LEU B 1 130 ? -0.257 12.172 -8.234 1 97.75 130 LEU B N 1
ATOM 3273 C CA . LEU B 1 130 ? -0.481 11.227 -7.148 1 97.75 130 LEU B CA 1
ATOM 3274 C C . LEU B 1 130 ? -0.963 11.945 -5.895 1 97.75 130 LEU B C 1
ATOM 3276 O O . LEU B 1 130 ? -1.877 11.477 -5.215 1 97.75 130 LEU B O 1
ATOM 3280 N N . PHE B 1 131 ? -0.419 13.125 -5.609 1 97 131 PHE B N 1
ATOM 3281 C CA . PHE B 1 131 ? -0.941 13.961 -4.535 1 97 131 PHE B CA 1
ATOM 3282 C C . PHE B 1 131 ? -2.414 14.273 -4.766 1 97 131 PHE B C 1
ATOM 3284 O O . PHE B 1 131 ? -3.232 14.148 -3.852 1 97 131 PHE B O 1
ATOM 3291 N N . ARG B 1 132 ? -2.713 14.68 -5.895 1 96.38 132 ARG B N 1
ATOM 3292 C CA . ARG B 1 132 ? -4.082 15.055 -6.238 1 96.38 132 ARG B CA 1
ATOM 3293 C C . ARG B 1 132 ? -5.016 13.859 -6.137 1 96.38 132 ARG B C 1
ATOM 3295 O O . ARG B 1 132 ? -6.176 14 -5.742 1 96.38 132 ARG B O 1
ATOM 3302 N N . SER B 1 133 ? -4.555 12.734 -6.52 1 97.44 133 SER B N 1
ATOM 3303 C CA . SER B 1 133 ? -5.363 11.516 -6.469 1 97.44 133 SER B CA 1
ATOM 3304 C C . SER B 1 133 ? -5.766 11.18 -5.035 1 97.44 133 SER B C 1
ATOM 3306 O O . SER B 1 133 ? -6.891 10.742 -4.793 1 97.44 133 SER B O 1
ATOM 3308 N N . ILE B 1 134 ? -4.859 11.391 -4.117 1 96.5 134 ILE B N 1
ATOM 3309 C CA . ILE B 1 134 ? -5.168 11.141 -2.713 1 96.5 134 ILE B CA 1
ATOM 3310 C C . ILE B 1 134 ? -6.238 12.125 -2.238 1 96.5 134 ILE B C 1
ATOM 3312 O O . ILE B 1 134 ? -7.199 11.734 -1.574 1 96.5 134 ILE B O 1
ATOM 3316 N N . GLU B 1 135 ? -6.039 13.359 -2.602 1 92.62 135 GLU B N 1
ATOM 3317 C CA . GLU B 1 135 ? -7.039 14.367 -2.248 1 92.62 135 GLU B CA 1
ATOM 3318 C C . GLU B 1 135 ? -8.406 14.008 -2.809 1 92.62 135 GLU B C 1
ATOM 3320 O O . GLU B 1 135 ? -9.414 14.07 -2.098 1 92.62 135 GLU B O 1
ATOM 3325 N N . ARG B 1 136 ? -8.484 13.664 -4.039 1 93.06 136 ARG B N 1
ATOM 3326 C CA . ARG B 1 136 ? -9.734 13.312 -4.695 1 93.06 136 ARG B CA 1
ATOM 3327 C C . ARG B 1 136 ? -10.375 12.086 -4.039 1 93.06 136 ARG B C 1
ATOM 3329 O O . ARG B 1 136 ? -11.602 12.016 -3.906 1 93.06 136 ARG B O 1
ATOM 3336 N N . THR B 1 137 ? -9.539 11.148 -3.672 1 93.06 137 THR B N 1
ATOM 3337 C CA . THR B 1 137 ? -10.008 9.953 -2.984 1 93.06 137 THR B CA 1
ATOM 3338 C C . THR B 1 137 ? -10.781 10.32 -1.718 1 93.06 137 THR B C 1
ATOM 3340 O O . THR B 1 137 ? -11.867 9.805 -1.474 1 93.06 137 THR B O 1
ATOM 3343 N N . PHE B 1 138 ? -10.234 11.211 -0.97 1 87.56 138 PHE B N 1
ATOM 3344 C CA . PHE B 1 138 ? -10.859 11.586 0.294 1 87.56 138 PHE B CA 1
ATOM 3345 C C . PHE B 1 138 ? -12.102 12.43 0.053 1 87.56 138 PHE B C 1
ATOM 3347 O O . PHE B 1 138 ? -13.07 12.352 0.812 1 87.56 138 PHE B O 1
ATOM 3354 N N . ARG B 1 139 ? -12.086 13.234 -0.974 1 84.94 139 ARG B N 1
ATOM 3355 C CA . ARG B 1 139 ? -13.266 14.016 -1.305 1 84.94 139 ARG B CA 1
ATOM 3356 C C . ARG B 1 139 ? -14.43 13.117 -1.716 1 84.94 139 ARG B C 1
ATOM 3358 O O . ARG B 1 139 ? -15.578 13.391 -1.377 1 84.94 139 ARG B O 1
ATOM 3365 N N . SER B 1 140 ? -14.094 12.078 -2.416 1 84.19 140 SER B N 1
ATOM 3366 C CA . SER B 1 140 ? -15.125 11.156 -2.877 1 84.19 140 SER B CA 1
ATOM 3367 C C . SER B 1 140 ? -15.617 10.266 -1.739 1 84.19 140 SER B C 1
ATOM 3369 O O . SER B 1 140 ? -16.75 9.789 -1.766 1 84.19 140 SER B O 1
ATOM 3371 N N . GLY B 1 141 ? -14.727 10.039 -0.833 1 82.25 141 GLY B N 1
ATOM 3372 C CA . GLY B 1 141 ? -15.094 9.227 0.317 1 82.25 141 GLY B CA 1
ATOM 3373 C C . GLY B 1 141 ? -15.195 7.746 -0.007 1 82.25 141 GLY B C 1
ATOM 3374 O O . GLY B 1 141 ? -14.477 7.246 -0.874 1 82.25 141 GLY B O 1
ATOM 3375 N N . GLY B 1 142 ? -16.016 7.012 0.916 1 82.62 142 GLY B N 1
ATOM 3376 C CA . GLY B 1 142 ? -16.219 5.582 0.723 1 82.62 142 GLY B CA 1
ATOM 3377 C C . GLY B 1 142 ? -15.422 4.734 1.697 1 82.62 142 GLY B C 1
ATOM 3378 O O . GLY B 1 142 ? -14.461 5.211 2.307 1 82.62 142 GLY B O 1
ATOM 3379 N N . GLY B 1 143 ? -15.82 3.5 1.766 1 84 143 GLY B N 1
ATOM 3380 C CA . GLY B 1 143 ? -15.25 2.584 2.74 1 84 143 GLY B CA 1
ATOM 3381 C C . GLY B 1 143 ? -13.859 2.115 2.373 1 84 143 GLY B C 1
ATOM 3382 O O . GLY B 1 143 ? -13.148 1.558 3.211 1 84 143 GLY B O 1
ATOM 3383 N N . VAL B 1 144 ? -13.445 2.439 1.115 1 90.75 144 VAL B N 1
ATOM 3384 C CA . VAL B 1 144 ? -12.148 1.93 0.686 1 90.75 144 VAL B CA 1
ATOM 3385 C C . VAL B 1 144 ? -11.188 3.094 0.467 1 90.75 144 VAL B C 1
ATOM 3387 O O . VAL B 1 144 ? -10.094 2.91 -0.085 1 90.75 144 VAL B O 1
ATOM 3390 N N . ALA B 1 145 ? -11.555 4.301 0.888 1 90.38 145 ALA B N 1
ATOM 3391 C CA . ALA B 1 145 ? -10.75 5.492 0.647 1 90.38 145 ALA B CA 1
ATOM 3392 C C . ALA B 1 145 ? -9.375 5.359 1.287 1 90.38 145 ALA B C 1
ATOM 3394 O O . ALA B 1 145 ? -8.367 5.789 0.711 1 90.38 145 ALA B O 1
ATOM 3395 N N . HIS B 1 146 ? -9.344 4.77 2.439 1 91 146 HIS B N 1
ATOM 3396 C CA . HIS B 1 146 ? -8.078 4.613 3.145 1 91 146 HIS B CA 1
ATOM 3397 C C . HIS B 1 146 ? -7.129 3.703 2.373 1 91 146 HIS B C 1
ATOM 3399 O O . HIS B 1 146 ? -5.926 3.967 2.307 1 91 146 HIS B O 1
ATOM 3405 N N . LEU B 1 147 ? -7.676 2.697 1.804 1 92.44 147 LEU B N 1
ATOM 3406 C CA . LEU B 1 147 ? -6.879 1.747 1.034 1 92.44 147 LEU B CA 1
ATOM 3407 C C . LEU B 1 147 ? -6.352 2.391 -0.244 1 92.44 147 LEU B C 1
ATOM 3409 O O . LEU B 1 147 ? -5.18 2.23 -0.585 1 92.44 147 LEU B O 1
ATOM 3413 N N . ARG B 1 148 ? -7.176 3.141 -0.922 1 94.69 148 ARG B N 1
ATOM 3414 C CA . ARG B 1 148 ? -6.766 3.865 -2.121 1 94.69 148 ARG B CA 1
ATOM 3415 C C . ARG B 1 148 ? -5.652 4.855 -1.806 1 94.69 148 ARG B C 1
ATOM 3417 O O . ARG B 1 148 ? -4.648 4.918 -2.52 1 94.69 148 ARG B O 1
ATOM 3424 N N . ALA B 1 149 ? -5.863 5.543 -0.754 1 95.38 149 ALA B N 1
ATOM 3425 C CA . ALA B 1 149 ? -4.895 6.57 -0.378 1 95.38 149 ALA B CA 1
ATOM 3426 C C . ALA B 1 149 ? -3.541 5.949 -0.044 1 95.38 149 ALA B C 1
ATOM 3428 O O . ALA B 1 149 ? -2.496 6.469 -0.451 1 95.38 149 ALA B O 1
ATOM 3429 N N . ALA B 1 150 ? -3.561 4.879 0.663 1 94.62 150 ALA B N 1
ATOM 3430 C CA . ALA B 1 150 ? -2.322 4.176 0.992 1 94.62 150 ALA B CA 1
ATOM 3431 C C . ALA B 1 150 ? -1.626 3.674 -0.27 1 94.62 150 ALA B C 1
ATOM 3433 O O . ALA B 1 150 ? -0.398 3.727 -0.372 1 94.62 150 ALA B O 1
ATOM 3434 N N . GLY B 1 151 ? -2.396 3.145 -1.196 1 96.31 151 GLY B N 1
ATOM 3435 C CA . GLY B 1 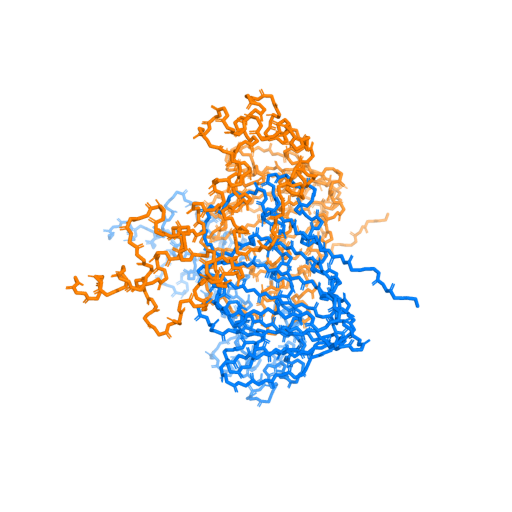151 ? -1.841 2.736 -2.477 1 96.31 151 GLY B CA 1
ATOM 3436 C C . GLY B 1 151 ? -1.167 3.871 -3.225 1 96.31 151 GLY B C 1
ATOM 3437 O O . GLY B 1 151 ? -0.034 3.73 -3.688 1 96.31 151 GLY B O 1
ATOM 3438 N N . TYR B 1 152 ? -1.834 4.988 -3.33 1 97.75 152 TYR B N 1
ATOM 3439 C CA . TYR B 1 152 ? -1.268 6.145 -4.012 1 97.75 152 TYR B CA 1
ATOM 3440 C C . TYR B 1 152 ? -0.016 6.641 -3.295 1 97.75 152 TYR B C 1
ATOM 3442 O O . TYR B 1 152 ? 0.935 7.094 -3.936 1 97.75 152 TYR B O 1
ATOM 3450 N N . LEU B 1 153 ? -0.064 6.605 -1.984 1 97.31 153 LEU B N 1
ATOM 3451 C CA . LEU B 1 153 ? 1.118 7.016 -1.236 1 97.31 153 LEU B CA 1
ATOM 3452 C C . LEU B 1 153 ? 2.311 6.125 -1.573 1 97.31 153 LEU B C 1
ATOM 3454 O O . LEU B 1 153 ? 3.42 6.621 -1.782 1 97.31 153 LEU B O 1
ATOM 3458 N N . GLN B 1 154 ? 2.125 4.859 -1.65 1 95.94 154 GLN B N 1
ATOM 3459 C CA . GLN B 1 154 ? 3.223 3.955 -1.985 1 95.94 154 GLN B CA 1
ATOM 3460 C C . GLN B 1 154 ? 3.74 4.219 -3.396 1 95.94 154 GLN B C 1
ATOM 3462 O O . GLN B 1 154 ? 4.945 4.168 -3.641 1 95.94 154 GLN B O 1
ATOM 3467 N N . LEU B 1 155 ? 2.828 4.434 -4.305 1 97.12 155 LEU B N 1
ATOM 3468 C CA . LEU B 1 155 ? 3.238 4.789 -5.66 1 97.12 155 LEU B CA 1
ATOM 3469 C C . LEU B 1 155 ? 4.047 6.082 -5.66 1 97.12 155 LEU B C 1
ATOM 3471 O O . LEU B 1 155 ? 5.035 6.199 -6.387 1 97.12 155 LEU B O 1
ATOM 3475 N N . LEU B 1 156 ? 3.619 7.004 -4.852 1 96.69 156 LEU B N 1
ATOM 3476 C CA . LEU B 1 156 ? 4.32 8.273 -4.711 1 96.69 156 LEU B CA 1
ATOM 3477 C C . LEU B 1 156 ? 5.738 8.055 -4.195 1 96.69 156 LEU B C 1
ATOM 3479 O O . LEU B 1 156 ? 6.695 8.602 -4.754 1 96.69 156 LEU B O 1
ATOM 3483 N N . LEU B 1 157 ? 5.879 7.27 -3.184 1 95.25 157 LEU B N 1
ATOM 3484 C CA . LEU B 1 157 ? 7.188 6.969 -2.613 1 95.25 157 LEU B CA 1
ATOM 3485 C C . LEU B 1 157 ? 8.078 6.258 -3.629 1 95.25 157 LEU B C 1
ATOM 3487 O O . LEU B 1 157 ? 9.281 6.516 -3.701 1 95.25 157 LEU B O 1
ATOM 3491 N N . ALA B 1 158 ? 7.469 5.371 -4.395 1 93.88 158 ALA B N 1
ATOM 3492 C CA . ALA B 1 158 ? 8.219 4.68 -5.441 1 93.88 158 ALA B CA 1
ATOM 3493 C C . ALA B 1 158 ? 8.75 5.664 -6.477 1 93.88 158 ALA B C 1
ATOM 3495 O O . ALA B 1 158 ? 9.891 5.539 -6.934 1 93.88 158 ALA B O 1
ATOM 3496 N N . GLU B 1 159 ? 7.934 6.621 -6.871 1 94.5 159 GLU B N 1
ATOM 3497 C CA . GLU B 1 159 ? 8.352 7.629 -7.848 1 94.5 159 GLU B CA 1
ATOM 3498 C C . GLU B 1 159 ? 9.516 8.461 -7.316 1 94.5 159 GLU B C 1
ATOM 3500 O O . GLU B 1 159 ? 10.453 8.758 -8.055 1 94.5 159 GLU B O 1
ATOM 3505 N N . LEU B 1 160 ? 9.445 8.836 -6.066 1 93.94 160 LEU B N 1
ATOM 3506 C CA . LEU B 1 160 ? 10.523 9.602 -5.449 1 93.94 160 LEU B CA 1
ATOM 3507 C C . LEU B 1 160 ? 11.812 8.789 -5.398 1 93.94 160 LEU B C 1
ATOM 3509 O O . LEU B 1 160 ? 12.898 9.312 -5.676 1 93.94 160 LEU B O 1
ATOM 3513 N N . GLY B 1 161 ? 11.625 7.543 -5.012 1 91.06 161 GLY B N 1
ATOM 3514 C CA . GLY B 1 161 ? 12.789 6.668 -4.961 1 91.06 161 GLY B CA 1
ATOM 3515 C C . GLY B 1 161 ? 13.438 6.453 -6.316 1 91.06 161 GLY B C 1
ATOM 3516 O O . GLY B 1 161 ? 14.656 6.363 -6.418 1 91.06 161 GLY B O 1
ATOM 3517 N N . ALA B 1 162 ? 12.625 6.297 -7.316 1 88.94 162 ALA B N 1
ATOM 3518 C CA . ALA B 1 162 ? 13.125 6.09 -8.672 1 88.94 162 ALA B CA 1
ATOM 3519 C C . ALA B 1 162 ? 13.875 7.324 -9.172 1 88.94 162 ALA B C 1
ATOM 3521 O O . ALA B 1 162 ? 14.828 7.211 -9.945 1 88.94 162 ALA B O 1
ATOM 3522 N N . ALA B 1 163 ? 13.43 8.469 -8.789 1 84.06 163 ALA B N 1
ATOM 3523 C CA . ALA B 1 163 ? 14.047 9.727 -9.203 1 84.06 163 ALA B CA 1
ATOM 3524 C C . ALA B 1 163 ? 15.414 9.914 -8.547 1 84.06 163 ALA B C 1
ATOM 3526 O O . ALA B 1 163 ? 16.312 10.531 -9.117 1 84.06 163 ALA B O 1
ATOM 3527 N N . ASP B 1 164 ? 15.398 9.523 -7.234 1 72.69 164 ASP B N 1
ATOM 3528 C CA . ASP B 1 164 ? 16.656 9.625 -6.508 1 72.69 164 ASP B CA 1
ATOM 3529 C C . ASP B 1 164 ? 17.703 8.656 -7.07 1 72.69 164 ASP B C 1
ATOM 3531 O O . ASP B 1 164 ? 18.891 8.961 -7.094 1 72.69 164 ASP B O 1
ATOM 3535 N N . GLY B 1 165 ? 17.281 7.426 -7.188 1 60.75 165 GLY B N 1
ATOM 3536 C CA . GLY B 1 165 ? 18.172 6.359 -7.637 1 60.75 165 GLY B CA 1
ATOM 3537 C C . GLY B 1 165 ? 18.547 6.477 -9.102 1 60.75 165 GLY B C 1
ATOM 3538 O O . GLY B 1 165 ? 19.375 5.711 -9.602 1 60.75 165 GLY B O 1
ATOM 3539 N N . GLU B 1 166 ? 17.594 7.012 -9.898 1 52.22 166 GLU B N 1
ATOM 3540 C CA . GLU B 1 166 ? 18.125 7.176 -11.242 1 52.22 166 GLU B CA 1
ATOM 3541 C C . GLU B 1 166 ? 19.578 7.637 -11.211 1 52.22 166 GLU B C 1
ATOM 3543 O O . GLU B 1 166 ? 20.328 7.422 -12.164 1 52.22 166 GLU B O 1
ATOM 3548 N N . GLY B 1 167 ? 20.094 8.422 -10.219 1 41.88 167 GLY B N 1
ATOM 3549 C CA . GLY B 1 167 ? 21.547 8.289 -10.164 1 41.88 167 GLY B CA 1
ATOM 3550 C C . GLY B 1 167 ? 22 6.902 -9.766 1 41.88 167 GLY B C 1
ATOM 3551 O O . GLY B 1 167 ? 23.203 6.613 -9.758 1 41.88 167 GLY B O 1
ATOM 3552 N N . GLY B 1 168 ? 21.422 6.336 -8.773 1 37.75 168 GLY B N 1
ATOM 3553 C CA . GLY B 1 168 ? 21.875 5.02 -8.352 1 37.75 168 GLY B CA 1
ATOM 3554 C C . GLY B 1 168 ? 21.406 3.91 -9.273 1 37.75 168 GLY B C 1
ATOM 3555 O O . GLY B 1 168 ? 20.219 3.656 -9.406 1 37.75 168 GLY B O 1
ATOM 3556 N N . ARG B 1 169 ? 22.141 3.703 -10.195 1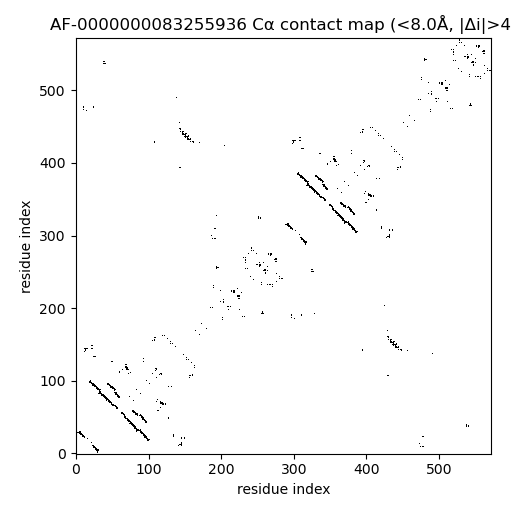 36.22 169 ARG B N 1
ATOM 3557 C CA . ARG B 1 169 ? 22.125 2.619 -11.172 1 36.22 169 ARG B CA 1
ATOM 3558 C C . ARG B 1 169 ? 21.531 1.351 -10.57 1 36.22 169 ARG B C 1
ATOM 3560 O O . ARG B 1 169 ? 21.656 1.1 -9.375 1 36.22 169 ARG B O 1
ATOM 3567 N N . ALA B 1 170 ? 20.5 0.809 -11.078 1 39.28 170 ALA B N 1
ATOM 3568 C CA . ALA B 1 170 ? 20.281 -0.606 -10.797 1 39.28 170 ALA B CA 1
ATOM 3569 C C . ALA B 1 170 ? 21.5 -1.23 -10.125 1 39.28 170 ALA B C 1
ATOM 3571 O O . ALA B 1 170 ? 22.641 -0.799 -10.352 1 39.28 170 ALA B O 1
ATOM 3572 N N . PRO B 1 171 ? 21.469 -1.821 -8.844 1 37.34 171 PRO B N 1
ATOM 3573 C CA . PRO B 1 171 ? 22.812 -2.346 -8.57 1 37.34 171 PRO B CA 1
ATOM 3574 C C . PRO B 1 171 ? 23.703 -2.361 -9.812 1 37.34 171 PRO B C 1
ATOM 3576 O O . PRO B 1 171 ? 23.219 -2.652 -10.914 1 37.34 171 PRO B O 1
ATOM 3579 N N . ASP B 1 172 ? 24.656 -1.527 -9.781 1 34.84 172 ASP B N 1
ATOM 3580 C CA . ASP B 1 172 ? 25.75 -1.643 -10.75 1 34.84 172 ASP B CA 1
ATOM 3581 C C . ASP B 1 172 ? 25.844 -3.064 -11.297 1 34.84 172 ASP B C 1
ATOM 3583 O O . ASP B 1 172 ? 26.047 -4.016 -10.539 1 34.84 172 ASP B O 1
ATOM 3587 N N . ARG B 1 173 ? 25.188 -3.322 -12.32 1 37.19 173 ARG B N 1
ATOM 3588 C CA . ARG B 1 173 ? 25.625 -4.449 -13.133 1 37.19 173 ARG B CA 1
ATOM 3589 C C . ARG B 1 173 ? 27.094 -4.762 -12.898 1 37.19 173 ARG B C 1
ATOM 3591 O O . ARG B 1 173 ? 27.656 -5.656 -13.539 1 37.19 173 ARG B O 1
ATOM 3598 N N . GLN B 1 174 ? 27.766 -3.746 -12.273 1 36.66 174 GLN B N 1
ATOM 3599 C CA . GLN B 1 174 ? 29.203 -3.943 -12.227 1 36.66 174 GLN B CA 1
ATOM 3600 C C . GLN B 1 174 ? 29.594 -4.914 -11.109 1 36.66 174 GLN B C 1
ATOM 3602 O O . GLN B 1 174 ? 30.75 -5.332 -11.023 1 36.66 174 GLN B O 1
ATOM 3607 N N . GLY B 1 175 ? 29.172 -4.738 -9.828 1 40.78 175 GLY B N 1
ATOM 3608 C CA . GLY B 1 175 ? 29.797 -5.816 -9.078 1 40.78 175 GLY B CA 1
ATOM 3609 C C . GLY B 1 175 ? 29.531 -7.188 -9.672 1 40.78 175 GLY B C 1
ATOM 3610 O O . GLY B 1 175 ? 28.719 -7.328 -10.594 1 40.78 175 GLY B O 1
ATOM 3611 N N . GLY B 1 176 ? 30.266 -8.367 -9.367 1 48.62 176 GLY B N 1
ATOM 3612 C CA . GLY B 1 176 ? 30.359 -9.5 -10.273 1 48.62 176 GLY B CA 1
ATOM 3613 C C . GLY B 1 176 ? 29.016 -9.961 -10.789 1 48.62 176 GLY B C 1
ATOM 3614 O O . GLY B 1 176 ? 28.156 -10.383 -10.016 1 48.62 176 GLY B O 1
ATOM 3615 N N . ASP B 1 177 ? 28.391 -9.383 -11.992 1 61.03 177 ASP B N 1
ATOM 3616 C CA . ASP B 1 177 ? 27.297 -9.703 -12.906 1 61.03 177 ASP B CA 1
ATOM 3617 C C . ASP B 1 177 ? 26.75 -11.102 -12.633 1 61.03 177 ASP B C 1
ATOM 3619 O O . ASP B 1 177 ? 25.531 -11.305 -12.609 1 61.03 177 ASP B O 1
ATOM 3623 N N . GLY B 1 178 ? 27.672 -11.703 -12.062 1 75.94 178 GLY B N 1
ATOM 3624 C CA . GLY B 1 178 ? 27.344 -13.109 -11.922 1 75.94 178 GLY B CA 1
ATOM 3625 C C . GLY B 1 178 ? 26.562 -13.422 -10.656 1 75.94 178 GLY B C 1
ATOM 3626 O O . GLY B 1 178 ? 25.562 -14.141 -10.703 1 75.94 178 GLY B O 1
ATOM 3627 N N . GLU B 1 179 ? 26.953 -12.703 -9.484 1 82.12 179 GLU B N 1
ATOM 3628 C CA . GLU B 1 179 ? 26.297 -13 -8.211 1 82.12 179 GLU B CA 1
ATOM 3629 C C . GLU B 1 179 ? 24.875 -12.453 -8.188 1 82.12 179 GLU B C 1
ATOM 3631 O O . GLU B 1 179 ? 23.969 -13.109 -7.68 1 82.12 179 GLU B O 1
ATOM 3636 N N . ALA B 1 180 ? 24.766 -11.273 -8.664 1 81.19 180 ALA B N 1
ATOM 3637 C CA . ALA B 1 180 ? 23.438 -10.664 -8.727 1 81.19 180 ALA B CA 1
ATOM 3638 C C . ALA B 1 180 ? 22.5 -11.492 -9.609 1 81.19 180 ALA B C 1
ATOM 3640 O O . ALA B 1 180 ? 21.344 -11.695 -9.258 1 81.19 180 ALA B O 1
ATOM 3641 N N . LEU B 1 181 ? 23.094 -11.898 -10.617 1 84.56 181 LEU B N 1
ATOM 3642 C CA . LEU B 1 181 ? 22.312 -12.727 -11.523 1 84.56 181 LEU B CA 1
ATOM 3643 C C . LEU B 1 181 ? 21.875 -14.016 -10.844 1 84.56 181 LEU B C 1
ATOM 3645 O O . LEU B 1 181 ? 20.719 -14.422 -10.945 1 84.56 181 LEU B O 1
ATOM 3649 N N . ILE B 1 182 ? 22.75 -14.578 -10.125 1 89.81 182 ILE B N 1
ATOM 3650 C CA . ILE B 1 182 ? 22.453 -15.844 -9.469 1 89.81 182 ILE B CA 1
ATOM 3651 C C . ILE B 1 182 ? 21.375 -15.633 -8.406 1 89.81 182 ILE B C 1
ATOM 3653 O O . ILE B 1 182 ? 20.453 -16.453 -8.281 1 89.81 182 ILE B O 1
ATOM 3657 N N . SER B 1 183 ? 21.516 -14.578 -7.727 1 87 183 SER B N 1
ATOM 3658 C CA . SER B 1 183 ? 20.5 -14.258 -6.719 1 87 183 SER B CA 1
ATOM 3659 C C . SER B 1 183 ? 19.125 -14.086 -7.352 1 87 183 SER B C 1
ATOM 3661 O O . SER B 1 183 ? 18.125 -14.531 -6.793 1 87 183 SER B O 1
ATOM 3663 N N . GLN B 1 184 ? 19.109 -13.5 -8.438 1 84.06 184 GLN B N 1
ATOM 3664 C CA . GLN B 1 184 ? 17.859 -13.289 -9.156 1 84.06 184 GLN B CA 1
ATOM 3665 C C . GLN B 1 184 ? 17.266 -14.617 -9.625 1 84.06 184 GLN B C 1
ATOM 3667 O O . GLN B 1 184 ? 16.047 -14.82 -9.539 1 84.06 184 GLN B O 1
ATOM 3672 N N . VAL B 1 185 ? 18.109 -15.414 -10.078 1 88.81 185 VAL B N 1
ATOM 3673 C CA . VAL B 1 185 ? 17.656 -16.719 -10.562 1 88.81 185 VAL B CA 1
ATOM 3674 C C . VAL B 1 185 ? 17.094 -17.531 -9.398 1 88.81 185 VAL B C 1
ATOM 3676 O O . VAL B 1 185 ? 16.016 -18.109 -9.516 1 88.81 185 VAL B O 1
ATOM 3679 N N . ILE B 1 186 ? 17.797 -17.516 -8.32 1 90.12 186 ILE B N 1
ATOM 3680 C CA . ILE B 1 186 ? 17.359 -18.25 -7.141 1 90.12 186 ILE B CA 1
ATOM 3681 C C . ILE B 1 186 ? 16 -17.719 -6.676 1 90.12 186 ILE B C 1
ATOM 3683 O O . ILE B 1 186 ? 15.094 -18.5 -6.371 1 90.12 186 ILE B O 1
ATOM 3687 N N . ARG B 1 187 ? 15.891 -16.484 -6.684 1 86.25 187 ARG B N 1
ATOM 3688 C CA . ARG B 1 187 ? 14.625 -15.867 -6.285 1 86.25 187 ARG B CA 1
ATOM 3689 C C . ARG B 1 187 ? 13.5 -16.25 -7.234 1 86.25 187 ARG B C 1
ATOM 3691 O O . ARG B 1 187 ? 12.398 -16.594 -6.797 1 86.25 187 ARG B O 1
ATOM 3698 N N . TYR B 1 188 ? 13.859 -16.172 -8.445 1 86.62 188 TYR B N 1
ATOM 3699 C CA . TYR B 1 188 ? 12.891 -16.531 -9.469 1 86.62 188 TYR B CA 1
ATOM 3700 C C . TYR B 1 188 ? 12.391 -17.953 -9.273 1 86.62 188 TYR B C 1
ATOM 3702 O O . TYR B 1 188 ? 11.188 -18.203 -9.219 1 86.62 188 TYR B O 1
ATOM 3710 N N . LEU B 1 189 ? 13.219 -18.781 -9.117 1 90.69 189 LEU B N 1
ATOM 3711 C CA . LEU B 1 189 ? 12.875 -20.203 -9 1 90.69 189 LEU B CA 1
ATOM 3712 C C . LEU B 1 189 ? 12.172 -20.484 -7.672 1 90.69 189 LEU B C 1
ATOM 3714 O O . LEU B 1 189 ? 11.234 -21.281 -7.617 1 90.69 189 LEU B O 1
ATOM 3718 N N . SER B 1 190 ? 12.586 -19.781 -6.645 1 90.44 190 SER B N 1
ATOM 3719 C CA . SER B 1 190 ? 12.023 -20.016 -5.316 1 90.44 190 SER B CA 1
ATOM 3720 C C . SER B 1 190 ? 10.602 -19.484 -5.215 1 90.44 190 SER B C 1
ATOM 3722 O O . SER B 1 190 ? 9.781 -20.031 -4.477 1 90.44 190 SER B O 1
ATOM 3724 N N . THR B 1 191 ? 10.352 -18.484 -5.961 1 87.62 191 THR B N 1
ATOM 3725 C CA . THR B 1 191 ? 9.039 -17.859 -5.859 1 87.62 191 THR B CA 1
ATOM 3726 C C . THR B 1 191 ? 8.055 -18.484 -6.84 1 87.62 191 THR B C 1
ATOM 3728 O O . THR B 1 191 ? 6.844 -18.469 -6.613 1 87.62 191 THR B O 1
ATOM 3731 N N . GLN B 1 192 ? 8.555 -19.109 -7.867 1 88.5 192 GLN B N 1
ATOM 3732 C CA . GLN B 1 192 ? 7.684 -19.625 -8.922 1 88.5 192 GLN B CA 1
ATOM 3733 C C . GLN B 1 192 ? 7.805 -21.141 -9.062 1 88.5 192 GLN B C 1
ATOM 3735 O O . GLN B 1 192 ? 7.504 -21.688 -10.117 1 88.5 192 GLN B O 1
ATOM 3740 N N . TYR B 1 193 ? 8.273 -21.781 -8.047 1 90.38 193 TYR B N 1
ATOM 3741 C CA . TYR B 1 193 ? 8.602 -23.203 -8.148 1 90.38 193 TYR B CA 1
ATOM 3742 C C . TYR B 1 193 ? 7.375 -24.016 -8.531 1 90.38 193 TYR B C 1
ATOM 3744 O O . TYR B 1 193 ? 7.496 -25.078 -9.141 1 90.38 193 TYR B O 1
ATOM 3752 N N . ALA B 1 194 ? 6.176 -23.484 -8.172 1 90.94 194 ALA B N 1
ATOM 3753 C CA . ALA B 1 194 ? 4.965 -24.281 -8.398 1 90.94 194 ALA B CA 1
ATOM 3754 C C . ALA B 1 194 ? 4.371 -23.984 -9.773 1 90.94 194 ALA B C 1
ATOM 3756 O O . ALA B 1 194 ? 3.404 -24.641 -10.188 1 90.94 194 ALA B O 1
ATOM 3757 N N . GLU B 1 195 ? 4.953 -23.047 -10.469 1 87.38 195 GLU B N 1
ATOM 3758 C CA . GLU B 1 195 ? 4.484 -22.656 -11.789 1 87.38 195 GLU B CA 1
ATOM 3759 C C . GLU B 1 195 ? 5.234 -23.422 -12.883 1 87.38 195 GLU B C 1
ATOM 3761 O O . GLU B 1 195 ? 6.32 -23.953 -12.648 1 87.38 195 GLU B O 1
ATOM 3766 N N . PRO B 1 196 ? 4.59 -23.531 -14.016 1 82.88 196 PRO B N 1
ATOM 3767 C CA . PRO B 1 196 ? 5.285 -24.188 -15.125 1 82.88 196 PRO B CA 1
ATOM 3768 C C . PRO B 1 196 ? 6.316 -23.281 -15.789 1 82.88 196 PRO B C 1
ATOM 3770 O O . PRO B 1 196 ? 6.168 -22.922 -16.969 1 82.88 196 PRO B O 1
ATOM 3773 N N . VAL B 1 197 ? 7.406 -23.062 -15.164 1 79.94 197 VAL B N 1
ATOM 3774 C CA . VAL B 1 197 ? 8.414 -22.141 -15.68 1 79.94 197 VAL B CA 1
ATOM 3775 C C . VAL B 1 197 ? 9.539 -22.938 -16.344 1 79.94 197 VAL B C 1
ATOM 3777 O O . VAL B 1 197 ? 9.93 -24 -15.859 1 79.94 197 VAL B O 1
ATOM 3780 N N . SER B 1 198 ? 9.859 -22.438 -17.531 1 81.62 198 SER B N 1
ATOM 3781 C CA . SER B 1 198 ? 11.031 -23.016 -18.188 1 81.62 198 SER B CA 1
ATOM 3782 C C . SER B 1 198 ? 12.266 -22.141 -17.969 1 81.62 198 SER B C 1
ATOM 3784 O O . SER B 1 198 ? 12.148 -20.938 -17.766 1 81.62 198 SER B O 1
ATOM 3786 N N . ILE B 1 199 ? 13.328 -22.844 -17.969 1 83.62 199 ILE B N 1
ATOM 3787 C CA . ILE B 1 199 ? 14.586 -22.125 -17.812 1 83.62 199 ILE B CA 1
ATOM 3788 C C . ILE B 1 199 ? 14.734 -21.109 -18.953 1 83.62 199 ILE B C 1
ATOM 3790 O O . ILE B 1 199 ? 15.281 -20.031 -18.75 1 83.62 199 ILE B O 1
ATOM 3794 N N . GLU B 1 200 ? 14.172 -21.516 -20.062 1 83.62 200 GLU B N 1
ATOM 3795 C CA . GLU B 1 200 ? 14.203 -20.609 -21.203 1 83.62 200 GLU B CA 1
ATOM 3796 C C . GLU B 1 200 ? 13.414 -19.328 -20.922 1 83.62 200 GLU B C 1
ATOM 3798 O O . GLU B 1 200 ? 13.891 -18.234 -21.203 1 83.62 200 GLU B O 1
ATOM 3803 N N . MET B 1 201 ? 12.328 -19.5 -20.422 1 81.62 201 MET B N 1
ATOM 3804 C CA . MET B 1 201 ? 11.477 -18.359 -20.094 1 81.62 201 MET B CA 1
ATOM 3805 C C . MET B 1 201 ? 12.148 -17.484 -19.031 1 81.62 201 MET B C 1
ATOM 3807 O O . MET B 1 201 ? 12.086 -16.25 -19.125 1 81.62 201 MET B O 1
ATOM 3811 N N . MET B 1 202 ? 12.695 -18.141 -18.109 1 84.38 202 MET B N 1
ATOM 3812 C CA . MET B 1 202 ? 13.398 -17.406 -17.047 1 84.38 202 MET B CA 1
ATOM 3813 C C . MET B 1 202 ? 14.555 -16.594 -17.625 1 84.38 202 MET B C 1
ATOM 3815 O O . MET B 1 202 ? 14.711 -15.414 -17.312 1 84.38 202 MET B O 1
ATOM 3819 N N . ALA B 1 203 ? 15.328 -17.266 -18.5 1 84.69 203 ALA B N 1
ATOM 3820 C CA . ALA B 1 203 ? 16.469 -16.578 -19.109 1 84.69 203 ALA B CA 1
ATOM 3821 C C . ALA B 1 203 ? 16 -15.375 -19.922 1 84.69 203 ALA B C 1
ATOM 3823 O O . ALA B 1 203 ? 16.594 -14.297 -19.844 1 84.69 203 ALA B O 1
ATOM 3824 N N . ASP B 1 204 ? 14.969 -15.586 -20.656 1 79.81 204 ASP B N 1
ATOM 3825 C CA . ASP B 1 204 ? 14.422 -14.516 -21.484 1 79.81 204 ASP B CA 1
ATOM 3826 C C . ASP B 1 204 ? 13.961 -13.336 -20.625 1 79.81 204 ASP B C 1
ATOM 3828 O O . ASP B 1 204 ? 14.227 -12.18 -20.969 1 79.81 204 ASP B O 1
ATOM 3832 N N . THR B 1 205 ? 13.328 -13.672 -19.625 1 75.69 205 THR B N 1
ATOM 3833 C CA . THR B 1 205 ? 12.797 -12.656 -18.734 1 75.69 205 THR B CA 1
ATOM 3834 C C . THR B 1 205 ? 13.93 -11.859 -18.094 1 75.69 205 THR B C 1
ATOM 3836 O O . THR B 1 205 ? 13.805 -10.648 -17.875 1 75.69 205 THR B O 1
ATOM 3839 N N . LEU B 1 206 ? 14.992 -12.508 -17.812 1 78.62 206 LEU B N 1
ATOM 3840 C CA . LEU B 1 206 ? 16.109 -11.867 -17.141 1 78.62 206 LEU B CA 1
ATOM 3841 C C . LEU B 1 206 ? 17.062 -11.234 -18.156 1 78.62 206 LEU B C 1
ATOM 3843 O O . LEU B 1 206 ? 17.969 -10.484 -17.766 1 78.62 206 LEU B O 1
ATOM 3847 N N . GLY B 1 207 ? 16.844 -11.562 -19.406 1 79.5 207 GLY B N 1
ATOM 3848 C CA . GLY B 1 207 ? 17.641 -10.961 -20.469 1 79.5 207 GLY B CA 1
ATOM 3849 C C . GLY B 1 207 ? 18.969 -11.656 -20.688 1 79.5 207 GLY B C 1
ATOM 3850 O O . GLY B 1 207 ? 19.953 -11.008 -21.016 1 79.5 207 GLY B O 1
ATOM 3851 N N . TYR B 1 208 ? 19.078 -12.875 -20.453 1 84.94 208 TYR B N 1
ATOM 3852 C CA . TYR B 1 208 ? 20.328 -13.617 -20.609 1 84.94 208 TYR B CA 1
ATOM 3853 C C . TYR B 1 208 ? 20.125 -14.82 -21.531 1 84.94 208 TYR B C 1
ATOM 3855 O O . TYR B 1 208 ? 19 -15.266 -21.75 1 84.94 208 TYR B O 1
ATOM 3863 N N . ASN B 1 209 ? 21.234 -15.203 -22 1 88.69 209 ASN B N 1
ATOM 3864 C CA . ASN B 1 209 ? 21.25 -16.453 -22.766 1 88.69 209 ASN B CA 1
ATOM 3865 C C . ASN B 1 209 ? 21.125 -17.672 -21.844 1 88.69 209 ASN B C 1
ATOM 3867 O O . ASN B 1 209 ? 21.766 -17.734 -20.797 1 88.69 209 ASN B O 1
ATOM 3871 N N . ARG B 1 210 ? 20.266 -18.609 -22.344 1 89.25 210 ARG B N 1
ATOM 3872 C CA . ARG B 1 210 ? 19.984 -19.781 -21.516 1 89.25 210 ARG B CA 1
ATOM 3873 C C . ARG B 1 210 ? 21.266 -20.547 -21.203 1 89.25 210 ARG B C 1
ATOM 3875 O O . ARG B 1 210 ? 21.484 -20.938 -20.047 1 89.25 210 ARG B O 1
ATOM 3882 N N . ALA B 1 211 ? 22.062 -20.672 -22.172 1 91.94 211 ALA B N 1
ATOM 3883 C CA . ALA B 1 211 ? 23.297 -21.422 -21.984 1 91.94 211 ALA B CA 1
ATOM 3884 C C . ALA B 1 211 ? 24.219 -20.719 -20.984 1 91.94 211 ALA B C 1
ATOM 3886 O O . ALA B 1 211 ? 24.797 -21.359 -20.109 1 91.94 211 ALA B O 1
ATOM 3887 N N . TYR B 1 212 ? 24.375 -19.531 -21.172 1 90.5 212 TYR B N 1
ATOM 3888 C CA . TYR B 1 212 ? 25.203 -18.734 -20.266 1 90.5 212 TYR B CA 1
ATOM 3889 C C . TYR B 1 212 ? 24.688 -18.797 -18.844 1 90.5 212 TYR B C 1
ATOM 3891 O O . TYR B 1 212 ? 25.453 -19.047 -17.906 1 90.5 212 TYR B O 1
ATOM 3899 N N . LEU B 1 213 ? 23.438 -18.594 -18.734 1 90.56 213 LEU B N 1
ATOM 3900 C CA . LEU B 1 213 ? 22.812 -18.594 -17.422 1 90.56 213 LEU B CA 1
ATOM 3901 C C . LEU B 1 213 ? 23 -19.938 -16.734 1 90.56 213 LEU B C 1
ATOM 3903 O O . LEU B 1 213 ? 23.344 -20 -15.547 1 90.56 213 LEU B O 1
ATOM 3907 N N . SER B 1 214 ? 22.797 -20.938 -17.453 1 93.19 214 SER B N 1
ATOM 3908 C CA . SER B 1 214 ? 22.922 -22.281 -16.906 1 93.19 214 SER B CA 1
ATOM 3909 C C . SER B 1 214 ? 24.344 -22.578 -16.469 1 93.19 214 SER B C 1
ATOM 3911 O O . SER B 1 214 ? 24.562 -23.156 -15.398 1 93.19 214 SER B O 1
ATOM 3913 N N . ARG B 1 215 ? 25.219 -22.156 -17.266 1 93.56 215 ARG B N 1
ATOM 3914 C CA . ARG B 1 215 ? 26.625 -22.375 -16.969 1 93.56 215 ARG B CA 1
ATOM 3915 C C . ARG B 1 215 ? 27.047 -21.609 -15.703 1 93.56 215 ARG B C 1
ATOM 3917 O O . ARG B 1 215 ? 27.672 -22.172 -14.812 1 93.56 215 ARG B O 1
ATOM 3924 N N . LEU B 1 216 ? 26.719 -20.438 -15.703 1 93.38 216 LEU B N 1
ATOM 3925 C CA . LEU B 1 216 ? 27.078 -19.594 -14.57 1 93.38 216 LEU B CA 1
ATOM 3926 C C . LEU B 1 216 ? 26.438 -20.094 -13.281 1 93.38 216 LEU B C 1
ATOM 3928 O O . LEU B 1 216 ? 27.078 -20.109 -12.227 1 93.38 216 LEU B O 1
ATOM 3932 N N . PHE B 1 217 ? 25.219 -20.406 -13.367 1 95.06 217 PHE B N 1
ATOM 3933 C CA . PHE B 1 217 ? 24.5 -20.922 -12.211 1 95.06 217 PHE B CA 1
ATOM 3934 C C . PHE B 1 217 ? 25.172 -22.172 -11.664 1 95.06 217 PHE B C 1
ATOM 3936 O O . PHE B 1 217 ? 25.375 -22.297 -10.453 1 95.06 217 PHE B O 1
ATOM 3943 N N . LYS B 1 218 ? 25.516 -23.062 -12.508 1 95.56 218 LYS B N 1
ATOM 3944 C CA . LYS B 1 218 ? 26.172 -24.312 -12.109 1 95.56 218 LYS B CA 1
ATOM 3945 C C . LYS B 1 218 ? 27.531 -24.031 -11.477 1 95.56 218 LYS B C 1
ATOM 3947 O O . LYS B 1 218 ? 27.906 -24.656 -10.484 1 95.56 218 LYS B O 1
ATOM 3952 N N . GLN B 1 219 ? 28.172 -23.125 -12.055 1 95 219 GLN B N 1
ATOM 3953 C CA . GLN B 1 219 ? 29.484 -22.75 -11.539 1 95 219 GLN B CA 1
ATOM 3954 C C . GLN B 1 219 ? 29.391 -22.234 -10.117 1 95 219 GLN B C 1
ATOM 3956 O O . GLN B 1 219 ? 30.234 -22.531 -9.273 1 95 219 GLN B O 1
ATOM 3961 N N . ARG B 1 220 ? 28.359 -21.562 -9.875 1 93.81 220 ARG B N 1
ATOM 3962 C CA . ARG B 1 220 ? 28.234 -20.859 -8.609 1 93.81 220 ARG B CA 1
ATOM 3963 C C . ARG B 1 220 ? 27.562 -21.734 -7.559 1 93.81 220 ARG B C 1
ATOM 3965 O O . ARG B 1 220 ? 27.844 -21.609 -6.363 1 93.81 220 ARG B O 1
ATOM 3972 N N . THR B 1 221 ? 26.625 -22.594 -7.934 1 93.81 221 THR B N 1
ATOM 3973 C CA . THR B 1 221 ? 25.812 -23.297 -6.957 1 93.81 221 THR B CA 1
ATOM 3974 C C . THR B 1 221 ? 26.156 -24.797 -6.949 1 93.81 221 THR B C 1
ATOM 3976 O O . THR B 1 221 ? 25.766 -25.516 -6.035 1 93.81 221 THR B O 1
ATOM 3979 N N . GLY B 1 222 ? 26.781 -25.234 -7.988 1 94.94 222 GLY B N 1
ATOM 3980 C CA . GLY B 1 222 ? 27.172 -26.641 -8.078 1 94.94 222 GLY B CA 1
ATOM 3981 C C . GLY B 1 222 ? 26.141 -27.5 -8.773 1 94.94 222 GLY B C 1
ATOM 3982 O O . GLY B 1 222 ? 26.359 -28.688 -8.992 1 94.94 222 GLY B O 1
ATOM 3983 N N . MET B 1 223 ? 25 -26.922 -9.141 1 94.38 223 MET B N 1
ATOM 3984 C CA . MET B 1 223 ? 23.969 -27.672 -9.852 1 94.38 223 MET B CA 1
ATOM 3985 C C . MET B 1 223 ? 23.297 -26.812 -10.914 1 94.38 223 MET B C 1
ATOM 3987 O O . MET B 1 223 ? 23.422 -25.578 -10.883 1 94.38 223 MET B O 1
ATOM 3991 N N . THR B 1 224 ? 22.656 -27.438 -11.875 1 94.56 224 THR B N 1
ATOM 3992 C CA . THR B 1 224 ? 21.953 -26.719 -12.922 1 94.56 224 THR B CA 1
ATOM 3993 C C . THR B 1 224 ? 20.656 -26.109 -12.391 1 94.56 224 THR B C 1
ATOM 3995 O O . THR B 1 224 ? 20.125 -26.562 -11.367 1 94.56 224 THR B O 1
ATOM 3998 N N . PRO B 1 225 ? 20.109 -25.125 -13.094 1 94.25 225 PRO B N 1
ATOM 3999 C CA . PRO B 1 225 ? 18.828 -24.531 -12.688 1 94.25 225 PRO B CA 1
ATOM 4000 C C . PRO B 1 225 ? 17.703 -25.562 -12.609 1 94.25 225 PRO B C 1
ATOM 4002 O O . PRO B 1 225 ? 16.875 -25.516 -11.703 1 94.25 225 PRO B O 1
ATOM 4005 N N . VAL B 1 226 ? 17.75 -26.453 -13.523 1 93.38 226 VAL B N 1
ATOM 4006 C CA . VAL B 1 226 ? 16.703 -27.469 -13.578 1 93.38 226 VAL B CA 1
ATOM 4007 C C . VAL B 1 226 ? 16.781 -28.375 -12.344 1 93.38 226 VAL B C 1
ATOM 4009 O O . VAL B 1 226 ? 15.766 -28.688 -11.727 1 93.38 226 VAL B O 1
ATOM 4012 N N . THR B 1 227 ? 17.938 -28.75 -12.047 1 94.38 227 THR B N 1
ATOM 4013 C CA . THR B 1 227 ? 18.156 -29.594 -10.875 1 94.38 227 THR B CA 1
ATOM 4014 C C . THR B 1 227 ? 17.797 -28.844 -9.594 1 94.38 227 THR B C 1
ATOM 4016 O O . THR B 1 227 ? 17.188 -29.406 -8.68 1 94.38 227 THR B O 1
ATOM 4019 N N . PHE B 1 228 ? 18.25 -27.625 -9.57 1 95.69 228 PHE B N 1
ATOM 4020 C CA . PHE B 1 228 ? 17.938 -26.781 -8.43 1 95.69 228 PHE B CA 1
ATOM 4021 C C . PHE B 1 228 ? 16.422 -26.688 -8.242 1 95.69 228 PHE B C 1
ATOM 4023 O O . PHE B 1 228 ? 15.922 -26.812 -7.121 1 95.69 228 PHE B O 1
ATOM 4030 N N . LEU B 1 229 ? 15.711 -26.438 -9.281 1 94.88 229 LEU B N 1
ATOM 4031 C CA . LEU B 1 229 ? 14.25 -26.328 -9.258 1 94.88 229 LEU B CA 1
ATOM 4032 C C . LEU B 1 229 ? 13.617 -27.625 -8.758 1 94.88 229 LEU B C 1
ATOM 4034 O O . LEU B 1 229 ? 12.719 -27.594 -7.918 1 94.88 229 LEU B O 1
ATOM 4038 N N . LEU B 1 230 ? 14.086 -28.656 -9.266 1 95.31 230 LEU B N 1
ATOM 4039 C CA . LEU B 1 230 ? 13.555 -29.969 -8.867 1 95.31 230 LEU B CA 1
ATOM 4040 C C . LEU B 1 230 ? 13.773 -30.203 -7.375 1 95.31 230 LEU B C 1
ATOM 4042 O O . LEU B 1 230 ? 12.867 -30.656 -6.676 1 95.31 230 LEU B O 1
ATOM 4046 N N . LYS B 1 231 ? 14.938 -29.906 -6.934 1 95.5 231 LYS B N 1
ATOM 4047 C CA . LYS B 1 231 ? 15.227 -30.047 -5.508 1 95.5 231 LYS B CA 1
ATOM 4048 C C . LYS B 1 231 ? 14.297 -29.188 -4.664 1 95.5 231 LYS B C 1
ATOM 4050 O O . LYS B 1 231 ? 13.797 -29.641 -3.627 1 95.5 231 LYS B O 1
ATOM 4055 N N . LEU B 1 232 ? 14.148 -28.031 -5.078 1 94.94 232 LEU B N 1
ATOM 4056 C CA . LEU B 1 232 ? 13.242 -27.109 -4.395 1 94.94 232 LEU B CA 1
ATOM 4057 C C . LEU B 1 232 ? 11.836 -27.672 -4.316 1 94.94 232 LEU B C 1
ATOM 4059 O O . LEU B 1 232 ? 11.195 -27.625 -3.264 1 94.94 232 LEU B O 1
ATOM 4063 N N . ARG B 1 233 ? 11.344 -28.156 -5.363 1 96.19 233 ARG B N 1
ATOM 4064 C CA . ARG B 1 233 ? 10.008 -28.734 -5.43 1 96.19 233 ARG B CA 1
ATOM 4065 C C . ARG B 1 233 ? 9.883 -29.938 -4.492 1 96.19 233 ARG B C 1
ATOM 4067 O O . ARG B 1 233 ? 8.891 -30.062 -3.771 1 96.19 233 ARG B O 1
ATOM 4074 N N . ILE B 1 234 ? 10.883 -30.719 -4.508 1 96.69 234 ILE B N 1
ATOM 4075 C CA . ILE B 1 234 ? 10.867 -31.891 -3.654 1 96.69 234 ILE B CA 1
ATOM 4076 C C . ILE B 1 234 ? 10.922 -31.469 -2.188 1 96.69 234 ILE B C 1
ATOM 4078 O O . ILE B 1 234 ? 10.242 -32.062 -1.341 1 96.69 234 ILE B O 1
ATOM 4082 N N . ASP B 1 235 ? 11.727 -30.562 -1.882 1 95.88 235 ASP B N 1
ATOM 4083 C CA . ASP B 1 235 ? 11.82 -30.047 -0.517 1 95.88 235 ASP B CA 1
ATOM 4084 C C . ASP B 1 235 ? 10.469 -29.516 -0.044 1 95.88 235 ASP B C 1
ATOM 4086 O O . ASP B 1 235 ? 10.062 -29.75 1.093 1 95.88 235 ASP B O 1
ATOM 4090 N N . LYS B 1 236 ? 9.852 -28.797 -0.882 1 95.94 236 LYS B N 1
ATOM 4091 C CA . LYS B 1 236 ? 8.531 -28.281 -0.55 1 95.94 236 LYS B CA 1
ATOM 4092 C C . LYS B 1 236 ? 7.52 -29.406 -0.364 1 95.94 236 LYS B C 1
ATOM 4094 O O . LYS B 1 236 ? 6.648 -29.312 0.504 1 95.94 236 LYS B O 1
ATOM 4099 N N . ALA B 1 237 ? 7.641 -30.328 -1.157 1 96.31 237 ALA B N 1
ATOM 4100 C CA . ALA B 1 237 ? 6.762 -31.484 -1.025 1 96.31 237 ALA B CA 1
ATOM 4101 C C . ALA B 1 237 ? 6.953 -32.156 0.328 1 96.31 237 ALA B C 1
ATOM 4103 O O . ALA B 1 237 ? 5.984 -32.625 0.95 1 96.31 237 ALA B O 1
ATOM 4104 N N . ARG B 1 238 ? 8.172 -32.219 0.676 1 95 238 ARG B N 1
ATOM 4105 C CA . ARG B 1 238 ? 8.477 -32.812 1.98 1 95 238 ARG B CA 1
ATOM 4106 C C . ARG B 1 238 ? 7.742 -32.062 3.092 1 95 238 ARG B C 1
ATOM 4108 O O . ARG B 1 238 ? 7.184 -32.688 4 1 95 238 ARG B O 1
ATOM 4115 N N . GLN B 1 239 ? 7.746 -30.891 3.049 1 94.19 239 GLN B N 1
ATOM 4116 C CA . GLN B 1 239 ? 7.066 -30.062 4.035 1 94.19 239 GLN B CA 1
ATOM 4117 C C . GLN B 1 239 ? 5.562 -30.312 4.023 1 94.19 239 GLN B C 1
ATOM 4119 O O . GLN B 1 239 ? 4.945 -30.438 5.082 1 94.19 239 GLN B O 1
ATOM 4124 N N . LEU B 1 240 ? 5.031 -30.391 2.871 1 94.88 240 LEU B N 1
ATOM 4125 C CA . LEU B 1 240 ? 3.596 -30.609 2.734 1 94.88 240 LEU B CA 1
ATOM 4126 C C . LEU B 1 240 ? 3.207 -31.984 3.283 1 94.88 240 LEU B C 1
ATOM 4128 O O . LEU B 1 240 ? 2.156 -32.125 3.91 1 94.88 240 LEU B O 1
ATOM 4132 N N . LEU B 1 241 ? 4.047 -32.906 3.023 1 95.25 241 LEU B N 1
ATOM 4133 C CA . LEU B 1 241 ? 3.785 -34.281 3.498 1 95.25 241 LEU B CA 1
ATOM 4134 C C . LEU B 1 241 ? 3.701 -34.312 5.02 1 95.25 241 LEU B C 1
ATOM 4136 O O . LEU B 1 241 ? 2.908 -35.062 5.586 1 95.25 241 LEU B O 1
ATOM 4140 N N . ARG B 1 242 ? 4.457 -33.469 5.605 1 92.5 242 ARG B N 1
ATOM 4141 C CA . ARG B 1 242 ? 4.508 -33.406 7.062 1 92.5 242 ARG B CA 1
ATOM 4142 C C . ARG B 1 242 ? 3.34 -32.594 7.621 1 92.5 242 ARG B C 1
ATOM 4144 O O . ARG B 1 242 ? 2.736 -32.969 8.625 1 92.5 242 ARG B O 1
ATOM 4151 N N . GLU B 1 243 ? 2.951 -31.594 6.984 1 92.62 243 GLU B N 1
ATOM 4152 C CA . GLU B 1 243 ? 2.068 -30.594 7.574 1 92.62 243 GLU B CA 1
ATOM 4153 C C . GLU B 1 243 ? 0.627 -30.797 7.113 1 92.62 243 GLU B C 1
ATOM 4155 O O . GLU B 1 243 ? -0.305 -30.297 7.746 1 92.62 243 GLU B O 1
ATOM 4160 N N . ARG B 1 244 ? 0.547 -31.547 6.051 1 93 244 ARG B N 1
ATOM 4161 C CA . ARG B 1 244 ? -0.782 -31.672 5.461 1 93 244 ARG B CA 1
ATOM 4162 C C . ARG B 1 244 ? -1.137 -33.125 5.215 1 93 244 ARG B C 1
ATOM 4164 O O . ARG B 1 244 ? -1.197 -33.594 4.066 1 93 244 ARG B O 1
ATOM 4171 N N . PRO B 1 245 ? -1.551 -33.75 6.277 1 91.69 245 PRO B N 1
ATOM 4172 C CA . PRO B 1 245 ? -1.815 -35.188 6.152 1 91.69 245 PRO B CA 1
ATOM 4173 C C . PRO B 1 245 ? -3.062 -35.5 5.328 1 91.69 245 PRO B C 1
ATOM 4175 O O . PRO B 1 245 ? -3.23 -36.625 4.84 1 91.69 245 PRO B O 1
ATOM 4178 N N . GLU B 1 246 ? -3.861 -34.469 5.168 1 92 246 GLU B N 1
ATOM 4179 C CA . GLU B 1 246 ? -5.125 -34.688 4.465 1 92 246 GLU B CA 1
ATOM 4180 C C . GLU B 1 246 ? -4.922 -34.688 2.953 1 92 246 GLU B C 1
ATOM 4182 O O . GLU B 1 246 ? -5.801 -35.125 2.207 1 92 246 GLU B O 1
ATOM 4187 N N . LEU B 1 247 ? -3.785 -34.281 2.455 1 95.19 247 LEU B N 1
ATOM 4188 C CA . LEU B 1 247 ? -3.547 -34.219 1.018 1 95.19 247 LEU B CA 1
ATOM 4189 C C . LEU B 1 247 ? -3.027 -35.562 0.484 1 95.19 247 LEU B C 1
ATOM 4191 O O . LEU B 1 247 ? -2.213 -36.219 1.135 1 95.19 247 LEU B O 1
ATOM 4195 N N . THR B 1 248 ? -3.533 -35.906 -0.711 1 95.62 248 THR B N 1
ATOM 4196 C CA . THR B 1 248 ? -3.006 -37.094 -1.359 1 95.62 248 THR B CA 1
ATOM 4197 C C . THR B 1 248 ? -1.63 -36.812 -1.96 1 95.62 248 THR B C 1
ATOM 4199 O O . THR B 1 248 ? -1.229 -35.656 -2.105 1 95.62 248 THR B O 1
ATOM 4202 N N . ILE B 1 249 ? -0.915 -37.875 -2.277 1 95.25 249 ILE B N 1
ATOM 4203 C CA . ILE B 1 249 ? 0.4 -37.75 -2.896 1 95.25 249 ILE B CA 1
ATOM 4204 C C . ILE B 1 249 ? 0.275 -37 -4.227 1 95.25 249 ILE B C 1
ATOM 4206 O O . ILE B 1 249 ? 1.126 -36.188 -4.566 1 95.25 249 ILE B O 1
ATOM 4210 N N . GLU B 1 250 ? -0.789 -37.344 -4.941 1 95.62 250 GLU B N 1
ATOM 4211 C CA . GLU B 1 250 ? -1.032 -36.688 -6.223 1 95.62 250 GLU B CA 1
ATOM 4212 C C . GLU B 1 250 ? -1.252 -35.188 -6.043 1 95.62 250 GLU B C 1
ATOM 4214 O O . GLU B 1 250 ? -0.735 -34.375 -6.816 1 95.62 250 GLU B O 1
ATOM 4219 N N . GLN B 1 251 ? -1.984 -34.844 -5.055 1 95.38 251 GLN B N 1
ATOM 4220 C CA . GLN B 1 251 ? -2.258 -33.438 -4.766 1 95.38 251 GLN B CA 1
ATOM 4221 C C . GLN B 1 251 ? -0.99 -32.719 -4.336 1 95.38 251 GLN B C 1
ATOM 4223 O O . GLN B 1 251 ? -0.783 -31.562 -4.695 1 95.38 251 GLN B O 1
ATOM 4228 N N . ILE B 1 252 ? -0.173 -33.344 -3.574 1 96.56 252 ILE B N 1
ATOM 4229 C CA . ILE B 1 252 ? 1.091 -32.75 -3.137 1 96.56 252 ILE B CA 1
ATOM 4230 C C . ILE B 1 252 ? 2.008 -32.562 -4.34 1 96.56 252 ILE B C 1
ATOM 4232 O O . ILE B 1 252 ? 2.609 -31.484 -4.5 1 96.56 252 ILE B O 1
ATOM 4236 N N . ALA B 1 253 ? 2.1 -33.594 -5.227 1 96.25 253 ALA B N 1
ATOM 4237 C CA . ALA B 1 253 ? 2.902 -33.469 -6.441 1 96.25 253 ALA B CA 1
ATOM 4238 C C . ALA B 1 253 ? 2.461 -32.281 -7.281 1 96.25 253 ALA B C 1
ATOM 4240 O O . ALA B 1 253 ? 3.287 -31.453 -7.691 1 96.25 253 ALA B O 1
ATOM 4241 N N . SER B 1 254 ? 1.19 -32.156 -7.422 1 95 254 SER B N 1
ATOM 4242 C CA . SER B 1 254 ? 0.616 -31.062 -8.188 1 95 254 SER B CA 1
ATOM 4243 C C . SER B 1 254 ? 0.909 -29.719 -7.531 1 95 254 SER B C 1
ATOM 4245 O O . SER B 1 254 ? 1.157 -28.719 -8.219 1 95 254 SER B O 1
ATOM 4247 N N . SER B 1 255 ? 0.94 -29.656 -6.25 1 95.62 255 SER B N 1
ATOM 4248 C CA . SER B 1 255 ? 1.103 -28.438 -5.477 1 95.62 255 SER B CA 1
ATOM 4249 C C . SER B 1 255 ? 2.523 -27.891 -5.594 1 95.62 255 SER B C 1
ATOM 4251 O O . SER B 1 255 ? 2.75 -26.688 -5.418 1 95.62 255 SER B O 1
ATOM 4253 N N . VAL B 1 256 ? 3.42 -28.781 -5.875 1 95.12 256 VAL B N 1
ATOM 4254 C CA . VAL B 1 256 ? 4.801 -28.312 -5.953 1 95.12 256 VAL B CA 1
ATOM 4255 C C . VAL B 1 256 ? 5.211 -28.156 -7.418 1 95.12 256 VAL B C 1
ATOM 4257 O O . VAL B 1 256 ? 6.383 -27.922 -7.719 1 95.12 256 VAL B O 1
ATOM 4260 N N . GLY B 1 257 ? 4.297 -28.375 -8.312 1 93.44 257 GLY B N 1
ATOM 4261 C CA . GLY B 1 257 ? 4.535 -28.078 -9.711 1 93.44 257 GLY B CA 1
ATOM 4262 C C . GLY B 1 257 ? 4.898 -29.312 -10.531 1 93.44 257 GLY B C 1
ATOM 4263 O O . GLY B 1 257 ? 5.406 -29.188 -11.648 1 93.44 257 GLY B O 1
ATOM 4264 N N . ILE B 1 258 ? 4.719 -30.5 -10.016 1 94.06 258 ILE B N 1
ATOM 4265 C CA . ILE B 1 258 ? 5.004 -31.734 -10.734 1 94.06 258 ILE B CA 1
ATOM 4266 C C . ILE B 1 258 ? 3.695 -32.438 -11.094 1 94.06 258 ILE B C 1
ATOM 4268 O O . ILE B 1 258 ? 2.99 -32.938 -10.211 1 94.06 258 ILE B O 1
ATOM 4272 N N . GLN B 1 259 ? 3.443 -32.438 -12.336 1 89.69 259 GLN B N 1
ATOM 4273 C CA . GLN B 1 259 ? 2.154 -32.969 -12.781 1 89.69 259 GLN B CA 1
ATOM 4274 C C . GLN B 1 259 ? 2.131 -34.5 -12.75 1 89.69 259 GLN B C 1
ATOM 4276 O O . GLN B 1 259 ? 1.081 -35.094 -12.523 1 89.69 259 GLN B O 1
ATOM 4281 N N . ASP B 1 260 ? 3.277 -35.062 -12.961 1 93.12 260 ASP B N 1
ATOM 4282 C CA . ASP B 1 260 ? 3.379 -36.531 -12.992 1 93.12 260 ASP B CA 1
ATOM 4283 C C . ASP B 1 260 ? 3.723 -37.094 -11.617 1 93.12 260 ASP B C 1
ATOM 4285 O O . ASP B 1 260 ? 4.879 -37.031 -11.188 1 93.12 260 ASP B O 1
ATOM 4289 N N . ALA B 1 261 ? 2.691 -37.75 -10.992 1 93.81 261 ALA B N 1
ATOM 4290 C CA . ALA B 1 261 ? 2.863 -38.25 -9.633 1 93.81 261 ALA B CA 1
ATOM 4291 C C . ALA B 1 261 ? 3.91 -39.375 -9.594 1 93.81 261 ALA B C 1
ATOM 4293 O O . ALA B 1 261 ? 4.629 -39.531 -8.609 1 93.81 261 ALA B O 1
ATOM 4294 N N . LEU B 1 262 ? 3.949 -40.094 -10.68 1 94.94 262 LEU B N 1
ATOM 4295 C CA . LEU B 1 262 ? 4.953 -41.156 -10.734 1 94.94 262 LEU B CA 1
ATOM 4296 C C . LEU B 1 262 ? 6.359 -40.562 -10.797 1 94.94 262 LEU B C 1
ATOM 4298 O O . LEU B 1 262 ? 7.266 -41.031 -10.117 1 94.94 262 LEU B O 1
ATOM 4302 N N . TYR B 1 263 ? 6.457 -39.656 -11.664 1 95.81 263 TYR B N 1
ATOM 4303 C CA . TYR B 1 263 ? 7.734 -38.938 -11.742 1 95.81 263 TYR B CA 1
ATOM 4304 C C . TYR B 1 263 ? 8.102 -38.312 -10.406 1 95.81 263 TYR B C 1
ATOM 4306 O O . TYR B 1 263 ? 9.25 -38.406 -9.969 1 95.81 263 TYR B O 1
ATOM 4314 N N . PHE B 1 264 ? 7.148 -37.75 -9.75 1 96.94 264 PHE B N 1
ATOM 4315 C CA . PHE B 1 264 ? 7.344 -37.156 -8.445 1 96.94 264 PHE B CA 1
ATOM 4316 C C . PHE B 1 264 ? 7.863 -38.156 -7.441 1 96.94 264 PHE B C 1
ATOM 4318 O O . PHE B 1 264 ? 8.852 -37.906 -6.746 1 96.94 264 PHE B O 1
ATOM 4325 N N . SER B 1 265 ? 7.223 -39.25 -7.359 1 96.5 265 SER B N 1
ATOM 4326 C CA . SER B 1 265 ? 7.594 -40.281 -6.395 1 96.5 265 SER B CA 1
ATOM 4327 C C . SER B 1 265 ? 9.008 -40.781 -6.648 1 96.5 265 SER B C 1
ATOM 4329 O O . SER B 1 265 ? 9.766 -41.031 -5.703 1 96.5 265 SER B O 1
ATOM 4331 N N . LYS B 1 266 ? 9.328 -40.938 -7.91 1 97.19 266 LYS B N 1
ATOM 4332 C CA . LYS B 1 266 ? 10.664 -41.406 -8.273 1 97.19 266 LYS B CA 1
ATOM 4333 C C . LYS B 1 266 ? 11.727 -40.375 -7.848 1 97.19 266 LYS B C 1
ATOM 4335 O O . LYS B 1 266 ? 12.758 -40.75 -7.289 1 97.19 266 LYS B O 1
ATOM 4340 N N . GLN B 1 267 ? 11.453 -39.188 -8.164 1 96.81 267 GLN B N 1
ATOM 4341 C CA . GLN B 1 267 ? 12.398 -38.125 -7.812 1 96.81 267 GLN B CA 1
ATOM 4342 C C . GLN B 1 267 ? 12.516 -37.969 -6.297 1 96.81 267 GLN B C 1
ATOM 4344 O O . GLN B 1 267 ? 13.602 -37.719 -5.773 1 96.81 267 GLN B O 1
ATOM 4349 N N . PHE B 1 268 ? 11.422 -38.094 -5.602 1 97.44 268 PHE B N 1
ATOM 4350 C CA . PHE B 1 268 ? 11.422 -38 -4.145 1 97.44 268 PHE B CA 1
ATOM 4351 C C . PHE B 1 268 ? 12.312 -39.094 -3.549 1 97.44 268 PHE B C 1
ATOM 4353 O O . PHE B 1 268 ? 13.125 -38.812 -2.668 1 97.44 268 PHE B O 1
ATOM 4360 N N . LYS B 1 269 ? 12.156 -40.219 -4.047 1 96.62 269 LYS B N 1
ATOM 4361 C CA . LYS B 1 269 ? 12.961 -41.344 -3.57 1 96.62 269 LYS B CA 1
ATOM 4362 C C . LYS B 1 269 ? 14.438 -41.125 -3.861 1 96.62 269 LYS B C 1
ATOM 4364 O O . LYS B 1 269 ? 15.297 -41.469 -3.041 1 96.62 269 LYS B O 1
ATOM 4369 N N . ARG B 1 270 ? 14.695 -40.625 -4.996 1 95.62 270 ARG B N 1
ATOM 4370 C CA . ARG B 1 270 ? 16.078 -40.344 -5.383 1 95.62 270 ARG B CA 1
ATOM 4371 C C . ARG B 1 270 ? 16.734 -39.375 -4.402 1 95.62 270 ARG B C 1
ATOM 4373 O O . ARG B 1 270 ? 17.891 -39.562 -4.008 1 95.62 270 ARG B O 1
ATOM 4380 N N . PHE B 1 271 ? 15.969 -38.375 -3.934 1 94.12 271 PHE B N 1
ATOM 4381 C CA . PHE B 1 271 ? 16.547 -37.344 -3.096 1 94.12 271 PHE B CA 1
ATOM 4382 C C . PHE B 1 271 ? 16.516 -37.75 -1.628 1 94.12 271 PHE B C 1
ATOM 4384 O O . PHE B 1 271 ? 17.406 -37.375 -0.859 1 94.12 271 PHE B O 1
ATOM 4391 N N . TYR B 1 272 ? 15.578 -38.562 -1.198 1 92.94 272 TYR B N 1
ATOM 4392 C CA . TYR B 1 272 ? 15.406 -38.781 0.233 1 92.94 272 TYR B CA 1
ATOM 4393 C C . TYR B 1 272 ? 15.469 -40.281 0.565 1 92.94 272 TYR B C 1
ATOM 4395 O O . TYR B 1 272 ? 15.258 -40.656 1.713 1 92.94 272 TYR B O 1
ATOM 4403 N N . ASP B 1 273 ? 15.664 -41.094 -0.34 1 93.75 273 ASP B N 1
ATOM 4404 C CA . ASP B 1 273 ? 15.945 -42.5 -0.196 1 93.75 273 ASP B CA 1
ATOM 4405 C C . ASP B 1 273 ? 14.734 -43.25 0.369 1 93.75 273 ASP B C 1
ATOM 4407 O O . ASP B 1 273 ? 14.883 -44.25 1.074 1 93.75 273 ASP B O 1
ATOM 4411 N N . MET B 1 274 ? 13.594 -42.688 0.225 1 94.19 274 MET B N 1
ATOM 4412 C CA . MET B 1 274 ? 12.328 -43.312 0.569 1 94.19 274 MET B CA 1
ATOM 4413 C C . MET B 1 274 ? 11.188 -42.719 -0.242 1 94.19 274 MET B C 1
ATOM 4415 O O . MET B 1 274 ? 11.289 -41.625 -0.748 1 94.19 274 MET B O 1
ATOM 4419 N N . SER B 1 275 ? 10.133 -43.531 -0.354 1 95.88 275 SER B N 1
ATOM 4420 C CA . SER B 1 275 ? 8.969 -43.031 -1.085 1 95.88 275 SER B CA 1
ATOM 4421 C C . SER B 1 275 ? 8.234 -41.969 -0.297 1 95.88 275 SER B C 1
ATOM 4423 O O . SER B 1 275 ? 8.391 -41.875 0.922 1 95.88 275 SER B O 1
ATOM 4425 N N . PRO B 1 276 ? 7.492 -41.094 -1.027 1 96.12 276 PRO B N 1
ATOM 4426 C CA . PRO B 1 276 ? 6.703 -40.094 -0.322 1 96.12 276 PRO B CA 1
ATOM 4427 C C . PRO B 1 276 ? 5.789 -40.688 0.743 1 96.12 276 PRO B C 1
ATOM 4429 O O . PRO B 1 276 ? 5.676 -40.156 1.844 1 96.12 276 PRO B O 1
ATOM 4432 N N . SER B 1 277 ? 5.129 -41.781 0.407 1 95.12 277 SER B N 1
ATOM 4433 C CA . SER B 1 277 ? 4.223 -42.438 1.344 1 95.12 277 SER B CA 1
ATOM 4434 C C . SER B 1 277 ? 4.965 -42.938 2.578 1 95.12 277 SER B C 1
ATOM 4436 O O . SER B 1 277 ? 4.477 -42.812 3.701 1 95.12 277 SER B O 1
ATOM 4438 N N . ALA B 1 278 ? 6.055 -43.531 2.359 1 94.88 278 ALA B N 1
ATOM 4439 C CA . ALA B 1 278 ? 6.871 -44.031 3.469 1 94.88 278 ALA B CA 1
ATOM 4440 C C . ALA B 1 278 ? 7.328 -42.875 4.355 1 94.88 278 ALA B C 1
ATOM 4442 O O . ALA B 1 278 ? 7.332 -42.969 5.586 1 94.88 278 ALA B O 1
ATOM 4443 N N . TYR B 1 279 ? 7.777 -41.844 3.707 1 94.88 279 TYR B N 1
ATOM 4444 C CA . TYR B 1 279 ? 8.203 -40.656 4.441 1 94.88 279 TYR B CA 1
ATOM 4445 C C . TYR B 1 279 ? 7.086 -40.156 5.336 1 94.88 279 TYR B C 1
ATOM 4447 O O . TYR B 1 279 ? 7.312 -39.844 6.508 1 94.88 279 TYR B O 1
ATOM 4455 N N . ARG B 1 280 ? 5.871 -39.969 4.82 1 93.94 280 ARG B N 1
ATOM 4456 C CA . ARG B 1 280 ? 4.711 -39.5 5.562 1 93.94 280 ARG B CA 1
ATOM 4457 C C . ARG B 1 280 ? 4.441 -40.375 6.777 1 93.94 280 ARG B C 1
ATOM 4459 O O . ARG B 1 280 ? 4.16 -39.875 7.867 1 93.94 280 ARG B O 1
ATOM 4466 N N . GLU B 1 281 ? 4.523 -41.625 6.559 1 92.31 281 GLU B N 1
ATOM 4467 C CA . GLU B 1 281 ? 4.293 -42.594 7.641 1 92.31 281 GLU B CA 1
ATOM 4468 C C . GLU B 1 281 ? 5.344 -42.438 8.742 1 92.31 281 GLU B C 1
ATOM 4470 O O . GLU B 1 281 ? 5.027 -42.531 9.93 1 92.31 281 GLU B O 1
ATOM 4475 N N . GLU B 1 282 ? 6.492 -42.25 8.297 1 90.75 282 GLU B N 1
ATOM 4476 C CA . GLU B 1 282 ? 7.582 -42.062 9.25 1 90.75 282 GLU B CA 1
ATOM 4477 C C . GLU B 1 282 ? 7.398 -40.812 10.078 1 90.75 282 GLU B C 1
ATOM 4479 O O . GLU B 1 282 ? 7.699 -40.781 11.273 1 90.75 282 GLU B O 1
ATOM 4484 N N . MET B 1 283 ? 7.016 -39.812 9.492 1 84.5 283 MET B N 1
ATOM 4485 C CA . MET B 1 283 ? 6.867 -38.531 10.172 1 84.5 283 MET B CA 1
ATOM 4486 C C . MET B 1 283 ? 5.676 -38.562 11.117 1 84.5 283 MET B C 1
ATOM 4488 O O . MET B 1 283 ? 5.652 -37.812 12.109 1 84.5 283 MET B O 1
ATOM 4492 N N . ARG B 1 284 ? 4.613 -39.312 10.75 1 83.88 284 ARG B N 1
ATOM 4493 C CA . ARG B 1 284 ? 3.473 -39.469 11.641 1 83.88 284 ARG B CA 1
ATOM 4494 C C . ARG B 1 284 ? 3.889 -40.156 12.938 1 83.88 284 ARG B C 1
ATOM 4496 O O . ARG B 1 284 ? 3.271 -39.938 13.984 1 83.88 284 ARG B O 1
ATOM 4503 N N . ARG B 1 285 ? 4.914 -40.875 12.789 1 78.94 285 ARG B N 1
ATOM 4504 C CA . ARG B 1 285 ? 5.383 -41.625 13.953 1 78.94 285 ARG B CA 1
ATOM 4505 C C . ARG B 1 285 ? 6.266 -40.75 14.836 1 78.94 285 ARG B C 1
ATOM 4507 O O . ARG B 1 285 ? 6.414 -41.031 16.031 1 78.94 285 ARG B O 1
ATOM 4514 N N . VAL B 1 286 ? 6.723 -39.812 14.344 1 67.94 286 VAL B N 1
ATOM 4515 C CA . VAL B 1 286 ? 7.586 -38.969 15.164 1 67.94 286 VAL B CA 1
ATOM 4516 C C . VAL B 1 286 ? 6.758 -37.875 15.828 1 67.94 286 VAL B C 1
ATOM 4518 O O . VAL B 1 286 ? 5.879 -37.281 15.188 1 67.94 286 VAL B O 1
#

Solvent-accessible surface area (backbone atoms only — not comparable to full-atom values): 29349 Å² total; per-residue (Å²): 132,86,73,72,69,42,79,49,75,44,47,43,80,42,80,84,82,78,56,40,65,43,52,50,31,25,34,40,32,32,49,49,61,53,36,72,45,67,55,24,38,43,90,40,35,37,39,36,38,29,70,35,44,24,30,39,41,34,48,87,90,40,76,41,83,44,35,55,31,28,32,40,55,43,52,55,69,40,62,29,33,39,34,28,25,66,87,44,32,24,28,34,36,37,40,32,31,44,38,78,46,41,66,64,58,37,54,62,29,61,50,38,94,90,36,35,64,45,69,28,70,90,50,29,64,62,46,52,48,36,55,48,50,38,42,51,35,33,72,71,36,57,92,39,27,46,43,37,34,32,12,38,49,32,38,40,41,24,53,45,15,49,49,55,27,66,75,51,57,55,79,57,72,64,59,66,56,58,58,62,47,43,52,48,50,51,48,46,45,69,72,40,46,49,45,96,71,47,68,59,55,51,21,56,72,72,70,44,53,51,66,57,50,39,51,53,39,22,72,73,71,74,45,42,62,67,56,50,47,51,51,51,26,48,54,51,37,52,52,42,46,69,75,36,75,85,57,50,70,58,32,41,24,36,32,29,43,34,83,48,44,66,60,41,40,53,52,36,22,72,76,66,76,39,43,60,68,56,50,38,54,53,52,69,72,98,132,84,74,70,69,44,79,48,75,45,46,44,81,45,79,84,82,78,56,39,66,42,52,50,32,27,35,42,32,32,48,48,60,52,36,72,45,65,55,24,38,44,90,41,35,37,39,37,39,29,70,34,44,24,29,39,42,33,48,87,90,41,75,42,83,43,36,56,32,27,32,40,54,44,54,54,69,41,63,29,33,38,34,28,24,65,89,45,32,24,27,34,36,37,41,31,31,43,38,79,47,41,66,65,59,38,54,62,28,62,50,37,95,91,35,34,65,45,69,28,70,90,49,29,64,61,46,53,49,36,56,50,50,38,42,50,34,34,73,70,38,55,92,40,26,46,42,36,33,33,13,39,50,33,38,41,43,23,53,45,16,49,47,56,27,67,73,50,56,57,78,57,70,67,59,69,55,58,57,61,47,43,53,49,49,51,48,46,46,70,74,39,45,49,46,95,71,46,67,58,56,52,20,56,72,73,70,45,53,51,66,58,50,39,51,51,38,22,72,73,71,73,44,40,62,67,56,50,47,51,50,51,27,46,54,52,35,53,50,42,46,70,74,36,77,86,55,50,70,58,31,42,25,35,32,28,42,34,83,49,44,66,60,42,39,52,52,37,21,72,76,65,75,39,43,59,68,57,49,36,55,51,53,70,70,97

pLDDT: mean 88.66, std 12.5, range [34.84, 98.44]

Sequence (572 aa):
MERPFSYTVVSNPVPNSHGDLYVLFSGESQTKPAHRIGPKVYDYFLMHHVLSGSGTFTAGGETYPLGAGHTFLIRPEQLISYASDERDPWRYRWIAFEGRHAAELLAVTGLTGASPVAHAREASRRIAVLFRSIERTFRSGGGVAHLRAAGYLQLLLAELGAADGEGGRAPDRQGGDGEALISQVIRYLSTQYAEPVSIEMMADTLGYNRAYLSRLFKQRTGMTPVTFLLKLRIDKARQLLRERPELTIEQIASSVGIQDALYFSKQFKRFYDMSPSAYREEMRRVMERPFSYTVVSNPVPNSHGDLYVLFSGESQTKPAHRIGPKVYDYFLMHHVLSGSGTFTAGGETYPLGAGHTFLIRPEQLISYASDERDPWRYRWIAFEGRHAAELLAVTGLTGASPVAHAREASRRIAVLFRSIERTFRSGGGVAHLRAAGYLQLLLAELGAADGEGGRAPDRQGGDGEALISQVIRYLSTQYAEPVSIEMMADTLGYNRAYLSRLFKQRTGMTPVTFLLKLRIDKARQLLRERPELTIEQIASSVGIQDALYFSKQFKRFYDMSPSAYREEMRRV

Secondary structure (DSSP, 8-state):
--PPPEEEEEE-SS---S-SSEEEEEEEEEPPTT-EEEEE--SSEEEEEEEESEEEEEETTEEEEEETTEEEEEPTT--EEEEE-SSSBPEEEEEEEE-TTHHHHHHTTT--SS--EEE-TTTHHHHHHHHHHHHHHHHH--TTHHHHHHHHHHHHHHHHHHHHHTSS-SS-TTS-HHHHHHHHHHHHHHHSTTS---HHHHHHHHT--HHHHHHHHHHHHSS-HHHHHHHHHHHHHHHHHHH-TTS-HHHHHHHTT---HHHHHHHHHHHHSS-HHHHHHHHHH-/--PPPEEEEEE-SS--SS-SSEEEEEEEEEPPTT-EEEEE--SSEEEEEEEESEEEEEETTEEEEEETTEEEEEPTT--EEEEE-SSSBPEEEEEEEE-TTHHHHHHTTT--SS--EEE-TTTHHHHHHHHHHHHHHHHH--TTHHHHHHHHHHHHHHHHHHHHHTSS-SS-TTS-HHHHHHHHHHHHHHHSTTS---HHHHHHHHT--HHHHHHHHHHHHSS-HHHHHHHHHHHHHHHHHHH-TTS-HHHHHHHTT---HHHHHHHHHHHHSS-HHHHHHHHHH-